Protein AF-A0A3D0P9I2-F1 (afdb_monomer)

pLDDT: mean 80.91, std 19.73, range [24.67, 98.31]

Solvent-accessible surface area (backbone atoms only — not comparable to full-atom values): 21149 Å² total; per-residue (Å²): 130,90,84,83,91,82,82,90,79,90,80,93,87,80,91,86,85,80,89,82,80,82,95,82,76,71,72,69,61,54,58,53,51,51,50,51,51,51,54,51,46,54,50,51,49,45,48,48,54,32,52,50,42,41,46,64,68,50,71,85,48,56,64,69,56,24,52,49,47,60,69,68,30,41,63,66,38,44,52,51,21,33,55,40,34,55,48,25,49,47,40,50,15,54,37,50,45,62,65,33,51,90,80,37,84,75,59,61,66,56,36,33,52,31,47,30,36,18,48,22,33,16,32,68,57,0,63,71,16,57,57,47,30,24,62,45,38,30,77,74,40,80,75,44,52,46,66,60,40,44,44,44,52,50,51,50,49,55,50,51,55,44,52,50,36,49,54,35,36,56,44,54,75,75,57,77,66,62,90,95,40,56,67,65,47,48,53,51,44,51,52,35,48,52,49,37,51,51,46,54,51,50,52,50,51,51,54,50,42,61,74,42,37,70,62,52,50,49,55,53,50,55,58,46,70,77,43,99,58,57,68,67,59,51,51,50,54,52,48,50,51,53,48,49,42,58,53,46,51,50,59,71,41,62,67,53,39,49,51,50,50,49,38,46,52,53,30,49,49,33,49,47,52,31,50,32,33,42,43,48,19,62,72,44,97,69,53,67,64,55,32,42,54,33,48,48,44,25,53,64,27,50,70,46,69,21,42,52,52,7,39,37,44,26,30,50,33,28,19,49,42,41,41,69,74,40,70,86,58,53,72,37,53,31,41,37,50,25,50,49,48,52,44,42,66,43,49,62,22,38,53,49,26,51,53,43,51,74,72,63,75,62,57,65,70,66,53,50,52,56,67,34,74,63,44,60,46,46,56,59,54,63,68,36,81,69,47,65,57,57,65,72,75,111

Nearest PDB structures (foldseek):
  6iww-assembly1_C  TM=2.921E-01  e=7.509E-01  Salmonella enterica subsp. enterica serovar Typhimurium
  8vy7-assembly1_R  TM=2.2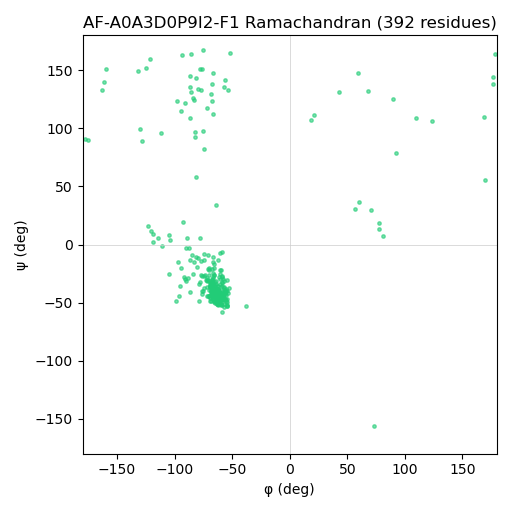87E-01  e=1.553E+00  Homo sapiens
  8xzg-assembly1_R  TM=1.519E-01  e=5.369E+00  Homo sapiens

Radius of gyration: 27.9 Å; Cα contacts (8 Å, |Δi|>4): 386; chains: 1; bounding box: 100×79×66 Å

Mean predicted aligned error: 11.05 Å

Sequence (394 aa):
MRGSQLGGYYCILIVSSFRRSGPAFAGFYDGQALNYFRRNLNFFILLAVAVLILWFFGKDLDWQQVRTAFRAADPLLLIVSVLIICLGYFLRAVRWQVLLAPITRTDLKELFATTTVGFAAIFLVGRAGEIVRPMWLPMRDKRVRPSAALVTLGLERIFDLAALVVLFAANLVWFTPPAGREEQFANVSLAGYLMLVGVVIGFALLFVYQHVAEWAIEVVGDLTDRRFIPGRIRKIILSLMRQLAAALAILKDWKQAALASFWTLALWFAISIPTWFVLLAFDMPITFSDSLFIMGFAVVSSVVPTPGGAAGAFHTATAASLLFLKPDIRNEEAAAMAIAMHLVYFAPALFFGIYYFVHGDINLQRFRSLLSSEHAVDEIESESPNSEERVRQE

Secondary structure (DSSP, 8-state):
------------------------SSHHHHHHHHHHHHHHHHHHHHHHHHHHHHHHHHTT--HHHHHHHHHHS-HHHHHHHHHHHHHHHHHHHHHHHHHHTTT----HHHHHHHHHHHHHHHHHHGGGGGGHHHHHHHHH-TTS-HHHHHHHHHHHHHHHHHHHHHHHHHHHHH--PPTT-HHHHHHHHHHHHHHHHHHHHHHHHHHHHHHHHHHHHHHHHHHHHTS---HHHHHHHHHHHHHHHHHHHGGGSHHHHHHHHHHHHHHHHHHHHHHHHHHHHTT----HHHHHHHHHHHHHHTTS--TTTTHHHHHHHHHHHHHHH-TTS-HHHHHHHHHHHHHHHHHHHHHHHHHHHHTT---HHHHHHHTSTTHHHHHHHHTSTHHHHHHT--

Structure (mmCIF, N/CA/C/O backbone):
data_AF-A0A3D0P9I2-F1
#
_entry.id   AF-A0A3D0P9I2-F1
#
loop_
_atom_site.group_PDB
_atom_site.id
_atom_site.type_symbol
_atom_site.label_atom_id
_atom_site.label_alt_id
_atom_site.label_comp_id
_atom_site.label_asym_id
_atom_site.label_entity_id
_atom_site.label_seq_id
_atom_site.pdbx_PDB_ins_code
_atom_site.Cartn_x
_atom_site.Cartn_y
_atom_site.Cartn_z
_atom_site.occupancy
_atom_site.B_iso_or_equiv
_atom_site.auth_seq_id
_atom_site.auth_comp_id
_atom_site.auth_asym_id
_atom_site.auth_atom_id
_atom_site.pdbx_PDB_model_num
ATOM 1 N N . MET A 1 1 ? -70.722 44.541 -18.160 1.00 33.28 1 MET A N 1
ATOM 2 C CA . MET A 1 1 ? -71.150 45.943 -18.365 1.00 33.28 1 MET A CA 1
ATOM 3 C C . MET A 1 1 ? -70.443 46.806 -17.334 1.00 33.28 1 MET A C 1
ATOM 5 O O . MET A 1 1 ? -70.514 46.414 -16.185 1.00 33.28 1 MET A O 1
ATOM 9 N N . ARG A 1 2 ? -69.793 47.900 -17.781 1.00 31.08 2 ARG A N 1
ATOM 10 C CA . ARG A 1 2 ? -69.406 49.152 -17.073 1.00 31.08 2 ARG A CA 1
ATOM 11 C C . ARG A 1 2 ? -68.828 49.019 -15.643 1.00 31.08 2 ARG A C 1
ATOM 13 O O . ARG A 1 2 ? -69.436 48.431 -14.776 1.00 31.08 2 ARG A O 1
ATOM 20 N N . GLY A 1 3 ? -67.713 49.631 -15.281 1.00 30.86 3 GLY A N 1
ATOM 21 C CA . GLY A 1 3 ? -67.045 50.778 -15.862 1.00 30.86 3 GLY A CA 1
ATOM 22 C C . GLY A 1 3 ? -65.807 51.117 -15.037 1.00 30.86 3 GLY A C 1
ATOM 23 O O . GLY A 1 3 ? -65.596 50.633 -13.930 1.00 30.86 3 GLY A O 1
ATOM 24 N N . SER A 1 4 ? -64.974 51.907 -15.678 1.00 31.09 4 SER A N 1
ATOM 25 C CA . SER A 1 4 ? -63.612 52.273 -15.352 1.00 31.09 4 SER A CA 1
ATOM 26 C C . SER A 1 4 ? -63.511 53.578 -14.550 1.00 31.09 4 SER A C 1
ATOM 28 O O . SER A 1 4 ? -64.380 54.433 -14.685 1.00 31.09 4 SER A O 1
ATOM 30 N N . GLN A 1 5 ? -62.335 53.762 -13.939 1.00 32.81 5 GLN A N 1
ATOM 31 C CA . GLN A 1 5 ? -61.611 55.030 -13.711 1.00 32.81 5 GLN A CA 1
ATOM 32 C C . GLN A 1 5 ? -61.871 55.830 -12.429 1.00 32.81 5 GLN A C 1
ATOM 34 O O . GLN A 1 5 ? -62.987 56.258 -12.163 1.00 32.81 5 GLN A O 1
ATOM 39 N N . LEU A 1 6 ? -60.770 56.105 -11.709 1.00 32.69 6 LEU A N 1
ATOM 40 C CA . LEU A 1 6 ? -60.153 57.429 -11.438 1.00 32.69 6 LEU A CA 1
ATOM 41 C C . LEU A 1 6 ? -59.095 57.208 -10.329 1.00 32.69 6 LEU A C 1
ATOM 43 O O . LEU A 1 6 ? -59.437 56.707 -9.267 1.00 32.69 6 LEU A O 1
ATOM 47 N N . GLY A 1 7 ? -57.783 57.287 -10.592 1.00 28.84 7 GLY A N 1
ATOM 48 C CA . GLY A 1 7 ? -56.937 58.502 -10.593 1.00 28.84 7 GLY A CA 1
ATOM 49 C C . GLY A 1 7 ? -55.991 58.414 -9.371 1.00 28.84 7 GLY A C 1
ATOM 50 O O . GLY A 1 7 ? -56.484 58.272 -8.263 1.00 28.84 7 GLY A O 1
ATOM 51 N N . GLY A 1 8 ? -54.674 58.182 -9.499 1.00 29.00 8 GLY A N 1
ATOM 52 C CA . GLY A 1 8 ? -53.603 59.186 -9.683 1.00 29.00 8 GLY A CA 1
ATOM 53 C C . GLY A 1 8 ? -53.423 60.055 -8.419 1.00 29.00 8 GLY A C 1
ATOM 54 O O . GLY A 1 8 ? -54.411 60.571 -7.931 1.00 29.00 8 GLY A O 1
ATOM 55 N N . TYR A 1 9 ? -52.268 60.346 -7.813 1.00 28.78 9 TYR A N 1
ATOM 56 C CA . TYR A 1 9 ? -50.840 60.084 -8.016 1.00 28.78 9 TYR A CA 1
ATOM 57 C C . TYR A 1 9 ? -50.098 60.854 -6.884 1.00 28.78 9 TYR A C 1
ATOM 59 O O . TYR A 1 9 ? -50.443 62.010 -6.674 1.00 28.78 9 TYR A O 1
ATOM 67 N N . TYR A 1 10 ? -49.071 60.252 -6.249 1.00 28.81 10 TYR A N 1
ATOM 68 C CA . TYR A 1 10 ? -47.973 60.855 -5.435 1.00 28.81 10 TYR A CA 1
ATOM 69 C C . TYR A 1 10 ? -48.359 61.691 -4.175 1.00 28.81 10 TYR A C 1
ATOM 71 O O . TYR A 1 10 ? -49.382 62.344 -4.136 1.00 28.81 10 TYR A O 1
ATOM 79 N N . CYS A 1 11 ? -47.624 61.760 -3.056 1.00 26.84 11 CYS A N 1
ATOM 80 C CA . CYS A 1 11 ? -46.198 61.597 -2.792 1.00 26.84 11 CYS A CA 1
ATOM 81 C C . CYS A 1 11 ? -45.945 61.375 -1.274 1.00 26.84 11 CYS A C 1
ATOM 83 O O . CYS A 1 11 ? -46.489 62.091 -0.442 1.00 26.84 11 CYS A O 1
ATOM 85 N N . ILE A 1 12 ? -45.121 60.373 -0.952 1.00 27.05 12 ILE A N 1
ATOM 86 C CA . ILE A 1 12 ? -44.044 60.320 0.061 1.00 27.05 12 ILE A CA 1
ATOM 87 C C . ILE A 1 12 ? -44.090 61.349 1.218 1.00 27.05 12 ILE A C 1
ATOM 89 O O . ILE A 1 12 ? -43.733 62.501 1.001 1.00 27.05 12 ILE A O 1
ATOM 93 N N . LEU A 1 13 ? -44.350 60.893 2.459 1.00 24.67 13 LEU A N 1
ATOM 94 C CA . LEU A 1 13 ? -43.450 61.059 3.625 1.00 24.67 13 LEU A CA 1
ATOM 95 C C . LEU A 1 13 ? -44.032 60.505 4.947 1.00 24.67 13 LEU A C 1
ATOM 97 O O . LEU A 1 13 ? -45.206 60.667 5.250 1.00 24.67 13 LEU A O 1
ATOM 101 N N . ILE A 1 14 ? -43.114 59.950 5.751 1.00 30.58 14 ILE A N 1
ATOM 102 C CA . ILE A 1 14 ? -43.160 59.728 7.212 1.00 30.58 14 ILE A CA 1
ATOM 103 C C . ILE A 1 14 ? -43.702 58.368 7.693 1.00 30.58 14 ILE A C 1
ATOM 105 O O . ILE A 1 14 ? -44.817 58.197 8.168 1.00 30.58 14 ILE A O 1
ATOM 109 N N . VAL A 1 15 ? -42.803 57.380 7.601 1.00 29.12 15 VAL A N 1
ATOM 110 C CA . VAL A 1 15 ? -42.254 56.617 8.742 1.00 29.12 15 VAL A CA 1
ATOM 111 C C . VAL A 1 15 ? -43.076 56.695 10.036 1.00 29.12 15 VAL A C 1
ATOM 113 O O . VAL A 1 15 ? -42.995 57.693 10.742 1.00 29.12 15 VAL A O 1
ATOM 116 N N . SER A 1 16 ? -43.771 55.612 10.401 1.00 30.94 16 SER A N 1
ATOM 117 C CA . SER A 1 16 ? -43.902 55.132 11.799 1.00 30.94 16 SER A CA 1
ATOM 118 C C . SER A 1 16 ? -44.947 54.021 11.957 1.00 30.94 16 SER A C 1
ATOM 120 O O . SER A 1 16 ? -45.852 54.122 12.768 1.00 30.94 16 SER A O 1
ATOM 122 N N . SER A 1 17 ? -44.839 52.917 11.216 1.00 31.92 17 SER A N 1
ATOM 123 C CA . SER A 1 17 ? -45.518 51.667 11.596 1.00 31.92 17 SER A CA 1
ATOM 124 C C . SER A 1 17 ? -45.170 50.582 10.588 1.00 31.92 17 SER A C 1
ATOM 126 O O . SER A 1 17 ? -45.842 50.459 9.574 1.00 31.92 17 SER A O 1
ATOM 128 N N . PHE A 1 18 ? -44.103 49.828 10.841 1.00 30.86 18 PHE A N 1
ATOM 129 C CA . PHE A 1 18 ? -44.112 48.364 10.734 1.00 30.86 18 PHE A CA 1
ATOM 130 C C . PHE A 1 18 ? -42.758 47.839 11.215 1.00 30.86 18 PHE A C 1
ATOM 132 O O . PHE A 1 18 ? -41.775 47.720 10.488 1.00 30.86 18 PHE A O 1
ATOM 139 N N . ARG A 1 19 ? -42.712 47.576 12.518 1.00 32.97 19 ARG A N 1
ATOM 140 C CA . ARG A 1 19 ? -41.697 46.757 13.172 1.00 32.97 19 ARG A CA 1
ATOM 141 C C . ARG A 1 19 ? -42.249 45.327 13.160 1.00 32.97 19 ARG A C 1
ATOM 143 O O . ARG A 1 19 ? -43.329 45.137 13.713 1.00 32.97 19 ARG A O 1
ATOM 150 N N . ARG A 1 20 ? -41.505 44.388 12.550 1.00 33.72 20 ARG A N 1
ATOM 151 C CA . ARG A 1 20 ? -41.710 42.921 12.337 1.00 33.72 20 ARG A CA 1
ATOM 152 C C . ARG A 1 20 ? -41.627 42.675 10.821 1.00 33.72 20 ARG A C 1
ATOM 154 O O . ARG A 1 20 ? -42.490 43.144 10.100 1.00 33.72 20 ARG A O 1
ATOM 161 N N . SER A 1 21 ? -40.571 42.099 10.249 1.00 33.81 21 SER A N 1
ATOM 162 C CA . SER A 1 21 ? -39.917 40.824 10.576 1.00 33.81 21 SER A CA 1
ATOM 163 C C . SER A 1 21 ? -38.501 40.820 9.977 1.00 33.81 21 SER A C 1
ATOM 165 O O . SER A 1 21 ? -38.306 41.324 8.874 1.00 33.81 21 SER A O 1
ATOM 167 N N . GLY A 1 22 ? -37.511 40.299 10.706 1.00 30.78 22 GLY A N 1
ATOM 168 C CA . GLY A 1 22 ? -36.095 40.356 10.324 1.00 30.78 22 GLY A CA 1
ATOM 169 C C . GLY A 1 22 ? -35.670 39.394 9.196 1.00 30.78 22 GLY A C 1
ATOM 170 O O . GLY A 1 22 ? -36.401 38.461 8.858 1.00 30.78 22 GLY A O 1
ATOM 171 N N . PRO A 1 23 ? -34.458 39.588 8.640 1.00 36.62 23 PRO A N 1
ATOM 172 C CA . PRO A 1 23 ? -33.865 38.724 7.627 1.00 36.62 23 PRO A CA 1
ATOM 173 C C . PRO A 1 23 ? -33.204 37.512 8.302 1.00 36.62 23 PRO A C 1
ATOM 175 O O . PRO A 1 23 ? -32.050 37.575 8.711 1.00 36.62 23 PRO A O 1
ATOM 178 N N . ALA A 1 24 ? -33.932 36.404 8.450 1.00 34.59 24 ALA A N 1
ATOM 179 C CA . ALA A 1 24 ? -33.405 35.178 9.072 1.00 34.59 24 ALA A CA 1
ATOM 180 C C . ALA A 1 24 ? -33.425 33.942 8.153 1.00 34.59 24 ALA A C 1
ATOM 182 O O . ALA A 1 24 ? -33.195 32.834 8.621 1.00 34.59 24 ALA A O 1
ATOM 183 N N . PHE A 1 25 ? -33.669 34.108 6.848 1.00 35.72 25 PHE A N 1
ATOM 184 C CA . PHE A 1 25 ? -33.803 32.977 5.913 1.00 35.72 25 PHE A CA 1
ATOM 185 C C . PHE A 1 25 ? -32.777 32.930 4.769 1.00 35.72 25 PHE A C 1
ATOM 187 O O . PHE A 1 25 ? -32.820 32.010 3.957 1.00 35.72 25 PHE A O 1
ATOM 194 N N . ALA A 1 26 ? -31.818 33.862 4.713 1.00 33.75 26 ALA A N 1
ATOM 195 C CA . ALA A 1 26 ? -30.817 33.908 3.637 1.00 33.75 26 ALA A CA 1
ATOM 196 C C . ALA A 1 26 ? -29.490 33.185 3.964 1.00 33.75 26 ALA A C 1
ATOM 198 O O . ALA A 1 26 ? -28.768 32.797 3.054 1.00 33.75 26 ALA A O 1
ATOM 199 N N . GLY A 1 27 ? -29.166 32.951 5.243 1.00 34.31 27 GLY A N 1
ATOM 200 C CA . GLY A 1 27 ? -27.846 32.436 5.649 1.00 34.31 27 GLY A CA 1
ATOM 201 C C . GLY A 1 27 ? -27.674 30.910 5.640 1.00 34.31 27 GLY A C 1
ATOM 202 O O . GLY A 1 27 ? -26.549 30.427 5.725 1.00 34.31 27 GLY A O 1
ATOM 203 N N . PHE A 1 28 ? -28.760 30.132 5.547 1.00 38.44 28 PHE A N 1
ATOM 204 C CA . PHE A 1 28 ? -28.695 28.666 5.677 1.00 38.44 28 PHE A CA 1
ATOM 205 C C . PHE A 1 28 ? -28.519 27.939 4.331 1.00 38.44 28 PHE A C 1
ATOM 207 O O . PHE A 1 28 ? -27.899 26.877 4.274 1.00 38.44 28 PHE A O 1
ATOM 214 N N . TYR A 1 29 ? -29.000 28.532 3.233 1.00 42.06 29 TYR A N 1
ATOM 215 C CA . TYR A 1 29 ? -28.829 27.988 1.879 1.00 42.06 29 TYR A CA 1
ATOM 216 C C . TYR A 1 29 ? -27.426 28.244 1.314 1.00 42.06 29 TYR A C 1
ATOM 218 O O . TYR A 1 29 ? -26.885 27.394 0.604 1.00 42.06 29 TYR A O 1
ATOM 226 N N . ASP A 1 30 ? -26.804 29.364 1.689 1.00 47.25 30 ASP A N 1
ATOM 227 C CA . ASP A 1 30 ? -25.495 29.767 1.169 1.00 47.25 30 ASP A CA 1
ATOM 228 C C . ASP A 1 30 ? -24.380 28.812 1.634 1.00 47.25 30 ASP A C 1
ATOM 230 O O . ASP A 1 30 ? -23.550 28.371 0.844 1.00 47.25 30 ASP A O 1
ATOM 234 N N . GLY A 1 31 ? -24.419 28.367 2.897 1.00 44.09 31 GLY A N 1
ATOM 235 C CA . GLY A 1 31 ? -23.423 27.443 3.455 1.00 44.09 31 GLY A CA 1
ATOM 236 C C . GLY A 1 31 ? -23.469 26.025 2.868 1.00 44.09 31 GLY A C 1
ATOM 237 O O . GLY A 1 31 ? -22.422 25.396 2.690 1.00 44.09 31 GLY A O 1
ATOM 238 N N . GLN A 1 32 ? -24.657 25.510 2.527 1.00 46.94 32 GLN A N 1
ATOM 239 C CA . GLN A 1 32 ? -24.784 24.198 1.880 1.00 46.94 32 GLN A CA 1
ATOM 240 C C . GLN A 1 32 ? -24.378 24.249 0.405 1.00 46.94 32 GLN A C 1
ATOM 242 O O . GLN A 1 32 ? -23.678 23.346 -0.055 1.00 46.94 32 GLN A O 1
ATOM 247 N N . ALA A 1 33 ? -24.740 25.316 -0.315 1.00 45.72 33 ALA A N 1
ATOM 248 C CA . ALA A 1 33 ? -24.321 25.526 -1.698 1.00 45.72 33 ALA A CA 1
ATOM 249 C C . ALA A 1 33 ? -22.800 25.720 -1.806 1.00 45.72 33 ALA A C 1
ATOM 251 O O . ALA A 1 33 ? -22.168 25.085 -2.648 1.00 45.72 33 ALA A O 1
ATOM 252 N N . LEU A 1 34 ? -22.187 26.494 -0.902 1.00 49.84 34 LEU A N 1
ATOM 253 C CA . LEU A 1 34 ? -20.731 26.665 -0.817 1.00 49.84 34 LEU A CA 1
ATOM 254 C C . LEU A 1 34 ? -19.999 25.362 -0.478 1.00 49.84 34 LEU A C 1
ATOM 256 O O . LEU A 1 34 ? -18.955 25.088 -1.068 1.00 49.84 34 LEU A O 1
ATOM 260 N N . ASN A 1 35 ? -20.531 24.530 0.422 1.00 51.84 35 ASN A N 1
ATOM 261 C CA . ASN A 1 35 ? -19.937 23.227 0.738 1.00 51.84 35 ASN A CA 1
ATOM 262 C C . ASN A 1 35 ? -20.121 22.208 -0.394 1.00 51.84 35 ASN A C 1
ATOM 264 O O . ASN A 1 35 ? -19.206 21.432 -0.668 1.00 51.84 35 ASN A O 1
ATOM 268 N N . TYR A 1 36 ? -21.257 22.229 -1.093 1.00 53.25 36 TYR A N 1
ATOM 269 C CA . TYR A 1 36 ? -21.479 21.404 -2.280 1.00 53.25 36 TYR A CA 1
ATOM 270 C C . TYR A 1 36 ? -20.557 21.834 -3.430 1.00 53.25 36 TYR A C 1
ATOM 272 O O . TYR A 1 36 ? -19.904 20.996 -4.047 1.00 53.25 36 TYR A O 1
ATOM 280 N N . PHE A 1 37 ? -20.423 23.143 -3.653 1.00 51.12 37 PHE A N 1
ATOM 281 C CA . PHE A 1 37 ? -19.525 23.733 -4.642 1.00 51.12 37 PHE A CA 1
ATOM 282 C C . PHE A 1 37 ? -18.053 23.444 -4.323 1.00 51.12 37 PHE A C 1
ATOM 284 O O . PHE A 1 37 ? -17.339 22.959 -5.192 1.00 51.12 37 PHE A O 1
ATOM 291 N N . ARG A 1 38 ? -17.602 23.632 -3.073 1.00 59.16 38 ARG A N 1
ATOM 292 C CA . ARG A 1 38 ? -16.234 23.293 -2.629 1.00 59.16 38 ARG A CA 1
ATOM 293 C C . ARG A 1 38 ? -15.937 21.797 -2.717 1.00 59.16 38 ARG A C 1
ATOM 295 O O . ARG A 1 38 ? -14.848 21.422 -3.140 1.00 59.16 38 ARG A O 1
ATOM 302 N N . ARG A 1 39 ? -16.888 20.933 -2.346 1.00 59.47 39 ARG A N 1
ATOM 303 C CA . ARG A 1 39 ? -16.720 19.473 -2.439 1.00 59.47 39 ARG A CA 1
ATOM 304 C C . ARG A 1 39 ? -16.608 19.014 -3.891 1.00 59.47 39 ARG A C 1
ATOM 306 O O . ARG A 1 39 ? -15.744 18.198 -4.200 1.00 59.47 39 ARG A O 1
ATOM 313 N N . ASN A 1 40 ? -17.429 19.574 -4.775 1.00 69.44 40 ASN A N 1
ATOM 314 C CA . ASN A 1 40 ? -17.349 19.288 -6.203 1.00 69.44 40 ASN A CA 1
ATOM 315 C C . ASN A 1 40 ? -16.061 19.862 -6.804 1.00 69.44 40 ASN A C 1
ATOM 317 O O . ASN A 1 40 ? -15.400 19.175 -7.572 1.00 69.44 40 ASN A O 1
ATOM 321 N N . LEU A 1 41 ? -15.649 21.067 -6.400 1.00 79.12 41 LEU A N 1
ATOM 322 C CA . LEU A 1 41 ? -14.404 21.691 -6.843 1.00 79.12 41 LEU A CA 1
ATOM 323 C C . LEU A 1 41 ? -13.179 20.852 -6.461 1.00 79.12 41 LEU A C 1
ATOM 325 O O . LEU A 1 41 ? -12.344 20.594 -7.318 1.00 79.12 41 LEU A O 1
ATOM 329 N N . ASN A 1 42 ? -13.094 20.357 -5.223 1.00 71.00 42 ASN A N 1
ATOM 330 C CA . ASN A 1 42 ? -12.000 19.475 -4.800 1.00 71.00 42 ASN A CA 1
ATOM 331 C C . ASN A 1 42 ? -11.957 18.180 -5.622 1.00 71.00 42 ASN A C 1
ATOM 333 O O . ASN A 1 42 ? -10.881 17.753 -6.032 1.00 71.00 42 ASN A O 1
ATOM 337 N N . PHE A 1 43 ? -13.117 17.575 -5.896 1.00 72.00 43 PHE A N 1
ATOM 338 C CA . PHE A 1 43 ? -13.204 16.406 -6.771 1.00 72.00 43 PHE A CA 1
ATOM 339 C C . PHE A 1 43 ? -12.707 16.724 -8.188 1.00 72.00 43 PHE A C 1
ATOM 341 O O . PHE A 1 43 ? -11.870 15.994 -8.713 1.00 72.00 43 PHE A O 1
ATOM 348 N N . PHE A 1 44 ? -13.157 17.833 -8.785 1.00 78.00 44 PHE A N 1
ATOM 349 C CA . PHE A 1 44 ? -12.720 18.250 -10.119 1.00 78.00 44 PHE A CA 1
ATOM 350 C C . PHE A 1 44 ? -11.233 18.621 -10.167 1.00 78.00 44 PHE A C 1
ATOM 352 O O . PHE A 1 44 ? -10.581 18.309 -11.157 1.00 78.00 44 PHE A O 1
ATOM 359 N N . ILE A 1 45 ? -10.672 19.217 -9.110 1.00 81.56 45 ILE A N 1
ATOM 360 C CA . ILE A 1 45 ? -9.233 19.500 -9.003 1.00 81.56 45 ILE A CA 1
ATOM 361 C C . ILE A 1 45 ? -8.437 18.195 -8.947 1.00 81.56 45 ILE A C 1
ATOM 363 O O . ILE A 1 45 ? -7.501 18.027 -9.724 1.00 81.56 45 ILE A O 1
ATOM 367 N N . LEU A 1 46 ? -8.807 17.252 -8.073 1.00 71.88 46 LEU A N 1
ATOM 368 C CA . LEU A 1 46 ? -8.126 15.954 -7.976 1.00 71.88 46 LEU A CA 1
ATOM 369 C C . LEU A 1 46 ? -8.229 15.165 -9.286 1.00 71.88 46 LEU A C 1
ATOM 371 O O . LEU A 1 46 ? -7.249 14.559 -9.720 1.00 71.88 46 LEU A O 1
ATOM 375 N N . LEU A 1 47 ? -9.389 15.217 -9.945 1.00 74.75 47 LEU A N 1
ATOM 376 C CA . LEU A 1 47 ? -9.595 14.626 -11.262 1.00 74.75 47 LEU A CA 1
ATOM 377 C C . LEU A 1 47 ? -8.720 15.302 -12.326 1.00 74.75 47 LEU A C 1
ATOM 379 O O . LEU A 1 47 ? -8.070 14.605 -13.097 1.00 74.75 47 LEU A O 1
ATOM 383 N N . ALA A 1 48 ? -8.653 16.635 -12.352 1.00 81.00 48 ALA A N 1
ATOM 384 C CA . ALA A 1 48 ? -7.816 17.376 -13.291 1.00 81.00 48 ALA A CA 1
ATOM 385 C C . ALA A 1 48 ? -6.326 17.070 -13.087 1.00 81.00 48 ALA A C 1
ATOM 387 O O . ALA A 1 48 ? -5.634 16.780 -14.056 1.00 81.00 48 ALA A O 1
ATOM 388 N N . VAL A 1 49 ? -5.842 17.052 -11.840 1.00 78.44 49 VAL A N 1
ATOM 389 C CA . VAL A 1 49 ? -4.460 16.666 -11.506 1.00 78.44 49 VAL A CA 1
ATOM 390 C C . VAL A 1 49 ? -4.165 15.247 -11.988 1.00 78.44 49 VAL A C 1
ATOM 392 O O . VAL A 1 49 ? -3.124 15.001 -12.588 1.00 78.44 49 VAL A O 1
ATOM 395 N N . ALA A 1 50 ? -5.088 14.312 -11.785 1.00 70.56 50 ALA A N 1
ATOM 396 C CA . ALA A 1 50 ? -4.918 12.941 -12.239 1.00 70.56 50 ALA A CA 1
ATOM 397 C C . ALA A 1 50 ? -4.8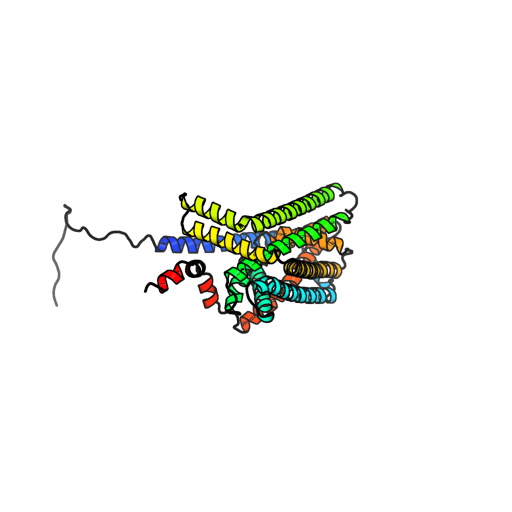86 12.800 -13.760 1.00 70.56 50 ALA A C 1
ATOM 399 O O . ALA A 1 50 ? -4.017 12.110 -14.288 1.00 70.56 50 ALA A O 1
ATOM 400 N N . VAL A 1 51 ? -5.803 13.474 -14.460 1.00 78.62 51 VAL A N 1
ATOM 401 C CA . VAL A 1 51 ? -5.824 13.526 -15.926 1.00 78.62 51 VAL A CA 1
ATOM 402 C C . VAL A 1 51 ? -4.533 14.150 -16.444 1.00 78.62 51 VAL A C 1
ATOM 404 O O . VAL A 1 51 ? -3.953 13.612 -17.378 1.00 78.62 51 VAL A O 1
ATOM 407 N N . LEU A 1 52 ? -4.037 15.219 -15.815 1.00 84.12 52 LEU A N 1
ATOM 408 C CA . LEU A 1 52 ? -2.768 15.850 -16.178 1.00 84.12 52 LEU A CA 1
ATOM 409 C C . LEU A 1 52 ? -1.575 14.911 -15.977 1.00 84.12 52 LEU A C 1
ATOM 411 O O . LEU A 1 52 ? -0.733 14.839 -16.865 1.00 84.12 52 LEU A O 1
ATOM 415 N N . ILE A 1 53 ? -1.501 14.167 -14.868 1.00 78.88 53 ILE A N 1
ATOM 416 C CA . ILE A 1 53 ? -0.407 13.211 -14.623 1.00 78.88 53 ILE A CA 1
ATOM 417 C C . ILE A 1 53 ? -0.475 12.041 -15.613 1.00 78.88 53 ILE A C 1
ATOM 419 O O . ILE A 1 53 ? 0.549 11.661 -16.171 1.00 78.88 53 ILE A O 1
ATOM 423 N N . LEU A 1 54 ? -1.664 11.485 -15.873 1.00 78.56 54 LEU A N 1
ATOM 424 C CA . LEU A 1 54 ? -1.838 10.403 -16.850 1.00 78.56 54 LEU A CA 1
ATOM 425 C C . LEU A 1 54 ? -1.543 10.867 -18.279 1.00 78.56 54 LEU A C 1
ATOM 427 O O . LEU A 1 54 ? -0.887 10.152 -19.033 1.00 78.56 54 LEU A O 1
ATOM 431 N N . TRP A 1 55 ? -1.989 12.071 -18.640 1.00 83.38 55 TRP A N 1
ATOM 432 C CA . TRP A 1 55 ? -1.654 12.693 -19.915 1.00 83.38 55 TRP A CA 1
ATOM 433 C C . TRP A 1 55 ? -0.148 12.923 -20.022 1.00 83.38 55 TRP A C 1
ATOM 435 O O . TRP A 1 55 ? 0.445 12.543 -21.021 1.00 83.38 55 TRP A O 1
ATOM 445 N N . PHE A 1 56 ? 0.493 13.463 -18.985 1.00 83.69 56 PHE A N 1
ATOM 446 C CA . PHE A 1 56 ? 1.938 13.678 -18.965 1.00 83.69 56 PHE A CA 1
ATOM 447 C C . PHE A 1 56 ? 2.724 12.367 -19.085 1.00 83.69 56 PHE A C 1
ATOM 449 O O . PHE A 1 56 ? 3.702 12.316 -19.821 1.00 83.69 56 PHE A O 1
ATOM 456 N N . PHE A 1 57 ? 2.273 11.301 -18.421 1.00 82.25 57 PHE A N 1
ATOM 457 C CA . PHE A 1 57 ? 2.858 9.966 -18.545 1.00 82.25 57 PHE A CA 1
ATOM 458 C C . PHE A 1 57 ? 2.708 9.394 -19.965 1.00 82.25 57 PHE A C 1
ATOM 460 O O . PHE A 1 57 ? 3.626 8.754 -20.463 1.00 82.25 57 PHE A O 1
ATOM 467 N N . GLY A 1 58 ? 1.563 9.617 -20.617 1.00 82.69 58 GLY A N 1
ATOM 468 C CA . GLY A 1 58 ? 1.224 8.990 -21.897 1.00 82.69 58 GLY A CA 1
ATOM 469 C C . GLY A 1 58 ? 1.499 9.807 -23.163 1.00 82.69 58 GLY A C 1
ATOM 470 O O . GLY A 1 58 ? 1.457 9.238 -24.253 1.00 82.69 58 GLY A O 1
ATOM 471 N N . LYS A 1 59 ? 1.727 11.124 -23.061 1.00 85.19 59 LYS A N 1
ATOM 472 C CA . LYS A 1 59 ? 1.760 12.035 -24.223 1.00 85.19 59 LYS A CA 1
ATOM 473 C C . LYS A 1 59 ? 2.940 11.804 -25.168 1.00 85.19 59 LYS A C 1
ATOM 475 O O . LYS A 1 59 ? 2.793 12.047 -26.359 1.00 85.19 59 LYS A O 1
ATOM 480 N N . ASP A 1 60 ? 4.073 11.342 -24.641 1.00 86.19 60 ASP A N 1
ATOM 481 C CA . ASP A 1 60 ? 5.309 11.146 -25.410 1.00 86.19 60 ASP A CA 1
ATOM 482 C C . ASP A 1 60 ? 5.567 9.662 -25.733 1.00 86.19 60 ASP A C 1
ATOM 484 O O . ASP A 1 60 ? 6.607 9.330 -26.294 1.00 86.19 60 ASP A O 1
ATOM 488 N N . LEU A 1 61 ? 4.645 8.761 -25.368 1.00 90.12 61 LEU A N 1
ATOM 489 C CA . LEU A 1 61 ? 4.798 7.325 -25.596 1.00 90.12 61 LEU A CA 1
ATOM 490 C C . LEU A 1 61 ? 4.297 6.921 -26.983 1.00 90.12 61 LEU A C 1
ATOM 492 O O . LEU A 1 61 ? 3.178 7.253 -27.383 1.00 90.12 61 LEU A O 1
ATOM 496 N N . ASP A 1 62 ? 5.077 6.090 -27.672 1.00 92.88 62 ASP A N 1
ATOM 497 C CA . ASP A 1 62 ? 4.586 5.356 -28.831 1.00 92.88 62 ASP A CA 1
ATOM 498 C C . ASP A 1 62 ? 3.697 4.184 -28.376 1.00 92.88 62 ASP A C 1
ATOM 500 O O . ASP A 1 62 ? 4.152 3.089 -28.026 1.00 92.88 62 ASP A O 1
ATOM 504 N N . TRP A 1 63 ? 2.383 4.407 -28.402 1.00 93.00 63 TRP A N 1
ATOM 505 C CA . TRP A 1 63 ? 1.385 3.409 -28.014 1.00 93.00 63 TRP A CA 1
ATOM 506 C C . TRP A 1 63 ? 1.413 2.134 -28.871 1.00 93.00 63 TRP A C 1
ATOM 508 O O . TRP A 1 63 ? 0.966 1.079 -28.408 1.00 93.00 63 TRP A O 1
ATOM 518 N N . GLN A 1 64 ? 1.950 2.184 -30.095 1.00 94.62 64 GLN A N 1
ATOM 519 C CA . GLN A 1 64 ? 2.136 0.988 -30.915 1.00 94.62 64 GLN A CA 1
ATOM 520 C C . GLN A 1 64 ? 3.242 0.100 -30.338 1.00 94.62 64 GLN A C 1
ATOM 522 O O . GLN A 1 64 ? 3.086 -1.125 -30.296 1.00 94.62 64 GLN A O 1
ATOM 527 N N . GLN A 1 65 ? 4.322 0.696 -29.837 1.00 93.69 65 GLN A N 1
ATOM 528 C CA . GLN A 1 65 ? 5.393 -0.036 -29.163 1.00 93.69 65 GLN A CA 1
ATOM 529 C C . GLN A 1 65 ? 4.938 -0.585 -27.812 1.00 93.69 65 GLN A C 1
ATOM 531 O O . GLN A 1 65 ? 5.150 -1.766 -27.553 1.00 93.69 65 GLN A O 1
ATOM 536 N N . VAL A 1 66 ? 4.209 0.202 -27.009 1.00 92.69 66 VAL A N 1
ATOM 537 C CA . VAL A 1 66 ? 3.610 -0.277 -25.745 1.00 92.69 66 VAL A CA 1
ATOM 538 C C . VAL A 1 66 ? 2.737 -1.510 -26.001 1.00 92.69 66 VAL A C 1
ATOM 540 O O . VAL A 1 66 ? 2.878 -2.538 -25.340 1.00 92.69 66 VAL A O 1
ATOM 543 N N . ARG A 1 67 ? 1.865 -1.460 -27.018 1.00 94.50 67 ARG A N 1
ATOM 544 C CA . ARG A 1 67 ? 1.032 -2.607 -27.412 1.00 94.50 67 ARG A CA 1
ATOM 545 C C . ARG A 1 67 ? 1.863 -3.803 -27.882 1.00 94.50 67 ARG A C 1
ATOM 547 O O . ARG A 1 67 ? 1.461 -4.943 -27.658 1.00 94.50 67 ARG A O 1
ATOM 554 N N . THR A 1 68 ? 2.977 -3.556 -28.562 1.00 95.00 68 THR A N 1
ATOM 555 C CA . THR A 1 68 ? 3.889 -4.609 -29.023 1.00 95.00 68 THR A CA 1
ATOM 556 C C . THR A 1 68 ? 4.569 -5.293 -27.838 1.00 95.00 68 THR A C 1
ATOM 558 O O . THR A 1 68 ? 4.556 -6.518 -27.786 1.00 95.00 68 THR A O 1
ATOM 561 N N . ALA A 1 69 ? 5.027 -4.532 -26.840 1.00 93.38 69 ALA A N 1
ATOM 562 C CA . ALA A 1 69 ? 5.570 -5.071 -25.593 1.00 93.38 69 ALA A CA 1
ATOM 563 C C . ALA A 1 69 ? 4.542 -5.951 -24.859 1.00 93.38 69 ALA A C 1
ATOM 565 O O . ALA A 1 69 ? 4.845 -7.079 -24.489 1.00 93.38 69 ALA A O 1
ATOM 566 N N . PHE A 1 70 ? 3.284 -5.504 -24.747 1.00 93.69 70 PHE A N 1
ATOM 567 C CA . PHE A 1 70 ? 2.207 -6.322 -24.165 1.00 93.69 70 PHE A CA 1
ATOM 568 C C . PHE A 1 70 ? 1.942 -7.631 -24.919 1.00 93.69 70 PHE A C 1
ATOM 570 O O . PHE A 1 70 ? 1.567 -8.622 -24.304 1.00 93.69 70 PHE A O 1
ATOM 577 N N . ARG A 1 71 ? 2.091 -7.641 -26.249 1.00 94.38 71 ARG A N 1
ATOM 578 C CA . ARG A 1 71 ? 1.916 -8.856 -27.063 1.00 94.38 71 ARG A CA 1
ATOM 579 C C . ARG A 1 71 ? 3.078 -9.833 -26.927 1.00 94.38 71 ARG A C 1
ATOM 581 O O . ARG A 1 71 ? 2.871 -11.017 -27.161 1.00 94.38 71 ARG A O 1
ATOM 588 N N . ALA A 1 72 ? 4.267 -9.329 -26.613 1.00 94.38 72 ALA A N 1
ATOM 589 C CA . ALA A 1 72 ? 5.446 -10.144 -26.365 1.00 94.38 72 ALA A CA 1
ATOM 590 C C . ALA A 1 72 ? 5.462 -10.733 -24.945 1.00 94.38 72 ALA A C 1
ATOM 592 O O . ALA A 1 72 ? 6.171 -11.706 -24.713 1.00 94.38 72 ALA A O 1
ATOM 593 N N . ALA A 1 73 ? 4.683 -10.167 -24.016 1.00 96.38 73 ALA A N 1
ATOM 594 C CA . ALA A 1 73 ? 4.678 -10.598 -22.627 1.00 96.38 73 ALA A CA 1
ATOM 595 C C . ALA A 1 73 ? 4.104 -12.015 -22.443 1.00 96.38 73 ALA A C 1
ATOM 597 O O . ALA A 1 73 ? 3.069 -12.353 -23.022 1.00 96.38 73 ALA A O 1
ATOM 598 N N . ASP A 1 74 ? 4.736 -12.818 -21.584 1.00 97.50 74 ASP A N 1
ATOM 599 C CA . ASP A 1 74 ? 4.291 -14.173 -21.254 1.00 97.50 74 ASP A CA 1
ATOM 600 C C . ASP A 1 74 ? 2.948 -14.141 -20.491 1.00 97.50 74 ASP A C 1
ATOM 602 O O . ASP A 1 74 ? 2.887 -13.706 -19.330 1.00 97.50 74 ASP A O 1
ATOM 606 N N . PRO A 1 75 ? 1.848 -14.633 -21.095 1.00 96.81 75 PRO A N 1
ATOM 607 C CA . PRO A 1 75 ? 0.538 -14.617 -20.460 1.00 96.81 75 PRO A CA 1
ATOM 608 C C . PRO A 1 75 ? 0.464 -15.523 -19.225 1.00 96.81 75 PRO A C 1
ATOM 610 O O . PRO A 1 75 ? -0.321 -15.237 -18.319 1.00 96.81 75 PRO A O 1
ATOM 613 N N . LEU A 1 76 ? 1.259 -16.597 -19.154 1.00 97.75 76 LEU A N 1
ATOM 614 C CA . LEU A 1 76 ? 1.245 -17.516 -18.019 1.00 97.75 76 LEU A CA 1
ATOM 615 C C . LEU A 1 76 ? 1.755 -16.817 -16.758 1.00 97.75 76 LEU A C 1
ATOM 617 O O . LEU A 1 76 ? 1.098 -16.877 -15.719 1.00 97.75 76 LEU A O 1
ATOM 621 N N . LEU A 1 77 ? 2.877 -16.100 -16.856 1.00 97.81 77 LEU A N 1
ATOM 622 C CA . LEU A 1 77 ? 3.437 -15.341 -15.736 1.00 97.81 77 LEU A CA 1
ATOM 623 C C . LEU A 1 77 ? 2.488 -14.231 -15.266 1.00 97.81 77 LEU A C 1
ATOM 625 O O . LEU A 1 77 ? 2.320 -14.040 -14.058 1.00 97.81 77 LEU A O 1
ATOM 629 N N . LEU A 1 78 ? 1.793 -13.554 -16.186 1.00 98.00 78 LEU A N 1
ATOM 630 C CA . LEU A 1 78 ? 0.770 -12.563 -15.832 1.00 98.00 78 LEU A CA 1
ATOM 631 C C . LEU A 1 78 ? -0.433 -13.193 -15.110 1.00 98.00 78 LEU A C 1
ATOM 633 O O . LEU A 1 78 ? -0.885 -12.659 -14.095 1.00 98.00 78 LEU A O 1
ATOM 637 N N . ILE A 1 79 ? -0.929 -14.345 -15.576 1.00 97.88 79 ILE A N 1
ATOM 638 C CA . ILE A 1 79 ? -2.031 -15.070 -14.921 1.00 97.88 79 ILE A CA 1
ATOM 639 C C . ILE A 1 79 ? -1.616 -15.535 -13.523 1.00 97.88 79 ILE A C 1
ATOM 641 O O . ILE A 1 79 ? -2.359 -15.330 -12.563 1.00 97.88 79 ILE A O 1
ATOM 645 N N . VAL A 1 80 ? -0.422 -16.115 -13.377 1.00 98.31 80 VAL A N 1
ATOM 646 C CA . VAL A 1 80 ? 0.106 -16.529 -12.070 1.00 98.31 80 VAL A CA 1
ATOM 647 C C . VAL A 1 80 ? 0.233 -15.324 -11.134 1.00 98.31 80 VAL A C 1
ATOM 649 O O . VAL A 1 80 ? -0.169 -15.409 -9.974 1.00 98.31 80 VAL A O 1
ATOM 652 N N . SER A 1 81 ? 0.697 -14.179 -11.640 1.00 98.31 81 SER A N 1
ATOM 653 C CA . SER A 1 81 ? 0.778 -12.933 -10.868 1.00 98.31 81 SER A CA 1
ATOM 654 C C . SER A 1 81 ? -0.599 -12.489 -10.360 1.00 98.31 81 SER A C 1
ATOM 656 O O . SER A 1 81 ? -0.749 -12.172 -9.181 1.00 98.31 81 SER A O 1
ATOM 658 N N . VAL A 1 82 ? -1.629 -12.544 -11.211 1.00 98.25 82 VAL A N 1
ATOM 659 C CA . VAL A 1 82 ? -3.023 -12.256 -10.832 1.00 98.25 82 VAL A CA 1
ATOM 660 C C . VAL A 1 82 ? -3.528 -13.208 -9.744 1.00 98.25 82 VAL A C 1
ATOM 662 O O . VAL A 1 82 ? -4.132 -12.761 -8.769 1.00 98.25 82 VAL A O 1
ATOM 665 N N . LEU A 1 83 ? -3.270 -14.512 -9.871 1.00 98.12 83 LEU A N 1
ATOM 666 C CA . LEU A 1 83 ? -3.694 -15.504 -8.877 1.00 98.12 83 LEU A CA 1
ATOM 667 C C . LEU A 1 83 ? -3.028 -15.272 -7.515 1.00 98.12 83 LEU A C 1
ATOM 669 O O . LEU A 1 83 ? -3.689 -15.372 -6.479 1.00 98.12 83 LEU A O 1
ATOM 673 N N . ILE A 1 84 ? -1.745 -14.911 -7.504 1.00 98.25 84 ILE A N 1
ATOM 674 C CA . ILE A 1 84 ? -1.030 -14.580 -6.269 1.00 98.25 84 ILE A CA 1
ATOM 675 C C . ILE A 1 84 ? -1.568 -13.274 -5.659 1.00 98.25 84 ILE A C 1
ATOM 677 O O . ILE A 1 84 ? -1.713 -13.201 -4.442 1.00 98.25 84 ILE A O 1
ATOM 681 N N . ILE A 1 85 ? -1.967 -12.275 -6.456 1.00 97.94 85 ILE A N 1
ATOM 682 C CA . ILE A 1 85 ? -2.641 -11.072 -5.932 1.00 97.94 85 ILE A CA 1
ATOM 683 C C . ILE A 1 85 ? -4.014 -11.397 -5.331 1.00 97.94 85 ILE A C 1
ATOM 685 O O . ILE A 1 85 ? -4.357 -10.869 -4.271 1.00 97.94 85 ILE A O 1
ATOM 689 N N . CYS A 1 86 ? -4.787 -12.304 -5.936 1.00 97.81 86 CYS A N 1
ATOM 690 C CA . CYS A 1 86 ? -6.021 -12.809 -5.327 1.00 97.81 86 CYS A CA 1
ATOM 691 C C . CYS A 1 86 ? -5.751 -13.465 -3.965 1.00 97.81 86 CYS A C 1
ATOM 693 O O . CYS A 1 86 ? -6.474 -13.200 -2.999 1.00 97.81 86 CYS A O 1
ATOM 695 N N . LEU A 1 87 ? -4.684 -14.266 -3.865 1.00 97.94 87 LEU A N 1
ATOM 696 C CA . LEU A 1 87 ? -4.211 -14.794 -2.586 1.00 97.94 87 LEU A CA 1
ATOM 697 C C . LEU A 1 87 ? -3.812 -13.654 -1.636 1.00 97.94 87 LEU A C 1
ATOM 699 O O . LEU A 1 87 ? -4.194 -13.686 -0.474 1.00 97.94 87 LEU A O 1
ATOM 703 N N . GLY A 1 88 ? -3.139 -12.609 -2.116 1.00 97.88 88 GLY A N 1
ATOM 704 C CA . GLY A 1 88 ? -2.827 -11.404 -1.344 1.00 97.88 88 GLY A CA 1
ATOM 705 C C . GLY A 1 88 ? -4.070 -10.745 -0.733 1.00 97.88 88 GLY A C 1
ATOM 706 O O . GLY A 1 88 ? -4.073 -10.413 0.453 1.00 97.88 88 GLY A O 1
ATOM 707 N N . TYR A 1 89 ? -5.172 -10.629 -1.480 1.00 97.38 89 TYR A N 1
ATOM 708 C CA . TYR A 1 89 ? -6.440 -10.135 -0.926 1.00 97.38 89 TYR A CA 1
ATOM 709 C C . TYR A 1 89 ? -7.009 -11.043 0.164 1.00 97.38 89 TYR A C 1
ATOM 711 O O . TYR A 1 89 ? -7.513 -10.546 1.174 1.00 97.38 89 TYR A O 1
ATOM 719 N N . PHE A 1 90 ? -6.885 -12.358 -0.002 1.00 97.69 90 PHE A N 1
ATOM 720 C CA . PHE A 1 90 ? -7.263 -13.323 1.025 1.00 97.69 90 PHE A CA 1
ATOM 721 C C . PHE A 1 90 ? -6.393 -13.194 2.282 1.00 97.69 90 PHE A C 1
ATOM 723 O O . PHE A 1 90 ? -6.928 -13.057 3.381 1.00 97.69 90 PHE A O 1
ATOM 730 N N . LEU A 1 91 ? -5.067 -13.134 2.132 1.00 98.00 91 LEU A N 1
ATOM 731 C CA . LEU A 1 91 ? -4.127 -12.920 3.236 1.00 98.00 91 LEU A CA 1
ATOM 732 C C . LEU A 1 91 ? -4.424 -11.620 3.983 1.00 98.00 91 LEU A C 1
ATOM 734 O O . LEU A 1 91 ? -4.379 -11.583 5.212 1.00 98.00 91 LEU A O 1
ATOM 738 N N . ARG A 1 92 ? -4.789 -10.558 3.257 1.00 97.06 92 ARG A N 1
ATOM 739 C CA . ARG A 1 92 ? -5.173 -9.283 3.864 1.00 97.06 92 ARG A CA 1
ATOM 740 C C . ARG A 1 92 ? -6.464 -9.403 4.675 1.00 97.06 92 ARG A C 1
ATOM 742 O O . ARG A 1 92 ? -6.530 -8.835 5.761 1.00 97.06 92 ARG A O 1
ATOM 749 N N . ALA A 1 93 ? -7.445 -10.176 4.208 1.00 97.06 93 ALA A N 1
ATOM 750 C CA . ALA A 1 93 ? -8.663 -10.461 4.966 1.00 97.06 93 ALA A CA 1
ATOM 751 C C . ALA A 1 93 ? -8.381 -11.287 6.235 1.00 97.06 93 ALA A C 1
ATOM 753 O O . ALA A 1 93 ? -8.881 -10.939 7.304 1.00 97.06 93 ALA A O 1
ATOM 754 N N . VAL A 1 94 ? -7.528 -12.317 6.150 1.00 97.44 94 VAL A N 1
ATOM 755 C CA . VAL A 1 94 ? -7.096 -13.116 7.314 1.00 97.44 94 VAL A CA 1
ATOM 756 C C . VAL A 1 94 ? -6.362 -12.242 8.327 1.00 97.44 94 VAL A C 1
ATOM 758 O O . VAL A 1 94 ? -6.661 -12.272 9.520 1.00 97.44 94 VAL A O 1
ATOM 761 N N . ARG A 1 95 ? -5.440 -11.395 7.860 1.00 96.44 95 ARG A N 1
ATOM 762 C CA . ARG A 1 95 ? -4.743 -10.442 8.725 1.00 96.44 95 ARG A CA 1
ATOM 763 C C . ARG A 1 95 ? -5.715 -9.490 9.411 1.00 96.44 95 ARG A C 1
ATOM 765 O O . ARG A 1 95 ? -5.586 -9.243 10.607 1.00 96.44 95 ARG A O 1
ATOM 772 N N . TRP A 1 96 ? -6.684 -8.955 8.672 1.00 95.38 96 TRP A N 1
ATOM 773 C CA . TRP A 1 96 ? -7.672 -8.046 9.244 1.00 95.38 96 TRP A CA 1
ATOM 774 C C . TRP A 1 96 ? -8.519 -8.739 10.317 1.00 95.38 96 TRP A C 1
ATOM 776 O O . TRP A 1 96 ? -8.805 -8.139 11.351 1.00 95.38 96 TRP A O 1
ATOM 786 N N . GLN A 1 97 ? -8.832 -10.025 10.127 1.00 94.69 97 GLN A N 1
ATOM 787 C CA . GLN A 1 97 ? -9.500 -10.856 11.129 1.00 94.69 97 GLN A CA 1
ATOM 788 C C . GLN A 1 97 ? -8.684 -10.958 12.421 1.00 94.69 97 GLN A C 1
ATOM 790 O O . GLN A 1 97 ? -9.238 -10.792 13.504 1.00 94.69 97 GLN A O 1
ATOM 795 N N . VAL A 1 98 ? -7.369 -11.180 12.315 1.00 93.19 98 VAL A N 1
ATOM 796 C CA . VAL A 1 98 ? -6.452 -11.218 13.468 1.00 93.19 98 VAL A CA 1
ATOM 797 C C . VAL A 1 98 ? -6.455 -9.887 14.220 1.00 93.19 98 VAL A C 1
ATOM 799 O O . VAL A 1 98 ? -6.559 -9.878 15.442 1.00 93.19 98 VAL A O 1
ATOM 802 N N . LEU A 1 99 ? -6.404 -8.763 13.501 1.00 91.44 99 LEU A N 1
ATOM 803 C CA . LEU A 1 99 ? -6.440 -7.431 14.114 1.00 91.44 99 LEU A CA 1
ATOM 804 C C . LEU A 1 99 ? -7.795 -7.111 14.764 1.00 91.44 99 LEU A C 1
ATOM 806 O O . LEU A 1 99 ? -7.847 -6.358 15.731 1.00 91.44 99 LEU A O 1
ATOM 810 N N . LEU A 1 100 ? -8.893 -7.668 14.252 1.00 90.88 100 LEU A N 1
ATOM 811 C CA . LEU A 1 100 ? -10.227 -7.474 14.820 1.00 90.88 100 LEU A CA 1
ATOM 812 C C . LEU A 1 100 ? -10.535 -8.430 15.976 1.00 90.88 100 LEU A C 1
ATOM 814 O O . LEU A 1 100 ? -11.338 -8.069 16.832 1.00 90.88 100 LEU A O 1
ATOM 818 N N . ALA A 1 101 ? -9.898 -9.603 16.044 1.00 90.25 101 ALA A N 1
ATOM 819 C CA . ALA A 1 101 ? -10.213 -10.659 17.010 1.00 90.25 101 ALA A CA 1
ATOM 820 C C . ALA A 1 101 ? -10.233 -10.217 18.492 1.00 90.25 101 ALA A C 1
ATOM 822 O O . ALA A 1 101 ? -11.111 -10.691 19.216 1.00 90.25 101 ALA A O 1
ATOM 823 N N . PRO A 1 102 ? -9.350 -9.309 18.964 1.00 84.50 102 PRO A N 1
ATOM 824 C CA . PRO A 1 102 ? -9.404 -8.799 20.339 1.00 84.50 102 PRO A CA 1
ATOM 825 C C . PRO A 1 102 ? -10.601 -7.879 20.618 1.00 84.50 102 PRO A C 1
ATOM 827 O O . PRO A 1 102 ? -10.955 -7.674 21.774 1.00 84.50 102 PRO A O 1
ATOM 830 N N . ILE A 1 103 ? -11.208 -7.310 19.572 1.00 84.25 103 ILE A N 1
ATOM 831 C CA . ILE A 1 103 ? -12.322 -6.360 19.670 1.00 84.25 103 ILE A CA 1
ATOM 832 C C . ILE A 1 103 ? -13.656 -7.072 19.427 1.00 84.25 103 ILE A C 1
ATOM 834 O O . ILE A 1 103 ? -14.610 -6.886 20.177 1.00 84.25 103 ILE A O 1
ATOM 838 N N . THR A 1 104 ? -13.748 -7.864 18.357 1.00 87.12 104 THR A N 1
ATOM 839 C CA . THR A 1 104 ? -14.981 -8.545 17.950 1.00 87.12 104 THR A CA 1
ATOM 840 C C . THR A 1 104 ? -14.690 -9.737 17.038 1.00 87.12 104 THR A C 1
ATOM 842 O O . THR A 1 104 ? -13.713 -9.761 16.287 1.00 87.12 104 THR A O 1
ATOM 845 N N . ARG A 1 105 ? -15.560 -10.750 17.078 1.00 89.44 105 ARG A N 1
ATOM 846 C CA . ARG A 1 105 ? -15.463 -11.909 16.179 1.00 89.44 105 ARG A CA 1
ATOM 847 C C . ARG A 1 105 ? -16.042 -11.553 14.817 1.00 89.44 105 ARG A C 1
ATOM 849 O O . ARG A 1 105 ? -17.152 -11.035 14.743 1.00 89.44 105 ARG A O 1
ATOM 856 N N . THR A 1 106 ? -15.321 -11.899 13.757 1.00 93.12 106 THR A N 1
ATOM 857 C CA . THR A 1 106 ? -15.685 -11.566 12.376 1.00 93.12 106 THR A CA 1
ATOM 858 C C . THR A 1 106 ? -15.597 -12.772 11.457 1.00 93.12 106 THR A C 1
ATOM 860 O O . THR A 1 106 ? -14.792 -13.682 11.672 1.00 93.12 106 THR A O 1
ATOM 863 N N . ASP A 1 107 ? -16.447 -12.779 10.434 1.00 94.06 107 ASP A N 1
ATOM 864 C CA . ASP A 1 107 ? -16.438 -13.802 9.393 1.00 94.06 107 ASP A CA 1
ATOM 865 C C . ASP A 1 107 ? -15.437 -13.440 8.283 1.00 94.06 107 ASP A C 1
ATOM 867 O O . ASP A 1 107 ? -15.429 -12.319 7.768 1.00 94.06 107 ASP A O 1
ATOM 871 N N . LEU A 1 108 ? -14.591 -14.398 7.901 1.00 95.94 108 LEU A N 1
ATOM 872 C CA . LEU A 1 108 ? -13.557 -14.192 6.889 1.00 95.94 108 LEU A CA 1
ATOM 873 C C . LEU A 1 108 ? -14.143 -13.877 5.504 1.00 95.94 108 LEU A C 1
ATOM 875 O O . LEU A 1 108 ? -13.545 -13.109 4.750 1.00 95.94 108 LEU A O 1
ATOM 879 N N . LYS A 1 109 ? -15.321 -14.417 5.175 1.00 95.12 109 LYS A N 1
ATOM 880 C CA . LYS A 1 109 ? -16.022 -14.137 3.918 1.00 95.12 109 LYS A CA 1
ATOM 881 C C . LYS A 1 109 ? -16.393 -12.661 3.822 1.00 95.12 109 LYS A C 1
ATOM 883 O O . LYS A 1 109 ? -16.145 -12.032 2.794 1.00 95.12 109 LYS A O 1
ATOM 888 N N . GLU A 1 110 ? -16.930 -12.099 4.902 1.00 94.75 110 GLU A N 1
ATOM 889 C CA . GLU A 1 110 ? -17.338 -10.692 4.949 1.00 94.75 110 GLU A CA 1
ATOM 890 C C . GLU A 1 110 ? -16.123 -9.754 4.924 1.00 94.75 110 GLU A C 1
ATOM 892 O O . GLU A 1 110 ? -16.147 -8.713 4.261 1.00 94.75 110 GLU A O 1
ATOM 897 N N . LEU A 1 111 ? -15.016 -10.153 5.560 1.00 96.25 111 LEU A N 1
ATOM 898 C CA . LEU A 1 111 ? -13.744 -9.430 5.482 1.00 96.25 111 LEU A CA 1
ATOM 899 C C . LEU A 1 111 ? -13.135 -9.470 4.078 1.00 96.25 111 LEU A C 1
ATOM 901 O O . LEU A 1 111 ? -12.621 -8.451 3.613 1.00 96.25 111 LEU A O 1
ATOM 905 N N . PHE A 1 112 ? -13.199 -10.610 3.386 1.00 96.44 112 PHE A N 1
ATOM 906 C CA . PHE A 1 112 ? -12.708 -10.745 2.014 1.00 96.44 112 PHE A CA 1
ATOM 907 C C . PHE A 1 112 ? -13.536 -9.914 1.032 1.00 96.44 112 PHE A C 1
ATOM 909 O O . PHE A 1 112 ? -12.972 -9.141 0.249 1.00 96.44 112 PHE A O 1
ATOM 916 N N . ALA A 1 113 ? -14.868 -10.003 1.119 1.00 95.06 113 ALA A N 1
ATOM 917 C CA . ALA A 1 113 ? -15.778 -9.163 0.348 1.00 95.06 113 ALA A CA 1
ATOM 918 C C . ALA A 1 113 ? -15.458 -7.683 0.577 1.00 95.06 113 ALA A C 1
ATOM 920 O O . ALA A 1 113 ? -15.186 -6.938 -0.365 1.00 95.06 113 ALA A O 1
ATOM 921 N N . THR A 1 114 ? -15.381 -7.272 1.844 1.00 94.81 114 THR A N 1
ATOM 922 C CA . THR A 1 114 ? -15.115 -5.877 2.197 1.00 94.81 114 THR A CA 1
ATOM 923 C C . THR A 1 114 ? -13.745 -5.398 1.735 1.00 94.81 114 THR A C 1
ATOM 925 O O . THR A 1 114 ? -13.613 -4.276 1.246 1.00 94.81 114 THR A O 1
ATOM 928 N N . THR A 1 115 ? -12.722 -6.244 1.834 1.00 95.81 115 THR A N 1
ATOM 929 C CA . THR A 1 115 ? -11.368 -5.924 1.373 1.00 95.81 115 THR A CA 1
ATOM 930 C C . THR A 1 115 ? -11.344 -5.692 -0.133 1.00 95.81 115 THR A C 1
ATOM 932 O O . THR A 1 115 ? -10.867 -4.648 -0.574 1.00 95.81 115 THR A O 1
ATOM 935 N N . THR A 1 116 ? -11.898 -6.614 -0.919 1.00 95.88 116 THR A N 1
ATOM 936 C CA . THR A 1 116 ? -11.887 -6.528 -2.388 1.00 95.88 116 THR A CA 1
ATOM 937 C C . THR A 1 116 ? -12.716 -5.355 -2.916 1.00 95.88 116 THR A C 1
ATOM 939 O O . THR A 1 116 ? -12.220 -4.601 -3.752 1.00 95.88 116 THR A O 1
ATOM 942 N N . VAL A 1 117 ? -13.910 -5.101 -2.364 1.00 93.81 117 VAL A N 1
ATOM 943 C CA . VAL A 1 117 ? -14.706 -3.896 -2.686 1.00 93.81 117 VAL A CA 1
ATOM 944 C C . VAL A 1 117 ? -13.973 -2.618 -2.282 1.00 93.81 117 VAL A C 1
ATOM 946 O O . VAL A 1 117 ? -13.979 -1.638 -3.023 1.00 93.81 117 VAL A O 1
ATOM 949 N N . GLY A 1 118 ? -13.284 -2.630 -1.141 1.00 93.00 118 GLY A N 1
ATOM 950 C CA . GLY A 1 118 ? -12.428 -1.530 -0.713 1.00 93.00 118 GLY A CA 1
ATOM 951 C C . GLY A 1 118 ? -11.329 -1.205 -1.722 1.00 93.00 118 GLY A C 1
ATOM 952 O O . GLY A 1 118 ? -11.138 -0.045 -2.072 1.00 93.00 118 GLY A O 1
ATOM 953 N N . PHE A 1 119 ? -10.628 -2.215 -2.234 1.00 93.81 119 PHE A N 1
ATOM 954 C CA . PHE A 1 119 ? -9.616 -2.014 -3.273 1.00 93.81 119 PHE A CA 1
ATOM 955 C C . PHE A 1 119 ? -10.206 -1.604 -4.623 1.00 93.81 119 PHE A C 1
ATOM 957 O O . PHE A 1 119 ? -9.609 -0.769 -5.300 1.00 93.81 119 PHE A O 1
ATOM 964 N N . ALA A 1 120 ? -11.387 -2.107 -4.988 1.00 93.25 120 ALA A N 1
ATOM 965 C CA . ALA A 1 120 ? -12.114 -1.621 -6.159 1.00 93.25 120 ALA A CA 1
ATOM 966 C C . ALA A 1 120 ? -12.445 -0.127 -6.017 1.00 93.25 120 ALA A C 1
ATOM 968 O O . ALA A 1 120 ? -12.247 0.650 -6.948 1.00 93.25 120 ALA A O 1
ATOM 969 N N . ALA A 1 121 ? -12.874 0.307 -4.830 1.00 90.62 121 ALA A N 1
ATOM 970 C CA . ALA A 1 121 ? -13.100 1.718 -4.547 1.00 90.62 121 ALA A CA 1
ATOM 971 C C . ALA A 1 121 ? -11.799 2.531 -4.596 1.00 90.62 121 ALA A C 1
ATOM 973 O O . ALA A 1 121 ? -11.795 3.619 -5.164 1.00 90.62 121 ALA A O 1
ATOM 974 N N . ILE A 1 122 ? -10.687 2.006 -4.065 1.00 90.56 122 ILE A N 1
ATOM 975 C CA . ILE A 1 122 ? -9.371 2.656 -4.182 1.00 90.56 122 ILE A CA 1
ATOM 976 C C . ILE A 1 122 ? -8.992 2.847 -5.652 1.00 90.56 122 ILE A C 1
ATOM 978 O O . ILE A 1 122 ? -8.528 3.920 -6.035 1.00 90.56 122 ILE A O 1
ATOM 982 N N . PHE A 1 123 ? -9.229 1.839 -6.491 1.00 89.56 123 PHE A N 1
ATOM 983 C CA . PHE A 1 123 ? -9.010 1.960 -7.924 1.00 89.56 123 PHE A CA 1
ATOM 984 C C . PHE A 1 123 ? -9.888 3.063 -8.532 1.00 89.56 123 PHE A C 1
ATOM 986 O O . PHE A 1 123 ? -9.386 3.934 -9.226 1.00 89.56 123 PHE A O 1
ATOM 993 N N . LEU A 1 124 ? -11.185 3.104 -8.230 1.00 85.06 124 LEU A N 1
ATOM 994 C CA . LEU A 1 124 ? -12.102 4.056 -8.865 1.00 85.06 124 LEU A CA 1
ATOM 995 C C . LEU A 1 124 ? -11.909 5.509 -8.405 1.00 85.06 124 LEU A C 1
ATOM 997 O O . LEU A 1 124 ? -11.907 6.420 -9.230 1.00 85.06 124 LEU A O 1
ATOM 1001 N N . VAL A 1 125 ? -11.756 5.740 -7.098 1.00 81.69 125 VAL A N 1
ATOM 1002 C CA . VAL A 1 125 ? -11.765 7.091 -6.502 1.00 81.69 125 VAL A CA 1
ATOM 1003 C C . VAL A 1 125 ? -10.453 7.468 -5.803 1.00 81.69 125 VAL A C 1
ATOM 1005 O O . VAL A 1 125 ? -10.376 8.498 -5.134 1.00 81.69 125 VAL A O 1
ATOM 1008 N N . GLY A 1 126 ? -9.404 6.656 -5.952 1.00 84.94 126 GLY A N 1
ATOM 1009 C CA . GLY A 1 126 ? -8.103 6.880 -5.321 1.00 84.94 126 GLY A CA 1
ATOM 1010 C C . GLY A 1 126 ? -8.123 6.590 -3.818 1.00 84.94 126 GLY A C 1
ATOM 1011 O O . GLY A 1 126 ? -8.967 5.852 -3.311 1.00 84.94 126 GLY A O 1
ATOM 1012 N N . ARG A 1 127 ? -7.206 7.199 -3.057 1.00 82.38 127 ARG A N 1
ATOM 1013 C CA . ARG A 1 127 ? -7.067 6.950 -1.605 1.00 82.38 127 ARG A CA 1
ATOM 1014 C C . ARG A 1 127 ? -8.316 7.270 -0.779 1.00 82.38 127 ARG A C 1
ATOM 1016 O O . ARG A 1 127 ? -8.499 6.675 0.277 1.00 82.38 127 ARG A O 1
ATOM 1023 N N . ALA A 1 128 ? -9.219 8.116 -1.278 1.00 80.62 128 ALA A N 1
ATOM 1024 C CA . ALA A 1 128 ? -10.522 8.333 -0.649 1.00 80.62 128 ALA A CA 1
ATOM 1025 C C . ALA A 1 128 ? -11.349 7.036 -0.537 1.00 80.62 128 ALA A C 1
ATOM 1027 O O . ALA A 1 128 ? -12.143 6.897 0.387 1.00 80.62 128 ALA A O 1
ATOM 1028 N N . GLY A 1 129 ? -11.130 6.062 -1.428 1.00 84.94 129 GLY A N 1
ATOM 1029 C CA . GLY A 1 129 ? -11.801 4.761 -1.415 1.00 84.94 129 GLY A CA 1
ATOM 1030 C C . GLY A 1 129 ? -11.438 3.879 -0.219 1.00 84.94 129 GLY A C 1
ATOM 1031 O O . GLY A 1 129 ? -12.163 2.934 0.080 1.00 84.94 129 GLY A O 1
ATOM 1032 N N . GLU A 1 130 ? -10.371 4.196 0.523 1.00 87.94 130 GLU A N 1
ATOM 1033 C CA . GLU A 1 130 ? -9.995 3.438 1.723 1.00 87.94 130 GLU A CA 1
ATOM 1034 C C . GLU A 1 130 ? -11.072 3.477 2.809 1.00 87.94 130 GLU A C 1
ATOM 1036 O O . GLU A 1 130 ? -11.212 2.503 3.549 1.00 87.94 130 GLU A O 1
ATOM 1041 N N . ILE A 1 131 ? -11.880 4.545 2.851 1.00 87.50 131 ILE A N 1
ATOM 1042 C CA . ILE A 1 131 ? -12.991 4.687 3.799 1.00 87.50 131 ILE A CA 1
ATOM 1043 C C . ILE A 1 131 ? -14.102 3.658 3.561 1.00 87.50 131 ILE A C 1
ATOM 1045 O O . ILE A 1 131 ? -14.872 3.360 4.468 1.00 87.50 131 ILE A O 1
ATOM 1049 N N . VAL A 1 132 ? -14.187 3.065 2.365 1.00 90.19 132 VAL A N 1
ATOM 1050 C CA . VAL A 1 132 ? -15.241 2.095 2.042 1.00 90.19 132 VAL A CA 1
ATOM 1051 C C . VAL A 1 132 ? -15.144 0.860 2.933 1.00 90.19 132 VAL A C 1
ATOM 1053 O O . VAL A 1 132 ? -16.171 0.372 3.394 1.00 90.19 132 VAL A O 1
ATOM 1056 N N . ARG A 1 133 ? -13.930 0.387 3.248 1.00 91.00 133 ARG A N 1
ATOM 1057 C CA . ARG A 1 133 ? -13.730 -0.802 4.096 1.00 91.00 133 ARG A CA 1
ATOM 1058 C C . ARG A 1 133 ? -14.352 -0.646 5.493 1.00 91.00 133 ARG A C 1
ATOM 1060 O O . ARG A 1 133 ? -15.206 -1.461 5.840 1.00 91.00 133 ARG A O 1
ATOM 1067 N N . PRO A 1 134 ? -13.979 0.368 6.296 1.00 88.88 134 PRO A N 1
ATOM 1068 C CA . PRO A 1 134 ? -14.498 0.511 7.650 1.00 88.88 134 PRO A CA 1
ATOM 1069 C C . PRO A 1 134 ? -15.973 0.906 7.707 1.00 88.88 134 PRO A C 1
ATOM 1071 O O . PRO A 1 134 ? -16.624 0.614 8.704 1.00 88.88 134 PRO A O 1
ATOM 1074 N N . MET A 1 135 ? -16.518 1.510 6.646 1.00 87.56 135 MET A N 1
ATOM 1075 C CA . MET A 1 135 ? -17.934 1.889 6.600 1.00 87.56 135 MET A CA 1
ATOM 1076 C C . MET A 1 135 ? -18.842 0.770 6.075 1.00 87.56 135 MET A C 1
ATOM 1078 O O . MET A 1 135 ? -20.006 0.701 6.459 1.00 87.56 135 MET A O 1
ATOM 1082 N N . TRP A 1 136 ? -18.334 -0.120 5.216 1.00 90.19 136 TRP A N 1
ATOM 1083 C CA . TRP A 1 136 ? -19.131 -1.211 4.650 1.00 90.19 136 TRP A CA 1
ATOM 1084 C C . TRP A 1 136 ? -19.085 -2.492 5.493 1.00 90.19 136 TRP A C 1
ATOM 1086 O O . TRP A 1 136 ? -20.102 -3.181 5.572 1.00 90.19 136 TRP A O 1
ATOM 1096 N N . LEU A 1 137 ? -17.980 -2.782 6.198 1.00 91.94 137 LEU A N 1
ATOM 1097 C CA . LEU A 1 137 ? -17.888 -3.966 7.068 1.00 91.94 137 LEU A CA 1
ATOM 1098 C C . LEU A 1 137 ? -19.034 -4.041 8.104 1.00 91.94 137 LEU A C 1
ATOM 1100 O O . LEU A 1 137 ? -19.675 -5.087 8.168 1.00 91.94 137 LEU A O 1
ATOM 1104 N N . PRO A 1 138 ? -19.392 -2.966 8.839 1.00 89.12 138 PRO A N 1
ATOM 1105 C CA . PRO A 1 138 ? -20.523 -2.971 9.780 1.00 89.12 138 PRO A CA 1
ATOM 1106 C C . PRO A 1 138 ? -21.887 -3.259 9.134 1.00 89.12 138 PRO A C 1
ATOM 1108 O O . PRO A 1 138 ? -22.814 -3.748 9.781 1.00 89.12 138 PRO A O 1
ATOM 1111 N N . MET A 1 139 ? -22.038 -2.958 7.838 1.00 87.12 139 MET A N 1
ATOM 1112 C CA . MET A 1 139 ? -23.270 -3.246 7.095 1.00 87.12 139 MET A CA 1
ATOM 1113 C C . MET A 1 139 ? -23.413 -4.741 6.795 1.00 87.12 139 MET A C 1
ATOM 1115 O O . MET A 1 139 ? -24.538 -5.219 6.638 1.00 87.12 139 MET A O 1
ATOM 1119 N N . ARG A 1 140 ? -22.283 -5.449 6.719 1.00 88.00 140 ARG A N 1
ATOM 1120 C CA . ARG A 1 140 ? -22.184 -6.883 6.433 1.00 88.00 140 ARG A CA 1
ATOM 1121 C C . ARG A 1 140 ? -22.104 -7.726 7.702 1.00 88.00 140 ARG A C 1
ATOM 1123 O O . ARG A 1 140 ? -22.713 -8.787 7.776 1.00 88.00 140 ARG A O 1
ATOM 1130 N N . ASP A 1 141 ? -21.437 -7.208 8.728 1.00 89.88 141 ASP A N 1
ATOM 1131 C CA . ASP A 1 141 ? -21.328 -7.811 10.050 1.00 89.88 141 ASP A CA 1
ATOM 1132 C C . ASP A 1 141 ? -21.676 -6.783 11.135 1.00 89.88 141 ASP A C 1
ATOM 1134 O O . ASP A 1 141 ? -20.850 -5.967 11.545 1.00 89.88 141 ASP A O 1
ATOM 1138 N N . LYS A 1 142 ? -22.915 -6.853 11.641 1.00 86.81 142 LYS A N 1
ATOM 1139 C CA . LYS A 1 142 ? -23.445 -5.927 12.660 1.00 86.81 142 LYS A CA 1
ATOM 1140 C C . LYS A 1 142 ? -22.686 -5.968 13.994 1.00 86.81 142 LYS A C 1
ATOM 1142 O O . LYS A 1 142 ? -22.903 -5.100 14.832 1.00 86.81 142 LYS A O 1
ATOM 1147 N N . ARG A 1 143 ? -21.833 -6.975 14.223 1.00 87.81 143 ARG A N 1
ATOM 1148 C CA . ARG A 1 143 ? -20.990 -7.074 15.429 1.00 87.81 143 ARG A CA 1
ATOM 1149 C C . ARG A 1 143 ? -19.782 -6.142 15.367 1.00 87.81 143 ARG A C 1
ATOM 1151 O O . ARG A 1 143 ? -19.098 -5.963 16.376 1.00 87.81 143 ARG A O 1
ATOM 1158 N N . VAL A 1 144 ? -19.479 -5.599 14.188 1.00 87.50 144 VAL A N 1
ATOM 1159 C CA . VAL A 1 144 ? -18.340 -4.713 13.965 1.00 87.50 144 VAL A CA 1
ATOM 1160 C C . VAL A 1 144 ? -18.806 -3.269 14.004 1.00 87.50 144 VAL A C 1
ATOM 1162 O O . VAL A 1 144 ? -19.659 -2.861 13.223 1.00 87.50 144 VAL A O 1
ATOM 1165 N N . ARG A 1 145 ? -18.204 -2.475 14.889 1.00 84.31 145 ARG A N 1
ATOM 1166 C CA . ARG A 1 145 ? -18.419 -1.024 14.941 1.00 84.31 145 ARG A CA 1
ATOM 1167 C C . ARG A 1 145 ? -17.546 -0.323 13.888 1.00 84.31 145 ARG A C 1
ATOM 1169 O O . ARG A 1 145 ? -16.393 -0.738 13.716 1.00 84.31 145 ARG A O 1
ATOM 1176 N N . PRO A 1 146 ? -18.021 0.751 13.226 1.00 83.31 146 PRO A N 1
ATOM 1177 C CA . PRO A 1 146 ? -17.220 1.498 12.248 1.00 83.31 146 PRO A CA 1
ATOM 1178 C C . PRO A 1 146 ? -15.886 2.000 12.817 1.00 83.31 146 PRO A C 1
ATOM 1180 O O . PRO A 1 146 ? -14.853 1.915 12.154 1.00 83.31 146 PRO A O 1
ATOM 1183 N N . SER A 1 147 ? -15.885 2.449 14.077 1.00 80.00 147 SER A N 1
ATOM 1184 C CA . SER A 1 147 ? -14.686 2.898 14.796 1.00 80.00 147 SER A CA 1
ATOM 1185 C C . SER A 1 147 ? -13.637 1.790 14.928 1.00 80.00 147 SER A C 1
ATOM 1187 O O . SER A 1 147 ? -12.473 2.003 14.596 1.00 80.00 147 SER A O 1
ATOM 1189 N N . ALA A 1 148 ? -14.042 0.575 15.312 1.00 83.19 148 ALA A N 1
ATOM 1190 C CA . ALA A 1 148 ? -13.146 -0.580 15.391 1.00 83.19 148 ALA A CA 1
ATOM 1191 C C . ALA A 1 148 ? -12.531 -0.929 14.025 1.00 83.19 148 ALA A C 1
ATOM 1193 O O . ALA A 1 148 ? -11.331 -1.199 13.920 1.00 83.19 148 ALA A O 1
ATOM 1194 N N . ALA A 1 149 ? -13.334 -0.882 12.960 1.00 88.94 149 ALA A N 1
ATOM 1195 C CA . ALA A 1 149 ? -12.862 -1.141 11.606 1.00 88.94 149 ALA A CA 1
ATOM 1196 C C . ALA A 1 149 ? -11.893 -0.048 11.108 1.00 88.94 149 ALA A C 1
ATOM 1198 O O . ALA A 1 149 ? -10.894 -0.360 10.461 1.00 88.94 149 ALA A O 1
ATOM 1199 N N . LEU A 1 150 ? -12.146 1.224 11.435 1.00 85.75 150 LEU A N 1
ATOM 1200 C CA . LEU A 1 150 ? -11.287 2.354 11.063 1.00 85.75 150 LEU A CA 1
ATOM 1201 C C . LEU A 1 150 ? -9.933 2.298 11.778 1.00 85.75 150 LEU A C 1
ATOM 1203 O O . LEU A 1 150 ? -8.883 2.500 11.170 1.00 85.75 150 LEU A O 1
ATOM 1207 N N . VAL A 1 151 ? -9.955 1.989 13.069 1.00 83.44 151 VAL A N 1
ATOM 1208 C CA . VAL A 1 151 ? -8.764 1.896 13.912 1.00 83.44 151 VAL A CA 1
ATOM 1209 C C . VAL A 1 151 ? -7.877 0.723 13.498 1.00 83.44 151 VAL A C 1
ATOM 1211 O O . VAL A 1 151 ? -6.667 0.887 13.340 1.00 83.44 151 VAL A O 1
ATOM 1214 N N . THR A 1 152 ? -8.471 -0.449 13.257 1.00 88.75 152 THR A N 1
ATOM 1215 C CA . THR A 1 152 ? -7.730 -1.617 12.755 1.00 88.75 152 THR A CA 1
ATOM 1216 C C . THR A 1 152 ? -7.201 -1.394 11.341 1.00 88.75 152 THR A C 1
ATOM 1218 O O . THR A 1 152 ? -6.084 -1.817 11.054 1.00 88.75 152 THR A O 1
ATOM 1221 N N . LEU A 1 153 ? -7.921 -0.656 10.485 1.00 90.56 153 LEU A N 1
ATOM 1222 C CA . LEU A 1 153 ? -7.393 -0.201 9.196 1.00 90.56 153 LEU A CA 1
ATOM 1223 C C . LEU A 1 153 ? -6.166 0.705 9.378 1.00 90.56 153 LEU A C 1
ATOM 1225 O O . LEU A 1 153 ? -5.191 0.548 8.650 1.00 90.56 153 LEU A O 1
ATOM 1229 N N . GLY A 1 154 ? -6.184 1.629 10.343 1.00 87.88 154 GLY A N 1
ATOM 1230 C CA . GLY A 1 154 ? -5.020 2.453 10.681 1.00 87.88 154 GLY A CA 1
ATOM 1231 C C . GLY A 1 154 ? -3.820 1.607 11.115 1.00 87.88 154 GLY A C 1
ATOM 1232 O O . GLY A 1 154 ? -2.709 1.809 10.624 1.00 87.88 154 GLY A O 1
ATOM 1233 N N . LEU A 1 155 ? -4.056 0.599 11.959 1.00 89.06 155 LEU A N 1
ATOM 1234 C CA . LEU A 1 155 ? -3.024 -0.340 12.393 1.00 89.06 155 LEU A CA 1
ATOM 1235 C C . LEU A 1 155 ? -2.456 -1.150 11.216 1.00 89.06 155 LEU A C 1
ATOM 1237 O O . LEU A 1 155 ? -1.237 -1.274 11.108 1.00 89.06 155 LEU A O 1
ATOM 1241 N N . GLU A 1 156 ? -3.296 -1.608 10.278 1.00 92.62 156 GLU A N 1
ATOM 1242 C CA . GLU A 1 156 ? -2.822 -2.228 9.030 1.00 92.62 156 GLU A CA 1
ATOM 1243 C C . GLU A 1 156 ? -1.837 -1.323 8.283 1.00 92.62 156 GLU A C 1
ATOM 1245 O O . GLU A 1 156 ? -0.836 -1.822 7.781 1.00 92.62 156 GLU A O 1
ATOM 1250 N N . ARG A 1 157 ? -2.086 -0.005 8.214 1.00 91.00 157 ARG A N 1
ATOM 1251 C CA . ARG A 1 157 ? -1.196 0.937 7.510 1.00 91.00 157 ARG A CA 1
ATOM 1252 C C . ARG A 1 157 ? 0.135 1.131 8.200 1.00 91.00 157 ARG A C 1
ATOM 1254 O O . ARG A 1 157 ? 1.142 1.233 7.508 1.00 91.00 157 ARG A O 1
ATOM 1261 N N . ILE A 1 158 ? 0.145 1.140 9.529 1.00 91.19 158 ILE A N 1
ATOM 1262 C CA . ILE A 1 158 ? 1.383 1.194 10.308 1.00 91.19 158 ILE A CA 1
ATOM 1263 C C . ILE A 1 158 ? 2.228 -0.050 10.011 1.00 91.19 158 ILE A C 1
ATOM 1265 O O . ILE A 1 158 ? 3.397 0.080 9.657 1.00 91.19 158 ILE A O 1
ATOM 1269 N N . PHE A 1 159 ? 1.629 -1.243 10.076 1.00 93.31 159 PHE A N 1
ATOM 1270 C CA . PHE A 1 159 ? 2.315 -2.496 9.747 1.00 93.31 159 PHE A CA 1
ATOM 1271 C C . PHE A 1 159 ? 2.760 -2.562 8.284 1.00 93.31 159 PHE A C 1
ATOM 1273 O O . PHE A 1 159 ? 3.879 -2.987 8.005 1.00 93.31 159 PHE A O 1
ATOM 1280 N N . ASP A 1 160 ? 1.912 -2.122 7.355 1.00 93.88 160 ASP A N 1
ATOM 1281 C CA . ASP A 1 160 ? 2.215 -2.113 5.926 1.00 93.88 160 ASP A CA 1
ATOM 1282 C C . ASP A 1 160 ? 3.396 -1.198 5.608 1.00 93.88 160 ASP A C 1
ATOM 1284 O O . ASP A 1 160 ? 4.338 -1.630 4.948 1.00 93.88 160 ASP A O 1
ATOM 1288 N N . LEU A 1 161 ? 3.389 0.032 6.130 1.00 92.81 161 LEU A N 1
ATOM 1289 C CA . LEU A 1 161 ? 4.499 0.968 5.972 1.00 92.81 161 LEU A CA 1
ATOM 1290 C C . LEU A 1 161 ? 5.788 0.416 6.593 1.00 92.81 161 LEU A C 1
ATOM 1292 O O . LEU A 1 161 ? 6.852 0.519 5.988 1.00 92.81 161 LEU A O 1
ATOM 1296 N N . ALA A 1 162 ? 5.699 -0.194 7.776 1.00 94.00 162 ALA A N 1
ATOM 1297 C CA . ALA A 1 162 ? 6.855 -0.767 8.453 1.00 94.00 162 ALA A CA 1
ATOM 1298 C C . ALA A 1 162 ? 7.485 -1.902 7.645 1.00 94.00 162 ALA A C 1
ATOM 1300 O O . ALA A 1 162 ? 8.684 -1.878 7.381 1.00 94.00 162 ALA A O 1
ATOM 1301 N N . ALA A 1 163 ? 6.678 -2.876 7.222 1.00 95.00 163 ALA A N 1
ATOM 1302 C CA . ALA A 1 163 ? 7.158 -4.024 6.466 1.00 95.00 163 ALA A CA 1
ATOM 1303 C C . ALA A 1 163 ? 7.766 -3.602 5.129 1.00 95.00 163 ALA A C 1
ATOM 1305 O O . ALA A 1 163 ? 8.823 -4.099 4.761 1.00 95.00 163 ALA A O 1
ATOM 1306 N N . LEU A 1 164 ? 7.157 -2.633 4.449 1.00 92.94 164 LEU A N 1
ATOM 1307 C CA . LEU A 1 164 ? 7.706 -2.033 3.238 1.00 92.94 164 LEU A CA 1
ATOM 1308 C C . LEU A 1 164 ? 9.092 -1.440 3.436 1.00 92.94 164 LEU A C 1
ATOM 1310 O O . LEU A 1 164 ? 10.018 -1.772 2.701 1.00 92.94 164 LEU A O 1
ATOM 1314 N N . VAL A 1 165 ? 9.228 -0.561 4.426 1.00 94.00 165 VAL A N 1
ATOM 1315 C CA . VAL A 1 165 ? 10.492 0.117 4.712 1.00 94.00 165 VAL A CA 1
ATOM 1316 C C . VAL A 1 165 ? 11.551 -0.887 5.153 1.00 94.00 165 VAL A C 1
ATOM 1318 O O . VAL A 1 165 ? 12.690 -0.789 4.712 1.00 94.00 165 VAL A O 1
ATOM 1321 N N . VAL A 1 166 ? 11.182 -1.878 5.968 1.00 94.62 166 VAL A N 1
ATOM 1322 C CA . VAL A 1 166 ? 12.092 -2.946 6.398 1.00 94.62 166 VAL A CA 1
ATOM 1323 C C . VAL A 1 166 ? 12.541 -3.792 5.211 1.00 94.62 166 VAL A C 1
ATOM 1325 O O . VAL A 1 166 ? 13.737 -4.015 5.067 1.00 94.62 166 VAL A O 1
ATOM 1328 N N . LEU A 1 167 ? 11.628 -4.231 4.340 1.00 94.00 167 LEU A N 1
ATOM 1329 C CA . LEU A 1 167 ? 11.975 -5.015 3.151 1.00 94.00 167 LEU A CA 1
ATOM 1330 C C . LEU A 1 167 ? 12.851 -4.214 2.185 1.00 94.00 167 LEU A C 1
ATOM 1332 O O . LEU A 1 167 ? 13.832 -4.747 1.675 1.00 94.00 167 LEU A O 1
ATOM 1336 N N . PHE A 1 168 ? 12.534 -2.937 1.963 1.00 93.75 168 PHE A N 1
ATOM 1337 C CA . PHE A 1 168 ? 13.322 -2.060 1.102 1.00 93.75 168 PHE A CA 1
ATOM 1338 C C . PHE A 1 168 ? 14.717 -1.795 1.683 1.00 93.75 168 PHE A C 1
ATOM 1340 O O . PHE A 1 168 ? 15.712 -1.992 0.995 1.00 93.75 168 PHE A O 1
ATOM 1347 N N . ALA A 1 169 ? 14.819 -1.423 2.961 1.00 94.00 169 ALA A N 1
ATOM 1348 C CA . ALA A 1 169 ? 16.103 -1.184 3.617 1.00 94.00 169 ALA A CA 1
ATOM 1349 C C . ALA A 1 169 ? 16.947 -2.463 3.729 1.00 94.00 169 ALA A C 1
ATOM 1351 O O . ALA A 1 169 ? 18.153 -2.412 3.516 1.00 94.00 169 ALA A O 1
ATOM 1352 N N . ALA A 1 170 ? 16.326 -3.616 4.003 1.00 94.06 170 ALA A N 1
ATOM 1353 C CA . ALA A 1 170 ? 17.011 -4.905 3.993 1.00 94.06 170 ALA A CA 1
ATOM 1354 C C . ALA A 1 170 ? 17.531 -5.245 2.591 1.00 94.06 170 ALA A C 1
ATOM 1356 O O . ALA A 1 170 ? 18.672 -5.672 2.455 1.00 94.06 170 ALA A O 1
ATOM 1357 N N . ASN A 1 171 ? 16.738 -4.998 1.544 1.00 94.62 171 ASN A N 1
ATOM 1358 C CA . ASN A 1 171 ? 17.170 -5.193 0.162 1.00 94.62 171 ASN A CA 1
ATOM 1359 C C . ASN A 1 171 ? 18.440 -4.387 -0.157 1.00 94.62 171 ASN A C 1
ATOM 1361 O O . ASN A 1 171 ? 19.365 -4.921 -0.760 1.00 94.62 171 ASN A O 1
ATOM 1365 N N . LEU A 1 172 ? 18.519 -3.138 0.313 1.00 92.69 172 LEU A N 1
ATOM 1366 C CA . LEU A 1 172 ? 19.654 -2.236 0.081 1.00 92.69 172 LEU A CA 1
ATOM 1367 C C . LEU A 1 172 ? 20.975 -2.688 0.732 1.00 92.69 172 LEU A C 1
ATOM 1369 O O . LEU A 1 172 ? 22.030 -2.211 0.322 1.00 92.69 172 LEU A O 1
ATOM 1373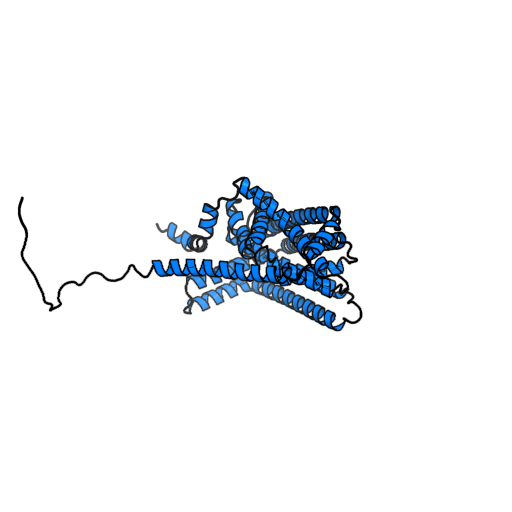 N N . VAL A 1 173 ? 20.951 -3.615 1.699 1.00 91.50 173 VAL A N 1
ATOM 1374 C CA . VAL A 1 173 ? 22.173 -4.162 2.326 1.00 91.50 173 VAL A CA 1
ATOM 1375 C C . VAL A 1 173 ? 22.976 -5.017 1.344 1.00 91.50 173 VAL A C 1
ATOM 1377 O O . VAL A 1 173 ? 24.204 -4.987 1.361 1.00 91.50 173 VAL A O 1
ATOM 1380 N N . TRP A 1 174 ? 22.288 -5.772 0.485 1.00 88.19 174 TRP A N 1
ATOM 1381 C CA . TRP A 1 174 ? 22.907 -6.673 -0.496 1.00 88.19 174 TRP A CA 1
ATOM 1382 C C . TRP A 1 174 ? 22.732 -6.200 -1.940 1.00 88.19 174 TRP A C 1
ATOM 1384 O O . TRP A 1 174 ? 23.207 -6.860 -2.863 1.00 88.19 174 TRP A O 1
ATOM 1394 N N . PHE A 1 175 ? 22.047 -5.074 -2.146 1.00 88.25 175 PHE A N 1
ATOM 1395 C CA . PHE A 1 175 ? 21.806 -4.520 -3.468 1.00 88.25 175 PHE A CA 1
ATOM 1396 C C . PHE A 1 175 ? 23.115 -4.023 -4.091 1.00 88.25 175 PHE A C 1
ATOM 1398 O O . PHE A 1 175 ? 23.798 -3.160 -3.538 1.00 88.25 175 PHE A O 1
ATOM 1405 N N . THR A 1 176 ? 23.453 -4.541 -5.270 1.00 85.25 176 THR A N 1
ATOM 1406 C CA . THR A 1 176 ? 24.644 -4.126 -6.015 1.00 85.25 176 THR A CA 1
ATOM 1407 C C . THR A 1 176 ? 24.280 -3.047 -7.035 1.00 85.25 176 THR A C 1
ATOM 1409 O O . THR A 1 176 ? 23.540 -3.347 -7.977 1.00 85.25 176 THR A O 1
ATOM 1412 N N . PRO A 1 177 ? 24.782 -1.807 -6.894 1.00 85.31 177 PRO A N 1
ATOM 1413 C CA . PRO A 1 177 ? 24.506 -0.758 -7.864 1.00 85.31 177 PRO A CA 1
ATOM 1414 C C . PRO A 1 177 ? 25.146 -1.073 -9.228 1.00 85.31 177 PRO A C 1
ATOM 1416 O O . PRO A 1 177 ? 26.229 -1.663 -9.275 1.00 85.31 177 PRO A O 1
ATOM 1419 N N . PRO A 1 178 ? 24.523 -0.655 -10.346 1.00 84.94 178 PRO A N 1
ATOM 1420 C CA . PRO A 1 178 ? 25.176 -0.649 -11.650 1.00 84.94 178 PRO A CA 1
ATOM 1421 C C . PRO A 1 178 ? 26.469 0.179 -11.619 1.00 84.94 178 PRO A C 1
ATOM 1423 O O . PRO A 1 178 ? 26.513 1.242 -10.992 1.00 84.94 178 PRO A O 1
ATOM 1426 N N . ALA A 1 179 ? 27.502 -0.290 -12.323 1.00 84.06 179 ALA A N 1
ATOM 1427 C CA . ALA A 1 179 ? 28.802 0.379 -12.380 1.00 84.06 179 ALA A CA 1
ATOM 1428 C C . ALA A 1 179 ? 28.678 1.831 -12.882 1.00 84.06 179 ALA A C 1
ATOM 1430 O O . ALA A 1 179 ? 27.975 2.101 -13.859 1.00 84.06 179 ALA A O 1
ATOM 1431 N N . GLY A 1 180 ? 29.366 2.763 -12.218 1.00 86.44 180 GLY A N 1
ATOM 1432 C CA . GLY A 1 180 ? 29.355 4.192 -12.546 1.00 86.44 180 GLY A CA 1
ATOM 1433 C C . GLY A 1 180 ? 28.152 4.974 -12.004 1.00 86.44 180 GLY A C 1
ATOM 1434 O O . GLY A 1 180 ? 27.979 6.141 -12.358 1.00 86.44 180 GLY A O 1
ATOM 1435 N N . ARG A 1 181 ? 27.298 4.359 -11.173 1.00 87.69 181 ARG A N 1
ATOM 1436 C CA . ARG A 1 181 ? 26.161 5.020 -10.496 1.00 87.69 181 ARG A CA 1
ATOM 1437 C C . ARG A 1 181 ? 26.203 4.897 -8.978 1.00 87.69 181 ARG A C 1
ATOM 1439 O O . ARG A 1 181 ? 25.199 5.135 -8.309 1.00 87.69 181 ARG A O 1
ATOM 1446 N N . GLU A 1 182 ? 27.348 4.539 -8.421 1.00 90.06 182 GLU A N 1
ATOM 1447 C CA . GLU A 1 182 ? 27.517 4.219 -7.007 1.00 90.06 182 GLU A CA 1
ATOM 1448 C C . GLU A 1 182 ? 27.034 5.365 -6.107 1.00 90.06 182 GLU A C 1
ATOM 1450 O O . GLU A 1 182 ? 26.338 5.120 -5.126 1.00 90.06 182 GLU A O 1
ATOM 1455 N N . GLU A 1 183 ? 27.308 6.619 -6.480 1.00 91.31 183 GLU A N 1
ATOM 1456 C CA . GLU A 1 183 ? 26.870 7.805 -5.731 1.00 91.31 183 GLU A CA 1
ATOM 1457 C C . GLU A 1 183 ? 25.339 7.972 -5.717 1.00 91.31 183 GLU A C 1
ATOM 1459 O O . GLU A 1 183 ? 24.738 8.222 -4.671 1.00 91.31 183 GLU A O 1
ATOM 1464 N N . GLN A 1 184 ? 24.676 7.791 -6.865 1.00 89.75 184 GLN A N 1
ATOM 1465 C CA . GLN A 1 184 ? 23.217 7.919 -6.962 1.00 89.75 184 GLN A CA 1
ATOM 1466 C C . GLN A 1 184 ? 22.524 6.859 -6.103 1.00 89.75 184 GLN A C 1
ATOM 1468 O O . GLN A 1 184 ? 21.583 7.163 -5.369 1.00 89.75 184 GLN A O 1
ATOM 1473 N N . PHE A 1 185 ? 23.022 5.623 -6.149 1.00 91.94 185 PHE A N 1
ATOM 1474 C CA . PHE A 1 185 ? 22.504 4.536 -5.327 1.00 91.94 185 PHE A CA 1
ATOM 1475 C C . PHE A 1 185 ? 22.876 4.694 -3.849 1.00 91.94 185 PHE A C 1
ATOM 1477 O O . PHE A 1 185 ? 22.066 4.336 -3.001 1.00 91.94 185 PHE A O 1
ATOM 1484 N N . ALA A 1 186 ? 24.020 5.299 -3.512 1.00 92.44 186 ALA A N 1
ATOM 1485 C CA . ALA A 1 186 ? 24.355 5.640 -2.130 1.00 92.44 186 ALA A CA 1
ATOM 1486 C C . ALA A 1 186 ? 23.342 6.628 -1.526 1.00 92.44 186 ALA A C 1
ATOM 1488 O O . ALA A 1 186 ? 22.917 6.443 -0.385 1.00 92.44 186 ALA A O 1
ATOM 1489 N N . ASN A 1 187 ? 22.883 7.617 -2.301 1.00 93.00 187 ASN A N 1
ATOM 1490 C CA . ASN A 1 187 ? 21.826 8.540 -1.873 1.00 93.00 187 ASN A CA 1
ATOM 1491 C C . ASN A 1 187 ? 20.482 7.825 -1.660 1.00 93.00 187 ASN A C 1
ATOM 1493 O O . ASN A 1 187 ? 19.790 8.094 -0.676 1.00 93.00 187 ASN A O 1
ATOM 1497 N N . VAL A 1 188 ? 20.124 6.884 -2.542 1.00 92.31 188 VAL A N 1
ATOM 1498 C CA . VAL A 1 188 ? 18.920 6.049 -2.374 1.00 92.31 188 VAL A CA 1
ATOM 1499 C C . VAL A 1 188 ? 19.034 5.174 -1.125 1.00 92.31 188 VAL A C 1
ATOM 1501 O O . VAL A 1 188 ? 18.087 5.103 -0.342 1.00 92.31 188 VAL A O 1
ATOM 1504 N N . SER A 1 189 ? 20.198 4.565 -0.893 1.00 94.00 189 SER A N 1
ATOM 1505 C CA . SER A 1 189 ? 20.467 3.763 0.300 1.00 94.00 189 SER A CA 1
ATOM 1506 C C . SER A 1 189 ? 20.362 4.593 1.574 1.00 94.00 189 SER A C 1
ATOM 1508 O O . SER A 1 189 ? 19.684 4.187 2.515 1.00 94.00 189 SER A O 1
ATOM 1510 N N . LEU A 1 190 ? 20.956 5.791 1.594 1.00 95.31 190 LEU A N 1
ATOM 1511 C CA . LEU A 1 190 ? 20.843 6.720 2.716 1.00 95.31 190 LEU A CA 1
ATOM 1512 C C . LEU A 1 190 ? 19.380 7.082 2.993 1.00 95.31 190 LEU A C 1
ATOM 1514 O O . LEU A 1 190 ? 18.942 6.995 4.138 1.00 95.31 190 LEU A O 1
ATOM 1518 N N . ALA A 1 191 ? 18.607 7.432 1.961 1.00 93.38 191 ALA A N 1
ATOM 1519 C CA . ALA A 1 191 ? 17.183 7.720 2.106 1.00 93.38 191 ALA A CA 1
ATOM 1520 C C . ALA A 1 191 ? 16.409 6.511 2.662 1.00 93.38 191 ALA A C 1
ATOM 1522 O O . ALA A 1 191 ? 15.622 6.666 3.596 1.00 93.38 191 ALA A O 1
ATOM 1523 N N . GLY A 1 192 ? 16.682 5.303 2.157 1.00 93.38 192 GLY A N 1
ATOM 1524 C CA . GLY A 1 192 ? 16.092 4.059 2.655 1.00 93.38 192 GLY A CA 1
ATOM 1525 C C . GLY A 1 192 ? 16.401 3.799 4.133 1.00 93.38 192 GLY A C 1
ATOM 1526 O O . GLY A 1 192 ? 15.494 3.491 4.909 1.00 93.38 192 GLY A O 1
ATOM 1527 N N . TYR A 1 193 ? 17.650 3.996 4.565 1.00 96.06 193 TYR A N 1
ATOM 1528 C CA . TYR A 1 193 ? 18.035 3.850 5.972 1.00 96.06 193 TYR A CA 1
ATOM 1529 C C . TYR A 1 193 ? 17.450 4.950 6.866 1.00 96.06 193 TYR A C 1
ATOM 1531 O O . TYR A 1 193 ? 17.036 4.662 7.988 1.00 96.06 193 TYR A O 1
ATOM 1539 N N . LEU A 1 194 ? 17.335 6.189 6.382 1.00 96.31 194 LEU A N 1
ATOM 1540 C CA . LEU A 1 194 ? 16.644 7.261 7.108 1.00 96.31 194 LEU A CA 1
ATOM 1541 C C . LEU A 1 194 ? 15.151 6.954 7.286 1.00 96.31 194 LEU A C 1
ATOM 1543 O O . LEU A 1 194 ? 14.607 7.174 8.369 1.00 96.31 194 LEU A O 1
ATOM 1547 N N . MET A 1 195 ? 14.494 6.390 6.266 1.00 93.94 195 MET A N 1
ATOM 1548 C CA . MET A 1 195 ? 13.117 5.901 6.386 1.00 93.94 195 MET A CA 1
ATOM 1549 C C . MET A 1 195 ? 13.016 4.792 7.440 1.00 93.94 195 MET A C 1
ATOM 1551 O O . MET A 1 195 ? 12.093 4.819 8.255 1.00 93.94 195 MET A O 1
ATOM 1555 N N . LEU A 1 196 ? 13.976 3.860 7.476 1.00 96.12 196 LEU A N 1
ATOM 1556 C CA . LEU A 1 196 ? 14.032 2.806 8.494 1.00 96.12 196 LEU A CA 1
ATOM 1557 C C . LEU A 1 196 ? 14.179 3.383 9.905 1.00 96.12 196 LEU A C 1
ATOM 1559 O O . LEU A 1 196 ? 13.430 2.991 10.798 1.00 96.12 196 LEU A O 1
ATOM 1563 N N . VAL A 1 197 ? 15.075 4.354 10.102 1.00 97.38 197 VAL A N 1
ATOM 1564 C CA . VAL A 1 197 ? 15.208 5.077 11.378 1.00 97.38 197 VAL A CA 1
ATOM 1565 C C . VAL A 1 197 ? 13.888 5.754 11.755 1.00 97.38 197 VAL A C 1
ATOM 1567 O O . VAL A 1 197 ? 13.450 5.640 12.898 1.00 97.38 197 VAL A O 1
ATOM 1570 N N . GLY A 1 198 ? 13.208 6.392 10.799 1.00 95.94 198 GLY A N 1
ATOM 1571 C CA . GLY A 1 198 ? 11.890 6.991 11.009 1.00 95.94 198 GLY A CA 1
ATOM 1572 C C . GLY A 1 198 ? 10.835 5.980 11.469 1.00 95.94 198 GLY A C 1
ATOM 1573 O O . GLY A 1 198 ? 10.091 6.260 12.408 1.00 95.94 198 GLY A O 1
ATOM 1574 N N . VAL A 1 199 ? 10.802 4.785 10.870 1.00 94.94 199 VAL A N 1
ATOM 1575 C CA . VAL A 1 199 ? 9.919 3.688 11.302 1.00 94.94 199 VAL A CA 1
ATOM 1576 C C . VAL A 1 199 ? 10.274 3.224 12.714 1.00 94.94 199 VAL A C 1
ATOM 1578 O O . VAL A 1 199 ? 9.377 3.111 13.546 1.00 94.94 199 VAL A O 1
ATOM 1581 N N . VAL A 1 200 ? 11.556 3.018 13.025 1.00 96.44 200 VAL A N 1
ATOM 1582 C CA . VAL A 1 200 ? 12.002 2.615 14.372 1.00 96.44 200 VAL A CA 1
ATOM 1583 C C . VAL A 1 200 ? 11.590 3.650 15.422 1.00 96.44 200 VAL A C 1
ATOM 1585 O O . VAL A 1 200 ? 11.020 3.282 16.449 1.00 96.44 200 VAL A O 1
ATOM 1588 N N . ILE A 1 201 ? 11.797 4.943 15.150 1.00 96.88 201 IL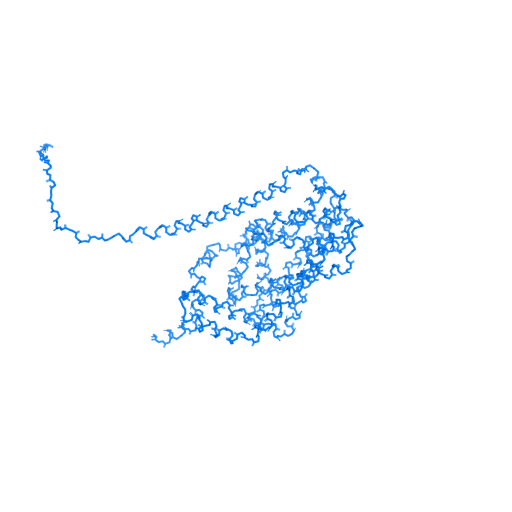E A N 1
ATOM 1589 C CA . ILE A 1 201 ? 11.352 6.036 16.026 1.00 96.88 201 ILE A CA 1
ATOM 1590 C C . ILE A 1 201 ? 9.825 6.027 16.160 1.00 96.88 201 ILE A C 1
ATOM 1592 O O . ILE A 1 201 ? 9.313 6.130 17.271 1.00 96.88 201 ILE A O 1
ATOM 1596 N N . GLY A 1 202 ? 9.087 5.861 15.061 1.00 94.31 202 GLY A N 1
ATOM 1597 C CA . GLY A 1 202 ? 7.627 5.782 15.074 1.00 94.31 202 GLY A CA 1
ATOM 1598 C C . GLY A 1 202 ? 7.107 4.656 15.970 1.00 94.31 202 GLY A C 1
ATOM 1599 O O . GLY A 1 202 ? 6.240 4.893 16.809 1.00 94.31 202 GLY A O 1
ATOM 1600 N N . PHE A 1 203 ? 7.676 3.452 15.865 1.00 92.19 203 PHE A N 1
ATOM 1601 C CA . PHE A 1 203 ? 7.329 2.332 16.746 1.00 92.19 203 PHE A CA 1
ATOM 1602 C C . PHE A 1 203 ? 7.747 2.575 18.197 1.00 92.19 203 PHE A C 1
ATOM 1604 O O . PHE A 1 203 ? 6.984 2.232 19.097 1.00 92.19 203 PHE A O 1
ATOM 1611 N N . ALA A 1 204 ? 8.896 3.209 18.446 1.00 93.56 204 ALA A N 1
ATOM 1612 C CA . ALA A 1 204 ? 9.301 3.596 19.796 1.00 93.56 204 ALA A CA 1
ATOM 1613 C C . ALA A 1 204 ? 8.313 4.599 20.419 1.00 93.56 204 ALA A C 1
ATOM 1615 O O . ALA A 1 204 ? 7.912 4.433 21.568 1.00 93.56 204 ALA A O 1
ATOM 1616 N N . LEU A 1 205 ? 7.852 5.597 19.657 1.00 93.06 205 LEU A N 1
ATOM 1617 C CA . LEU A 1 205 ? 6.835 6.555 20.103 1.00 93.06 205 LEU A CA 1
ATOM 1618 C C . LEU A 1 205 ? 5.489 5.879 20.369 1.00 93.06 205 LEU A C 1
ATOM 1620 O O . LEU A 1 205 ? 4.850 6.175 21.376 1.00 93.06 205 LEU A O 1
ATOM 1624 N N . LEU A 1 206 ? 5.070 4.953 19.504 1.00 91.25 206 LEU A N 1
ATOM 1625 C CA . LEU A 1 206 ? 3.862 4.152 19.706 1.00 91.25 206 LEU A CA 1
ATOM 1626 C C . LEU A 1 206 ? 3.969 3.282 20.965 1.00 91.25 206 LEU A C 1
ATOM 1628 O O . LEU A 1 206 ? 3.027 3.236 21.754 1.00 91.25 206 LEU A O 1
ATOM 1632 N N . PHE A 1 207 ? 5.122 2.651 21.190 1.00 90.44 207 PHE A N 1
ATOM 1633 C CA . PHE A 1 207 ? 5.402 1.864 22.388 1.00 90.44 207 PHE A CA 1
ATOM 1634 C C . PHE A 1 207 ? 5.362 2.724 23.656 1.00 90.44 207 PHE A C 1
ATOM 1636 O O . PHE A 1 207 ? 4.719 2.349 24.634 1.00 90.44 207 PHE A O 1
ATOM 1643 N N . VAL A 1 208 ? 5.983 3.908 23.645 1.00 91.81 208 VAL A N 1
ATOM 1644 C CA . VAL A 1 208 ? 5.901 4.857 24.767 1.00 91.81 208 VAL A CA 1
ATOM 1645 C C . VAL A 1 208 ? 4.451 5.282 24.992 1.00 91.81 208 VAL A C 1
ATOM 1647 O O . VAL A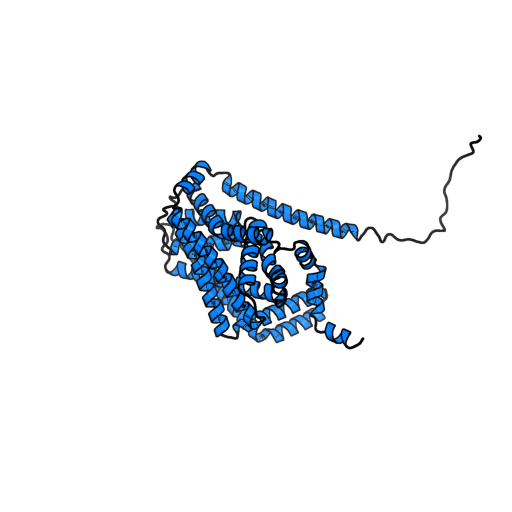 1 208 ? 3.951 5.168 26.110 1.00 91.81 208 VAL A O 1
ATOM 1650 N N . TYR A 1 209 ? 3.746 5.697 23.935 1.00 90.50 209 TYR A N 1
ATOM 1651 C CA . TYR A 1 209 ? 2.344 6.111 24.004 1.00 90.50 209 TYR A CA 1
ATOM 1652 C C . TYR A 1 209 ? 1.450 5.019 24.596 1.00 90.50 209 TYR A C 1
ATOM 1654 O O . TYR A 1 209 ? 0.621 5.309 25.447 1.00 90.50 209 TYR A O 1
ATOM 1662 N N . GLN A 1 210 ? 1.660 3.755 24.230 1.00 89.50 210 GLN A N 1
ATOM 1663 C CA . GLN A 1 210 ? 0.927 2.607 24.771 1.00 89.50 210 GLN A CA 1
ATOM 1664 C C . GLN A 1 210 ? 1.051 2.461 26.302 1.00 89.50 210 GLN A C 1
ATOM 1666 O O . GLN A 1 210 ? 0.138 1.918 26.931 1.00 89.50 210 GLN A O 1
ATOM 1671 N N . HIS A 1 211 ? 2.149 2.934 26.902 1.00 89.25 211 HIS A N 1
ATOM 1672 C CA . HIS A 1 211 ? 2.382 2.900 28.352 1.00 89.25 211 HIS A CA 1
ATOM 1673 C C . HIS A 1 211 ? 1.882 4.157 29.068 1.00 89.25 211 HIS A C 1
ATOM 1675 O O . HIS A 1 211 ? 1.478 4.074 30.223 1.00 89.25 211 HIS A O 1
ATOM 1681 N N . VAL A 1 212 ? 1.880 5.308 28.391 1.00 92.31 212 VAL A N 1
ATOM 1682 C CA . VAL A 1 212 ? 1.462 6.595 28.975 1.00 92.31 212 VAL A CA 1
ATOM 1683 C C . VAL A 1 212 ? 0.083 7.059 28.500 1.00 92.31 212 VAL A C 1
ATOM 1685 O O . VAL A 1 212 ? -0.298 8.192 28.772 1.00 92.31 212 VAL A O 1
ATOM 1688 N N . ALA A 1 213 ? -0.661 6.219 27.773 1.00 89.62 213 ALA A N 1
ATOM 1689 C CA . ALA A 1 213 ? -1.890 6.608 27.083 1.00 89.62 213 ALA A CA 1
ATOM 1690 C C . ALA A 1 213 ? -2.934 7.219 28.023 1.00 89.62 213 ALA A C 1
ATOM 1692 O O . ALA A 1 213 ? -3.476 8.271 27.700 1.00 89.62 213 ALA A O 1
ATOM 1693 N N . GLU A 1 214 ? -3.196 6.589 29.172 1.00 89.94 214 GLU A N 1
ATOM 1694 C CA . GLU A 1 214 ? -4.183 7.070 30.152 1.00 89.94 214 GLU A CA 1
ATOM 1695 C C . GLU A 1 214 ? -3.816 8.471 30.652 1.00 89.94 214 GLU A C 1
ATOM 1697 O O . GLU A 1 214 ? -4.592 9.410 30.480 1.00 89.94 214 GLU A O 1
ATOM 1702 N N . TRP A 1 215 ? -2.576 8.638 31.118 1.00 93.00 215 TRP A N 1
ATOM 1703 C CA . TRP A 1 215 ? -2.034 9.933 31.532 1.00 93.00 215 TRP A CA 1
ATOM 1704 C C . TRP A 1 215 ? -2.072 10.979 30.405 1.00 93.00 215 TRP A C 1
ATOM 1706 O O . TRP A 1 215 ? -2.486 12.117 30.614 1.00 93.00 215 TRP A O 1
ATOM 1716 N N . ALA A 1 216 ? -1.683 10.612 29.182 1.00 90.50 216 ALA A N 1
ATOM 1717 C CA . ALA A 1 216 ? -1.675 11.527 28.044 1.00 90.50 216 ALA A CA 1
ATOM 1718 C C . ALA A 1 216 ? -3.094 11.984 27.664 1.00 90.50 216 ALA A C 1
ATOM 1720 O O . ALA A 1 216 ? -3.297 13.147 27.315 1.00 90.50 216 ALA A O 1
ATOM 1721 N N . ILE A 1 217 ? -4.077 11.081 27.732 1.00 91.31 217 ILE A N 1
ATOM 1722 C CA . ILE A 1 217 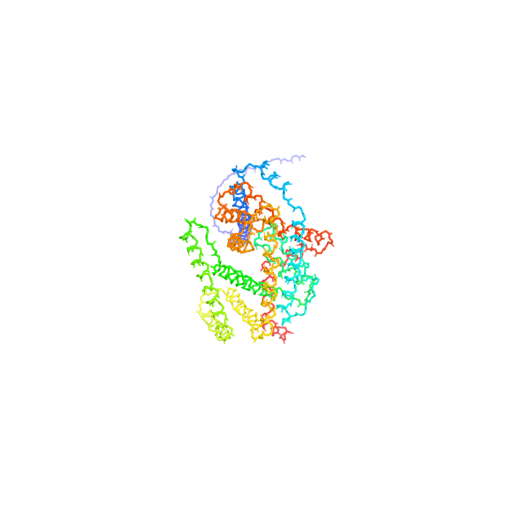? -5.491 11.382 27.475 1.00 91.31 217 ILE A CA 1
ATOM 1723 C C . ILE A 1 217 ? -6.037 12.338 28.540 1.00 91.31 217 ILE A C 1
ATOM 1725 O O . ILE A 1 217 ? -6.753 13.272 28.182 1.00 91.31 217 ILE A O 1
ATOM 1729 N N . GLU A 1 218 ? -5.689 12.144 29.813 1.00 90.81 218 GLU A N 1
ATOM 1730 C CA . GLU A 1 218 ? -6.070 13.045 30.909 1.00 90.81 218 GLU A CA 1
ATOM 1731 C C . GLU A 1 218 ? -5.466 14.440 30.731 1.00 90.81 218 GLU A C 1
ATOM 1733 O O . GLU A 1 218 ? -6.200 15.424 30.689 1.00 90.81 218 GLU A O 1
ATOM 1738 N N . VAL A 1 219 ? -4.151 14.535 30.504 1.00 89.38 219 VAL A N 1
ATOM 1739 C CA . VAL A 1 219 ? -3.457 15.820 30.309 1.00 89.38 219 VAL A CA 1
ATOM 1740 C C . VAL A 1 219 ? -4.023 16.592 29.117 1.00 89.38 219 VAL A C 1
ATOM 1742 O O . VAL A 1 219 ? -4.271 17.797 29.212 1.00 89.38 219 VAL A O 1
ATOM 1745 N N . VAL A 1 220 ? -4.252 15.918 27.985 1.00 87.94 220 VAL A N 1
ATOM 1746 C CA . VAL A 1 220 ? -4.899 16.547 26.825 1.00 87.94 220 VAL A CA 1
ATOM 1747 C C . VAL A 1 220 ? -6.336 16.930 27.170 1.00 87.94 220 VAL A C 1
ATOM 1749 O O . VAL A 1 220 ? -6.774 18.017 26.797 1.00 87.94 220 VAL A O 1
ATOM 1752 N N . GLY A 1 221 ? -7.059 16.090 27.909 1.00 87.50 221 GLY A N 1
ATOM 1753 C CA . GLY A 1 221 ? -8.411 16.358 28.390 1.00 87.50 221 GLY A CA 1
ATOM 1754 C C . GLY A 1 221 ? -8.507 17.658 29.182 1.00 87.50 221 GLY A C 1
ATOM 1755 O O . GLY A 1 221 ? -9.343 18.498 28.838 1.00 87.50 221 GLY A O 1
ATOM 1756 N N . ASP A 1 222 ? -7.613 17.841 30.150 1.00 86.31 222 ASP A N 1
ATOM 1757 C CA . ASP A 1 222 ? -7.538 19.000 31.042 1.00 86.31 222 ASP A CA 1
ATOM 1758 C C . ASP A 1 222 ? -7.076 20.267 30.317 1.00 86.31 222 ASP A C 1
ATOM 1760 O O . ASP A 1 222 ? -7.653 21.347 30.481 1.00 86.31 222 ASP A O 1
ATOM 1764 N N . LEU A 1 223 ? -6.047 20.154 29.471 1.00 83.62 223 LEU A N 1
ATOM 1765 C CA . LEU A 1 223 ? -5.518 21.287 28.710 1.00 83.62 223 LEU A CA 1
ATOM 1766 C C . LEU A 1 223 ? -6.546 21.814 27.702 1.00 83.62 223 LEU A C 1
ATOM 1768 O O . LEU A 1 223 ? -6.630 23.022 27.464 1.00 83.62 223 LEU A O 1
ATOM 1772 N N . THR A 1 224 ? -7.326 20.903 27.119 1.00 83.00 224 THR A N 1
ATOM 1773 C CA . THR A 1 224 ? -8.385 21.235 26.163 1.00 83.00 224 THR A CA 1
ATOM 1774 C C . THR A 1 224 ? -9.630 21.775 26.866 1.00 83.00 224 THR A C 1
ATOM 1776 O O . THR A 1 224 ? -10.344 22.571 26.266 1.00 83.00 224 THR A O 1
ATOM 1779 N N . ASP A 1 225 ? -9.875 21.410 28.131 1.00 74.88 225 ASP A N 1
ATOM 1780 C CA . ASP A 1 225 ? -10.960 21.984 28.945 1.00 74.88 225 ASP A CA 1
ATOM 1781 C C . ASP A 1 225 ? -10.720 23.462 29.276 1.00 74.88 225 ASP A C 1
ATOM 1783 O O . ASP A 1 225 ? -11.647 24.264 29.346 1.00 74.88 225 ASP A O 1
ATOM 1787 N N . ARG A 1 226 ? -9.450 23.846 29.449 1.00 68.44 226 ARG A N 1
ATOM 1788 C CA . ARG A 1 226 ? -9.051 25.206 29.847 1.00 68.44 226 ARG A CA 1
ATOM 1789 C C . ARG A 1 226 ? -8.868 26.185 28.678 1.00 68.44 226 ARG A C 1
ATOM 1791 O O . ARG A 1 226 ? -8.564 27.353 28.916 1.00 68.44 226 ARG A O 1
ATOM 1798 N N . ARG A 1 227 ? -9.013 25.750 27.420 1.00 64.31 227 ARG A N 1
ATOM 1799 C CA . ARG A 1 227 ? -8.761 26.566 26.211 1.00 64.31 227 ARG A CA 1
ATOM 1800 C C . ARG A 1 227 ? -9.995 26.682 25.313 1.00 64.31 227 ARG A 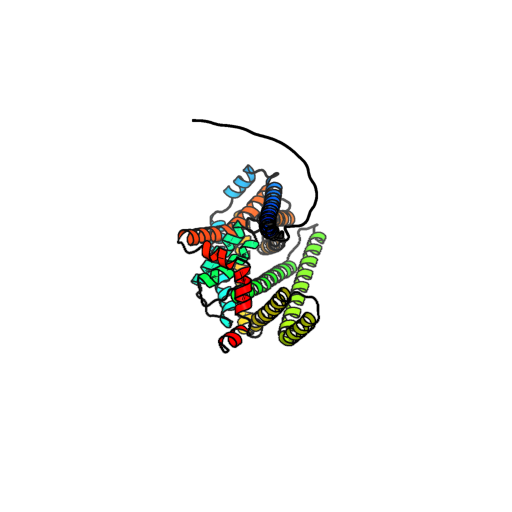C 1
ATOM 1802 O O . ARG A 1 227 ? -10.876 25.838 25.341 1.00 64.31 227 ARG A O 1
ATOM 1809 N N . PHE A 1 228 ? -10.000 27.703 24.447 1.00 71.94 228 PHE A N 1
ATOM 1810 C CA . PHE A 1 228 ? -11.006 27.999 23.405 1.00 71.94 228 PHE A CA 1
ATOM 1811 C C . PHE A 1 228 ? -11.112 26.930 22.284 1.00 71.94 228 PHE A C 1
ATOM 1813 O O . PHE A 1 228 ? -11.339 27.257 21.120 1.00 71.94 228 PHE A O 1
ATOM 1820 N N . ILE A 1 229 ? -10.920 25.643 22.583 1.00 77.50 229 ILE A N 1
ATOM 1821 C CA . ILE A 1 229 ? -11.072 24.571 21.597 1.00 77.50 229 ILE A CA 1
ATOM 1822 C C . ILE A 1 229 ? -12.559 24.189 21.522 1.00 77.50 229 ILE A C 1
ATOM 1824 O O . ILE A 1 229 ? -13.156 23.855 22.546 1.00 77.50 229 ILE A O 1
ATOM 1828 N N . PRO A 1 230 ? -13.184 24.201 20.328 1.00 82.94 230 PRO A N 1
ATOM 1829 C CA . PRO A 1 230 ? -14.570 23.777 20.165 1.00 82.94 230 PRO A CA 1
ATOM 1830 C C . PRO A 1 230 ? -14.800 22.373 20.736 1.00 82.94 230 PRO A C 1
ATOM 1832 O O . PRO A 1 230 ? -14.058 21.442 20.414 1.00 82.94 230 PRO A O 1
ATOM 1835 N N . GLY A 1 231 ? -15.869 22.190 21.518 1.00 79.88 231 GLY A N 1
ATOM 1836 C CA . GLY A 1 231 ? -16.161 20.916 22.192 1.00 79.88 231 GLY A CA 1
ATOM 1837 C C . GLY A 1 231 ? -16.214 19.704 21.251 1.00 79.88 231 GLY A C 1
ATOM 1838 O O . GLY A 1 231 ? -15.803 18.611 21.631 1.00 79.88 231 GLY A O 1
ATOM 1839 N N . ARG A 1 232 ? -16.625 19.902 19.989 1.00 76.56 232 ARG A N 1
ATOM 1840 C CA . ARG A 1 232 ? -16.576 18.863 18.945 1.00 76.56 232 ARG A CA 1
ATOM 1841 C C . ARG A 1 232 ? -15.147 18.399 18.641 1.00 76.56 232 ARG A C 1
ATOM 1843 O O . ARG A 1 232 ? -14.901 17.201 18.607 1.00 76.56 232 ARG A O 1
ATOM 1850 N N . ILE A 1 233 ? -14.201 19.326 18.473 1.00 77.56 233 ILE A N 1
ATOM 1851 C CA . ILE A 1 233 ? -12.794 19.003 18.177 1.00 77.56 233 ILE A CA 1
ATOM 1852 C C . ILE A 1 233 ? -12.156 18.286 19.369 1.00 77.56 233 ILE A C 1
ATOM 1854 O O . ILE A 1 233 ? -11.488 17.275 19.179 1.00 77.56 233 ILE A O 1
ATOM 1858 N N . ARG A 1 234 ? -12.429 18.748 20.598 1.00 82.94 234 ARG A N 1
ATOM 1859 C CA . ARG A 1 234 ? -11.986 18.071 21.828 1.00 82.94 234 ARG A CA 1
ATOM 1860 C C . ARG A 1 234 ? -12.442 16.615 21.861 1.00 82.94 234 ARG A C 1
ATOM 1862 O O . ARG A 1 234 ? -11.617 15.724 22.046 1.00 82.94 234 ARG A O 1
ATOM 1869 N N . LYS A 1 235 ? -13.745 16.377 21.673 1.00 80.06 235 LYS A N 1
ATOM 1870 C CA . LYS A 1 235 ? -14.318 15.023 21.661 1.00 80.06 235 LYS A CA 1
ATOM 1871 C C . LYS A 1 235 ? -13.658 14.153 20.594 1.00 80.06 235 LYS A C 1
ATOM 1873 O O . LYS A 1 235 ? -13.272 13.034 20.904 1.00 80.06 235 LYS A O 1
ATOM 1878 N N . ILE A 1 236 ? -13.470 14.679 19.380 1.00 76.31 236 ILE A N 1
ATOM 1879 C CA . ILE A 1 236 ? -12.799 13.958 18.289 1.00 76.31 236 ILE A CA 1
ATOM 1880 C C . ILE A 1 236 ? -11.366 13.582 18.686 1.00 76.31 236 ILE A C 1
ATOM 1882 O O . ILE A 1 236 ? -11.008 12.414 18.584 1.00 76.31 236 ILE A O 1
ATOM 1886 N N . ILE A 1 237 ? -10.561 14.526 19.187 1.00 81.38 237 ILE A N 1
ATOM 1887 C CA . ILE A 1 237 ? -9.166 14.265 19.583 1.00 81.38 237 ILE A CA 1
ATOM 1888 C C . ILE A 1 237 ? -9.101 13.201 20.683 1.00 81.38 237 ILE A C 1
ATOM 1890 O O . ILE A 1 237 ? -8.389 12.210 20.534 1.00 81.38 237 ILE A O 1
ATOM 1894 N N . LEU A 1 238 ? -9.870 13.365 21.764 1.00 85.25 238 LEU A N 1
ATOM 1895 C CA . LEU A 1 238 ? -9.873 12.410 22.877 1.00 85.25 238 LEU A CA 1
ATOM 1896 C C . LEU A 1 238 ? -10.390 11.034 22.449 1.00 85.25 238 LEU A C 1
ATOM 1898 O O . LEU A 1 238 ? -9.851 10.015 22.879 1.00 85.25 238 LEU A O 1
ATOM 1902 N N . SER A 1 239 ? -11.403 10.995 21.580 1.00 79.62 239 SER A N 1
ATOM 1903 C CA . SER A 1 239 ? -11.915 9.755 20.999 1.00 79.62 239 SER A CA 1
ATOM 1904 C C . SER A 1 239 ? -10.839 9.050 20.180 1.00 79.62 239 SER A C 1
ATOM 1906 O O . SER A 1 239 ? -10.604 7.864 20.390 1.00 79.62 239 SER A O 1
ATOM 1908 N N . LEU A 1 240 ? -10.138 9.768 19.298 1.00 75.19 240 LEU A N 1
ATOM 1909 C CA . LEU A 1 240 ? -9.050 9.210 18.494 1.00 75.19 240 LEU A CA 1
ATOM 1910 C C . LEU A 1 240 ? -7.898 8.700 19.365 1.00 75.19 240 LEU A C 1
ATOM 1912 O O . LEU A 1 240 ? -7.384 7.619 19.102 1.00 75.19 240 LEU A O 1
ATOM 1916 N N . MET A 1 241 ? -7.524 9.424 20.424 1.00 84.25 241 MET A N 1
ATOM 1917 C CA . MET A 1 241 ? -6.497 8.978 21.372 1.00 84.25 241 MET A CA 1
ATOM 1918 C C . MET A 1 241 ? -6.909 7.688 22.095 1.00 84.25 241 MET A C 1
ATOM 1920 O O . MET A 1 241 ? -6.157 6.717 22.100 1.00 84.25 241 MET A O 1
ATOM 1924 N N . ARG A 1 242 ? -8.127 7.629 22.651 1.00 84.56 242 ARG A N 1
ATOM 1925 C CA . ARG A 1 242 ? -8.652 6.417 23.313 1.00 84.56 242 ARG A CA 1
ATOM 1926 C C . ARG A 1 242 ? -8.718 5.231 22.356 1.00 84.56 242 ARG A C 1
ATOM 1928 O O . ARG A 1 242 ? -8.319 4.125 22.707 1.00 84.56 242 ARG A O 1
ATOM 1935 N N . GLN A 1 243 ? -9.195 5.470 21.139 1.00 77.06 243 GLN A N 1
ATOM 1936 C CA . GLN A 1 243 ? -9.284 4.466 20.087 1.00 77.06 243 GLN A CA 1
ATOM 1937 C C . GLN A 1 243 ? -7.902 3.958 19.657 1.00 77.06 243 GLN A C 1
ATOM 1939 O O . GLN A 1 243 ? -7.709 2.751 19.536 1.00 77.06 243 GLN A O 1
ATOM 1944 N N . LEU A 1 244 ? -6.926 4.854 19.486 1.00 80.75 244 LEU A N 1
ATOM 1945 C CA . LEU A 1 244 ? -5.542 4.497 19.183 1.00 80.75 244 LEU A CA 1
ATOM 1946 C C . LEU A 1 244 ? -4.937 3.663 20.321 1.00 80.75 244 LEU A C 1
ATOM 1948 O O . LEU A 1 244 ? -4.392 2.594 20.063 1.00 80.75 244 LEU A O 1
ATOM 1952 N N . ALA A 1 245 ? -5.099 4.087 21.576 1.00 84.81 245 ALA A N 1
ATOM 1953 C CA . ALA A 1 245 ? -4.645 3.333 22.744 1.00 84.81 245 ALA A CA 1
ATOM 1954 C C . ALA A 1 245 ? -5.267 1.924 22.810 1.00 84.81 245 ALA A C 1
ATOM 1956 O O . ALA A 1 245 ? -4.557 0.949 23.061 1.00 84.81 245 ALA A O 1
ATOM 1957 N N . ALA A 1 246 ? -6.565 1.797 22.511 1.00 79.00 246 ALA A N 1
ATOM 1958 C CA . ALA A 1 246 ? -7.247 0.507 22.417 1.00 79.00 246 ALA A CA 1
ATOM 1959 C C . ALA A 1 246 ? -6.695 -0.367 21.273 1.00 79.00 246 ALA A C 1
ATOM 1961 O O . ALA A 1 246 ? -6.504 -1.566 21.457 1.00 79.00 246 ALA A O 1
ATOM 1962 N N . ALA A 1 247 ? -6.364 0.223 20.120 1.00 75.88 247 ALA A N 1
ATOM 1963 C CA . ALA A 1 247 ? -5.704 -0.476 19.011 1.00 75.88 247 ALA A CA 1
ATOM 1964 C C . ALA A 1 247 ? -4.332 -1.022 19.414 1.00 75.88 247 ALA A C 1
ATOM 1966 O O . ALA A 1 247 ? -3.991 -2.172 19.149 1.00 75.88 247 ALA A O 1
ATOM 1967 N N . LEU A 1 248 ? -3.540 -0.178 20.075 1.00 83.81 248 LEU A N 1
ATOM 1968 C CA . LEU A 1 248 ? -2.210 -0.515 20.565 1.00 83.81 248 LEU A CA 1
ATOM 1969 C C . LEU A 1 248 ? -2.255 -1.544 21.689 1.00 83.81 248 LEU A C 1
ATOM 1971 O O . LEU A 1 248 ? -1.268 -2.244 21.892 1.00 83.81 248 LEU A O 1
ATOM 1975 N N . ALA A 1 249 ? -3.376 -1.707 22.393 1.00 80.94 249 ALA A N 1
ATOM 1976 C CA . ALA A 1 249 ? -3.524 -2.773 23.379 1.00 80.94 249 ALA A CA 1
ATOM 1977 C C . ALA A 1 249 ? -3.312 -4.167 22.759 1.00 80.94 249 ALA A C 1
ATOM 1979 O O . ALA A 1 249 ? -2.767 -5.042 23.425 1.00 80.94 249 ALA A O 1
ATOM 1980 N N . ILE A 1 250 ? -3.630 -4.348 21.470 1.00 74.81 250 ILE A N 1
ATOM 1981 C CA . ILE A 1 250 ? -3.368 -5.590 20.722 1.00 74.81 250 ILE A CA 1
ATOM 1982 C C . ILE A 1 250 ? -1.870 -5.918 20.708 1.00 74.81 250 ILE A C 1
ATOM 1984 O O . ILE A 1 250 ? -1.487 -7.078 20.821 1.00 74.81 250 ILE A O 1
ATOM 1988 N N . LEU A 1 251 ? -1.015 -4.893 20.634 1.00 80.38 251 LEU A N 1
ATOM 1989 C CA . LEU A 1 251 ? 0.438 -5.053 20.639 1.00 80.38 251 LEU A CA 1
ATOM 1990 C C . LEU A 1 251 ? 1.006 -5.406 22.023 1.00 80.38 251 LEU A C 1
ATOM 1992 O O . LEU A 1 251 ? 2.193 -5.705 22.114 1.00 80.38 251 LEU A O 1
ATOM 1996 N N . LYS A 1 252 ? 0.197 -5.381 23.098 1.00 83.62 252 LYS A N 1
ATOM 1997 C CA . LYS A 1 252 ? 0.626 -5.858 24.429 1.00 83.62 252 LYS A CA 1
ATOM 1998 C C . LYS A 1 252 ? 0.744 -7.380 24.464 1.00 83.62 252 LYS A C 1
ATOM 2000 O O . LYS A 1 252 ? 1.575 -7.910 25.196 1.00 83.62 252 LYS A O 1
ATOM 2005 N N . ASP A 1 253 ? -0.079 -8.080 23.684 1.00 86.88 253 ASP A N 1
ATOM 2006 C CA . ASP A 1 253 ? 0.025 -9.527 23.536 1.00 86.88 253 ASP A CA 1
ATOM 2007 C C . ASP A 1 253 ? 1.030 -9.849 22.428 1.00 86.88 253 ASP A C 1
ATOM 2009 O O . ASP A 1 253 ? 0.767 -9.665 21.236 1.00 86.88 253 ASP A O 1
ATOM 2013 N N . TRP A 1 254 ? 2.191 -10.367 22.829 1.00 88.56 254 TRP A N 1
ATOM 2014 C CA . TRP A 1 254 ? 3.250 -10.738 21.897 1.00 88.56 254 TRP A CA 1
ATOM 2015 C C . TRP A 1 254 ? 2.773 -11.748 20.845 1.00 88.56 254 TRP A C 1
ATOM 2017 O O . TRP A 1 254 ? 3.257 -11.703 19.716 1.00 88.56 254 TRP A O 1
ATOM 2027 N N . LYS A 1 255 ? 1.812 -12.631 21.168 1.00 90.06 255 LYS A N 1
ATOM 2028 C CA . LYS A 1 255 ? 1.276 -13.609 20.211 1.00 90.06 255 LYS A CA 1
ATOM 2029 C C . LYS A 1 255 ? 0.487 -12.910 19.114 1.00 90.06 255 LYS A C 1
ATOM 2031 O O . LYS A 1 255 ? 0.664 -13.234 17.943 1.00 90.06 255 LYS A O 1
ATOM 2036 N N . GLN A 1 256 ? -0.350 -11.940 19.480 1.00 88.44 256 GLN A N 1
ATOM 2037 C CA . GLN A 1 256 ? -1.128 -11.157 18.517 1.00 88.44 256 GLN A CA 1
ATOM 2038 C C . GLN A 1 256 ? -0.221 -10.260 17.675 1.00 88.44 256 GLN A C 1
ATOM 2040 O O . GLN A 1 256 ? -0.369 -10.212 16.455 1.00 88.44 256 GLN A O 1
ATOM 2045 N N . ALA A 1 257 ? 0.771 -9.616 18.298 1.00 89.06 257 ALA A N 1
ATOM 2046 C CA . ALA A 1 257 ? 1.773 -8.825 17.590 1.00 89.06 257 ALA A CA 1
ATOM 2047 C C . ALA A 1 257 ? 2.586 -9.679 16.598 1.00 89.06 257 ALA A C 1
ATOM 2049 O O . ALA A 1 257 ? 2.778 -9.277 15.447 1.00 89.06 257 ALA A O 1
ATOM 2050 N N . ALA A 1 258 ? 3.019 -10.877 17.005 1.00 92.00 258 ALA A N 1
ATOM 2051 C CA . ALA A 1 258 ? 3.735 -11.815 16.143 1.00 92.00 258 ALA A CA 1
ATOM 2052 C C . ALA A 1 258 ? 2.857 -12.313 14.989 1.00 92.00 258 ALA A C 1
ATOM 2054 O O . ALA A 1 258 ? 3.315 -12.350 13.850 1.00 92.00 258 ALA A O 1
ATOM 2055 N N . LEU A 1 259 ? 1.587 -12.633 15.250 1.00 93.69 259 LEU A N 1
ATOM 2056 C CA . LEU A 1 259 ? 0.649 -13.087 14.225 1.00 93.69 259 LEU A CA 1
ATOM 2057 C C . LEU A 1 259 ? 0.337 -11.975 13.209 1.00 93.69 259 LEU A C 1
ATOM 2059 O O . LEU A 1 259 ? 0.370 -12.216 12.003 1.00 93.69 259 LEU A O 1
ATOM 2063 N N . ALA A 1 260 ? 0.106 -10.744 13.675 1.00 92.31 260 ALA A N 1
ATOM 2064 C CA . ALA A 1 260 ? -0.070 -9.576 12.814 1.00 92.31 260 ALA A CA 1
ATOM 2065 C C . ALA A 1 260 ? 1.179 -9.298 11.959 1.00 92.31 260 ALA A C 1
ATOM 2067 O O . ALA A 1 260 ? 1.061 -9.016 10.763 1.00 92.31 260 ALA A O 1
ATOM 2068 N N . SER A 1 261 ? 2.372 -9.432 12.546 1.00 94.12 261 SER A N 1
ATOM 2069 C CA . SER A 1 261 ? 3.652 -9.267 11.844 1.00 94.12 261 SER A CA 1
ATOM 2070 C C . SER A 1 261 ? 3.870 -10.363 10.799 1.00 94.12 261 SER A C 1
ATOM 2072 O O . SER A 1 261 ? 4.222 -10.060 9.661 1.00 94.12 261 SER A O 1
ATOM 2074 N N . PHE A 1 262 ? 3.590 -11.622 11.144 1.00 95.94 262 PHE A N 1
ATOM 2075 C CA . PHE A 1 262 ? 3.683 -12.764 10.234 1.00 95.94 262 PHE A CA 1
ATOM 2076 C C . PHE A 1 262 ? 2.783 -12.584 9.010 1.00 95.94 262 PHE A C 1
ATOM 2078 O O . PHE A 1 262 ? 3.265 -12.649 7.880 1.00 95.94 262 PHE A O 1
ATOM 2085 N N . TRP A 1 263 ? 1.495 -12.291 9.214 1.00 96.56 263 TRP A N 1
ATOM 2086 C CA . TRP A 1 263 ? 0.573 -12.082 8.095 1.00 96.56 263 TRP A CA 1
ATOM 2087 C C . TRP A 1 263 ? 0.908 -10.833 7.282 1.00 96.56 263 TRP A C 1
ATOM 2089 O O . TRP A 1 263 ? 0.655 -10.806 6.082 1.00 96.56 263 TRP A O 1
ATOM 2099 N N . THR A 1 264 ? 1.497 -9.811 7.905 1.00 96.44 264 THR A N 1
ATOM 2100 C CA . THR A 1 264 ? 2.013 -8.642 7.184 1.00 96.44 264 THR A CA 1
ATOM 2101 C C . THR A 1 264 ? 3.175 -9.032 6.277 1.00 96.44 264 THR A C 1
ATOM 2103 O O . THR A 1 264 ? 3.140 -8.716 5.093 1.00 96.44 264 THR A O 1
ATOM 2106 N N . LEU A 1 265 ? 4.171 -9.763 6.782 1.00 95.25 265 LEU A N 1
ATOM 2107 C CA . LEU A 1 265 ? 5.290 -10.234 5.961 1.00 95.25 265 LEU A CA 1
ATOM 2108 C C . LEU A 1 265 ? 4.813 -11.156 4.833 1.00 95.25 265 LEU A C 1
ATOM 2110 O O . LEU A 1 265 ? 5.191 -10.950 3.684 1.00 95.25 265 LEU A O 1
ATOM 2114 N N . ALA A 1 266 ? 3.935 -12.117 5.134 1.00 96.56 266 ALA A N 1
ATOM 2115 C CA . ALA A 1 266 ? 3.355 -13.012 4.135 1.00 96.56 266 ALA A CA 1
ATOM 2116 C C . ALA A 1 266 ? 2.604 -12.239 3.037 1.00 96.56 266 ALA A C 1
ATOM 2118 O O . ALA A 1 266 ? 2.773 -12.530 1.854 1.00 96.56 266 ALA A O 1
ATOM 2119 N N . LEU A 1 267 ? 1.820 -11.222 3.417 1.00 96.31 267 LEU A N 1
ATOM 2120 C CA . LEU A 1 267 ? 1.138 -10.336 2.475 1.00 96.31 267 LEU A CA 1
ATOM 2121 C C . LEU A 1 267 ? 2.134 -9.593 1.580 1.00 96.31 267 LEU A C 1
ATOM 2123 O O . LEU A 1 267 ? 1.932 -9.540 0.372 1.00 96.31 267 LEU A O 1
ATOM 2127 N N . TRP A 1 268 ? 3.206 -9.038 2.146 1.00 94.75 268 TRP A N 1
ATOM 2128 C CA . TRP A 1 268 ? 4.194 -8.305 1.357 1.00 94.75 268 TRP A CA 1
ATOM 2129 C C . TRP A 1 268 ? 4.972 -9.204 0.403 1.00 94.75 268 TRP A C 1
ATOM 2131 O O . TRP A 1 268 ? 5.171 -8.811 -0.739 1.00 94.75 268 TRP A O 1
ATOM 2141 N N . PHE A 1 269 ? 5.303 -10.440 0.784 1.00 93.38 269 PHE A N 1
ATOM 2142 C CA . PHE A 1 269 ? 5.829 -11.419 -0.174 1.00 93.38 269 PHE A CA 1
ATOM 2143 C C . PHE A 1 269 ? 4.821 -11.745 -1.284 1.00 93.38 269 PHE A C 1
ATOM 2145 O O . PHE A 1 269 ? 5.201 -11.804 -2.453 1.00 93.38 269 PHE A O 1
ATOM 2152 N N . ALA A 1 270 ? 3.535 -11.880 -0.949 1.00 95.31 270 ALA A N 1
ATOM 2153 C CA . ALA A 1 270 ? 2.466 -12.068 -1.930 1.00 95.31 270 ALA A CA 1
ATOM 2154 C C . ALA A 1 270 ? 2.225 -10.839 -2.831 1.00 95.31 270 ALA A C 1
ATOM 2156 O O . ALA A 1 270 ? 1.518 -10.957 -3.826 1.00 95.31 270 ALA A O 1
ATOM 2157 N N . ILE A 1 271 ? 2.812 -9.679 -2.523 1.00 93.75 271 ILE A N 1
ATOM 2158 C CA . ILE A 1 271 ? 2.823 -8.496 -3.398 1.00 93.75 271 ILE A CA 1
ATOM 2159 C C . ILE A 1 271 ? 4.126 -8.444 -4.207 1.00 93.75 271 ILE A C 1
ATOM 2161 O O . ILE A 1 271 ? 4.083 -8.240 -5.416 1.00 93.75 271 ILE A O 1
ATOM 2165 N N . SER A 1 272 ? 5.277 -8.697 -3.577 1.00 94.38 272 SER A N 1
ATOM 2166 C CA . SER A 1 272 ? 6.592 -8.647 -4.227 1.00 94.38 272 SER A CA 1
ATOM 2167 C C . SER A 1 272 ? 6.783 -9.711 -5.308 1.00 94.38 272 SER A C 1
ATOM 2169 O O . SER A 1 272 ? 7.378 -9.428 -6.344 1.00 94.38 272 SER A O 1
ATOM 2171 N N . ILE A 1 273 ? 6.297 -10.938 -5.087 1.00 96.00 273 ILE A N 1
ATOM 2172 C CA . ILE A 1 273 ? 6.457 -12.042 -6.047 1.00 96.00 273 ILE A CA 1
ATOM 2173 C C . ILE A 1 273 ? 5.744 -11.732 -7.379 1.00 96.00 273 ILE A C 1
ATOM 2175 O O . ILE A 1 273 ? 6.394 -11.838 -8.418 1.00 96.00 273 ILE A O 1
ATOM 2179 N N . PRO A 1 274 ? 4.471 -11.283 -7.396 1.00 95.94 274 PRO A N 1
ATOM 2180 C CA . PRO A 1 274 ? 3.825 -10.782 -8.609 1.00 95.94 274 PRO A CA 1
ATOM 2181 C C . PRO A 1 274 ? 4.593 -9.659 -9.301 1.00 95.94 274 PRO A C 1
ATOM 2183 O O . PRO A 1 274 ? 4.685 -9.681 -10.523 1.00 95.94 274 PRO A O 1
ATOM 2186 N N . THR A 1 275 ? 5.181 -8.710 -8.558 1.00 94.56 275 THR A N 1
ATOM 2187 C CA . THR A 1 275 ? 6.034 -7.662 -9.152 1.00 94.56 275 THR A CA 1
ATOM 2188 C C . THR A 1 275 ? 7.146 -8.283 -9.988 1.00 94.56 275 THR A C 1
ATOM 2190 O O . THR A 1 275 ? 7.353 -7.909 -11.141 1.00 94.56 275 THR A O 1
ATOM 2193 N N . TRP A 1 276 ? 7.856 -9.253 -9.409 1.00 96.62 276 TRP A N 1
ATOM 2194 C CA . TRP A 1 276 ? 8.952 -9.944 -10.074 1.00 96.62 276 TRP A CA 1
ATOM 2195 C C . TRP A 1 276 ? 8.468 -10.750 -11.281 1.00 96.62 276 TRP A C 1
ATOM 2197 O O . TRP A 1 276 ? 9.064 -10.664 -12.350 1.00 96.62 276 TRP A O 1
ATOM 2207 N N . PHE A 1 277 ? 7.355 -11.470 -11.151 1.00 97.38 277 PHE A N 1
ATOM 2208 C CA . PHE A 1 277 ? 6.796 -12.273 -12.240 1.00 97.38 277 PHE A CA 1
ATOM 2209 C C . PHE A 1 277 ? 6.292 -11.422 -13.402 1.00 97.38 277 PHE A C 1
ATOM 2211 O O . PHE A 1 277 ? 6.485 -11.812 -14.548 1.00 97.38 277 PHE A O 1
ATOM 2218 N N . VAL A 1 278 ? 5.708 -10.249 -13.139 1.00 96.88 278 VAL A N 1
ATOM 2219 C CA . VAL A 1 278 ? 5.353 -9.304 -14.204 1.00 96.88 278 VAL A CA 1
ATOM 2220 C C . VAL A 1 278 ? 6.603 -8.861 -14.956 1.00 96.88 278 VAL A C 1
ATOM 2222 O O . VAL A 1 278 ? 6.582 -8.820 -16.174 1.00 96.88 278 VAL A O 1
ATOM 2225 N N . LEU A 1 279 ? 7.709 -8.581 -14.274 1.00 95.50 279 LEU A N 1
ATOM 2226 C CA . LEU A 1 279 ? 8.948 -8.157 -14.935 1.00 95.50 279 LEU A CA 1
ATOM 2227 C C . LEU A 1 279 ? 9.576 -9.284 -15.765 1.00 95.50 279 LEU A C 1
ATOM 2229 O O . LEU A 1 279 ? 10.012 -9.044 -16.889 1.00 95.50 279 LEU A O 1
ATOM 2233 N N . LEU A 1 280 ? 9.546 -10.518 -15.252 1.00 96.25 280 LEU A N 1
ATOM 2234 C CA . LEU A 1 280 ? 9.941 -11.708 -16.010 1.00 96.25 280 LEU A CA 1
ATOM 2235 C C . LEU A 1 280 ? 9.023 -11.960 -17.212 1.00 96.25 280 LEU A C 1
ATOM 2237 O O . LEU A 1 280 ? 9.498 -12.410 -18.249 1.00 96.25 280 LEU A O 1
ATOM 2241 N N . ALA A 1 281 ? 7.728 -11.641 -17.106 1.00 97.06 281 ALA A N 1
ATOM 2242 C CA . ALA A 1 281 ? 6.789 -11.803 -18.212 1.00 97.06 281 ALA A CA 1
ATOM 2243 C C . ALA A 1 281 ? 7.186 -10.960 -19.427 1.00 97.06 281 ALA A C 1
ATOM 2245 O O . ALA A 1 281 ? 6.915 -11.365 -20.547 1.00 97.06 281 ALA A O 1
ATOM 2246 N N . PHE A 1 282 ? 7.846 -9.820 -19.222 1.00 95.50 282 PHE A N 1
ATOM 2247 C CA . PHE A 1 282 ? 8.347 -8.950 -20.289 1.00 95.50 282 PHE A CA 1
ATOM 2248 C C . PHE A 1 282 ? 9.802 -9.265 -20.691 1.00 95.50 282 PHE A C 1
ATOM 2250 O O . PHE A 1 282 ? 10.460 -8.416 -21.283 1.00 95.50 282 PHE A O 1
ATOM 2257 N N . ASP A 1 283 ? 10.303 -10.465 -20.370 1.00 92.75 283 ASP A N 1
ATOM 2258 C CA . ASP A 1 283 ? 11.664 -10.939 -20.677 1.00 92.75 283 ASP A CA 1
ATOM 2259 C C . ASP A 1 283 ? 12.778 -10.027 -20.124 1.00 92.75 283 ASP A C 1
ATOM 2261 O O . ASP A 1 283 ? 13.868 -9.908 -20.685 1.00 92.75 283 ASP A O 1
ATOM 2265 N N . MET A 1 284 ? 12.519 -9.349 -18.998 1.00 86.75 284 MET A N 1
ATOM 2266 C CA . MET A 1 284 ? 13.531 -8.501 -18.375 1.00 86.75 284 MET A CA 1
ATOM 2267 C C . MET A 1 284 ? 14.470 -9.342 -17.496 1.00 86.75 284 MET A C 1
ATOM 2269 O O . MET A 1 284 ? 14.003 -9.976 -16.543 1.00 86.75 284 MET A O 1
ATOM 2273 N N . PRO A 1 285 ? 15.799 -9.303 -17.723 1.00 83.00 285 PRO A N 1
ATOM 2274 C CA . PRO A 1 285 ? 16.768 -10.008 -16.891 1.00 83.00 285 PRO A CA 1
ATOM 2275 C C . PRO A 1 285 ? 16.942 -9.279 -15.553 1.00 83.00 285 PRO A C 1
ATOM 2277 O O . PRO A 1 285 ? 17.862 -8.471 -15.363 1.00 83.00 285 PRO A O 1
ATOM 2280 N N . ILE A 1 286 ? 16.025 -9.552 -14.624 1.00 87.38 286 ILE A N 1
ATOM 2281 C CA . ILE A 1 286 ? 16.037 -8.984 -13.281 1.00 87.38 286 ILE A CA 1
ATOM 2282 C C . ILE A 1 286 ? 16.018 -10.027 -12.184 1.00 87.38 286 ILE A C 1
ATOM 2284 O O . ILE A 1 286 ? 15.440 -11.112 -12.287 1.00 87.38 286 ILE A O 1
ATOM 2288 N N . THR A 1 287 ? 16.605 -9.630 -11.070 1.00 92.38 287 THR A N 1
ATOM 2289 C CA . THR A 1 287 ? 16.563 -10.386 -9.834 1.00 92.38 287 THR A CA 1
ATOM 2290 C C . THR A 1 287 ? 15.303 -10.051 -9.037 1.00 92.38 287 THR A C 1
ATOM 2292 O O . THR A 1 287 ? 14.659 -9.017 -9.224 1.00 92.38 287 THR A O 1
ATOM 2295 N N . PHE A 1 288 ? 14.974 -10.902 -8.066 1.00 92.88 288 PHE A N 1
ATOM 2296 C CA . PHE A 1 288 ? 13.951 -10.569 -7.075 1.00 92.88 288 PHE A CA 1
ATOM 2297 C C . PHE A 1 288 ? 14.314 -9.293 -6.284 1.00 92.88 288 PHE A C 1
ATOM 2299 O O . PHE A 1 288 ? 13.431 -8.503 -5.951 1.00 92.88 288 PHE A O 1
ATOM 2306 N N . SER A 1 289 ? 15.609 -9.044 -6.050 1.00 92.69 289 SER A N 1
ATOM 2307 C CA . SER A 1 289 ? 16.110 -7.839 -5.372 1.00 92.69 289 SER A CA 1
ATOM 2308 C C . SER A 1 289 ? 15.783 -6.551 -6.141 1.00 92.69 289 SER A C 1
ATOM 2310 O O . SER A 1 289 ? 15.343 -5.567 -5.541 1.00 92.69 289 SER A O 1
ATOM 2312 N N . ASP A 1 290 ? 15.885 -6.577 -7.472 1.00 91.38 290 ASP A N 1
ATOM 2313 C CA . ASP A 1 290 ? 15.488 -5.454 -8.332 1.00 91.38 290 ASP A CA 1
ATOM 2314 C C . ASP A 1 290 ? 13.984 -5.159 -8.206 1.00 91.38 290 ASP A C 1
ATOM 2316 O O . ASP A 1 290 ? 13.569 -4.003 -8.121 1.00 91.38 290 ASP A O 1
ATOM 2320 N N . SER A 1 291 ? 13.150 -6.203 -8.111 1.00 92.88 291 SER A N 1
ATOM 2321 C CA . SER A 1 291 ? 11.700 -6.039 -7.929 1.00 92.88 291 SER A CA 1
ATOM 2322 C C . SER A 1 291 ? 11.341 -5.376 -6.592 1.00 92.88 291 SER A C 1
ATOM 2324 O O . SER A 1 291 ? 10.455 -4.521 -6.544 1.00 92.88 291 SER A O 1
ATOM 2326 N N . LEU A 1 292 ? 12.067 -5.702 -5.513 1.00 93.31 292 LEU A N 1
ATOM 2327 C CA . LEU A 1 292 ? 11.900 -5.058 -4.207 1.00 93.31 292 LEU A CA 1
ATOM 2328 C C . LEU A 1 292 ? 12.341 -3.592 -4.242 1.00 93.31 292 LEU A C 1
ATOM 2330 O O . LEU A 1 292 ? 11.697 -2.746 -3.618 1.00 93.31 292 LEU A O 1
ATOM 2334 N N . PHE A 1 293 ? 13.398 -3.279 -4.998 1.00 93.00 293 PHE A N 1
ATOM 2335 C CA . PHE A 1 293 ? 13.834 -1.903 -5.219 1.00 93.00 293 PHE A CA 1
ATOM 2336 C C . PHE A 1 293 ? 12.738 -1.080 -5.915 1.00 93.00 293 PHE A C 1
ATOM 2338 O O . PHE A 1 293 ? 12.337 -0.033 -5.408 1.00 93.00 293 PHE A O 1
ATOM 2345 N N . ILE A 1 294 ? 12.193 -1.587 -7.026 1.00 92.88 294 ILE A N 1
ATOM 2346 C CA . ILE A 1 294 ? 11.097 -0.953 -7.783 1.00 92.88 294 ILE A CA 1
ATOM 2347 C C . ILE A 1 294 ? 9.867 -0.751 -6.894 1.00 92.88 294 ILE A C 1
ATOM 2349 O O . ILE A 1 294 ? 9.260 0.323 -6.885 1.00 92.88 294 ILE A O 1
ATOM 2353 N N . MET A 1 295 ? 9.521 -1.763 -6.093 1.00 91.31 295 MET A N 1
ATOM 2354 C CA . MET A 1 295 ? 8.390 -1.693 -5.172 1.00 91.31 295 MET A CA 1
ATOM 2355 C C . MET A 1 295 ? 8.548 -0.558 -4.147 1.00 91.31 295 MET A C 1
ATOM 2357 O O . MET A 1 295 ? 7.563 0.114 -3.839 1.00 91.31 295 MET A O 1
ATOM 2361 N N . GLY A 1 296 ? 9.768 -0.283 -3.671 1.00 90.62 296 GLY A N 1
ATOM 2362 C CA . GLY A 1 296 ? 10.045 0.855 -2.788 1.00 90.62 296 GLY A CA 1
ATOM 2363 C C . GLY A 1 296 ? 9.618 2.197 -3.394 1.00 90.62 296 GLY A C 1
ATOM 2364 O O . GLY A 1 296 ? 8.896 2.967 -2.757 1.00 90.62 296 GLY A O 1
ATOM 2365 N N . PHE A 1 297 ? 9.970 2.449 -4.658 1.00 90.94 297 PHE A N 1
ATOM 2366 C CA . PHE A 1 297 ? 9.570 3.664 -5.383 1.00 90.94 297 PHE A CA 1
ATOM 2367 C C . PHE A 1 297 ? 8.063 3.707 -5.652 1.00 90.94 297 PHE A C 1
ATOM 2369 O O . PHE A 1 297 ? 7.410 4.733 -5.428 1.00 90.94 297 PHE A O 1
ATOM 2376 N N . ALA A 1 298 ? 7.495 2.580 -6.087 1.00 87.56 298 ALA A N 1
ATOM 2377 C CA . ALA A 1 298 ? 6.069 2.454 -6.359 1.00 87.56 298 ALA A CA 1
ATOM 2378 C C . ALA A 1 298 ? 5.218 2.795 -5.121 1.00 87.56 298 ALA A C 1
ATOM 2380 O O . ALA A 1 298 ? 4.195 3.476 -5.213 1.00 87.56 298 ALA A O 1
ATOM 2381 N N . VAL A 1 299 ? 5.673 2.410 -3.934 1.00 81.50 299 VAL A N 1
ATOM 2382 C CA . VAL A 1 299 ? 4.985 2.673 -2.666 1.00 81.50 299 VAL A CA 1
ATOM 2383 C C . VAL A 1 299 ? 5.044 4.141 -2.267 1.00 81.50 299 VAL A C 1
ATOM 2385 O O . VAL A 1 299 ? 4.010 4.692 -1.884 1.00 81.50 299 VAL A O 1
ATOM 2388 N N . VAL A 1 300 ? 6.205 4.793 -2.385 1.00 83.50 300 VAL A N 1
ATOM 2389 C CA . VAL A 1 300 ? 6.338 6.234 -2.099 1.00 83.50 300 VAL A CA 1
ATOM 2390 C C . VAL A 1 300 ? 5.387 7.037 -2.988 1.00 83.50 300 VAL A C 1
ATOM 2392 O O . VAL A 1 300 ? 4.687 7.932 -2.514 1.00 83.50 300 VAL A O 1
ATOM 2395 N N . SER A 1 301 ? 5.268 6.653 -4.260 1.00 83.38 301 SER A N 1
ATOM 2396 C CA . SER A 1 301 ? 4.342 7.292 -5.199 1.00 83.38 301 SER A CA 1
ATOM 2397 C C . SER A 1 301 ? 2.864 7.091 -4.837 1.00 83.38 301 SER A C 1
ATOM 2399 O O . SER A 1 301 ? 2.020 7.938 -5.128 1.00 83.38 301 SER A O 1
ATOM 2401 N N . SER A 1 302 ? 2.546 6.006 -4.127 1.00 77.94 302 SER A N 1
ATOM 2402 C CA . SER A 1 302 ? 1.179 5.641 -3.755 1.00 77.94 302 SER A CA 1
ATOM 2403 C C . SER A 1 302 ? 0.560 6.554 -2.683 1.00 77.94 302 SER A C 1
ATOM 2405 O O . SER A 1 302 ? -0.638 6.443 -2.399 1.00 77.94 302 SER A O 1
ATOM 2407 N N . VAL A 1 303 ? 1.363 7.443 -2.085 1.00 77.19 303 VAL A N 1
ATOM 2408 C CA . VAL A 1 303 ? 0.911 8.516 -1.183 1.00 77.19 303 VAL A CA 1
ATOM 2409 C C . VAL A 1 303 ? 0.146 9.593 -1.957 1.00 77.19 303 VAL A C 1
ATOM 2411 O O . VAL A 1 303 ? -0.727 10.254 -1.396 1.00 77.19 303 VAL A O 1
ATOM 2414 N N . VAL A 1 304 ? 0.419 9.749 -3.256 1.00 81.38 304 VAL A N 1
ATOM 2415 C CA . VAL A 1 304 ? -0.256 10.733 -4.105 1.00 81.38 304 VAL A CA 1
ATOM 2416 C C . VAL A 1 304 ? -1.705 10.280 -4.354 1.00 81.38 304 VAL A C 1
ATOM 2418 O O . VAL A 1 304 ? -1.921 9.236 -4.975 1.00 81.38 304 VAL A O 1
ATOM 2421 N N . PRO A 1 305 ? -2.729 11.040 -3.915 1.00 74.31 305 PRO A N 1
ATOM 2422 C CA . PRO A 1 305 ? -4.123 10.598 -3.930 1.00 74.31 305 PRO A CA 1
ATOM 2423 C C . PRO A 1 305 ? -4.775 10.784 -5.311 1.00 74.31 305 PRO A C 1
ATOM 2425 O O . PRO A 1 305 ? -5.784 11.474 -5.445 1.00 74.31 305 PRO A O 1
ATOM 2428 N N . THR A 1 306 ? -4.205 10.176 -6.354 1.00 80.38 306 THR A N 1
ATOM 2429 C CA . THR A 1 306 ? -4.805 10.179 -7.698 1.00 80.38 306 THR A CA 1
ATOM 2430 C C . THR A 1 306 ? -5.804 9.014 -7.864 1.00 80.38 306 THR A C 1
ATOM 2432 O O . THR A 1 306 ? -5.595 7.942 -7.285 1.00 80.38 306 THR A O 1
ATOM 2435 N N . PRO A 1 307 ? -6.916 9.192 -8.612 1.00 78.12 307 PRO A N 1
ATOM 2436 C CA . PRO A 1 307 ? -7.766 8.110 -9.110 1.00 78.12 307 PRO A CA 1
ATOM 2437 C C . PRO A 1 307 ? -6.972 7.029 -9.848 1.00 78.12 307 PRO A C 1
ATOM 2439 O O . PRO A 1 307 ? -5.814 7.223 -10.221 1.00 78.12 307 PRO A O 1
ATOM 2442 N N . GLY A 1 308 ? -7.602 5.878 -10.063 1.00 80.44 308 GLY A N 1
ATOM 2443 C CA . GLY A 1 308 ? -6.898 4.689 -10.531 1.00 80.44 308 GLY A CA 1
ATOM 2444 C C . GLY A 1 308 ? -5.993 4.114 -9.444 1.00 80.44 308 GLY A C 1
ATOM 2445 O O . GLY A 1 308 ? -4.936 3.621 -9.776 1.00 80.44 308 GLY A O 1
ATOM 2446 N N . GLY A 1 309 ? -6.303 4.266 -8.151 1.00 78.88 309 GLY A N 1
ATOM 2447 C CA . GLY A 1 309 ? -5.454 3.724 -7.081 1.00 78.88 309 GLY A CA 1
ATOM 2448 C C . GLY A 1 309 ? -4.023 4.274 -7.055 1.00 78.88 309 GLY A C 1
ATOM 2449 O O . GLY A 1 309 ? -3.098 3.542 -6.721 1.00 78.88 309 GLY A O 1
ATOM 2450 N N . ALA A 1 310 ? -3.856 5.560 -7.372 1.00 82.31 310 ALA A N 1
ATOM 2451 C CA . ALA A 1 310 ? -2.584 6.239 -7.614 1.00 82.31 310 ALA A CA 1
ATOM 2452 C C . ALA A 1 310 ? -1.931 5.986 -8.993 1.00 82.31 310 ALA A C 1
ATOM 2454 O O . ALA A 1 310 ? -0.747 6.279 -9.148 1.00 82.31 310 ALA A O 1
ATOM 2455 N N . ALA A 1 311 ? -2.684 5.502 -9.994 1.00 82.00 311 ALA A N 1
ATOM 2456 C CA . ALA A 1 311 ? -2.214 5.124 -11.336 1.00 82.00 311 ALA A CA 1
ATOM 2457 C C . ALA A 1 311 ? -1.132 6.038 -11.920 1.00 82.00 311 ALA A C 1
ATOM 2459 O O . ALA A 1 311 ? -0.083 5.558 -12.322 1.00 82.00 311 ALA A O 1
ATOM 2460 N N . GLY A 1 312 ? -1.368 7.352 -11.966 1.00 83.12 312 GLY A N 1
ATOM 2461 C CA . GLY A 1 312 ? -0.427 8.293 -12.573 1.00 83.12 312 GLY A CA 1
ATOM 2462 C C . GLY A 1 312 ? 0.922 8.317 -11.854 1.00 83.12 312 GLY A C 1
ATOM 2463 O O . GLY A 1 312 ? 1.961 8.107 -12.472 1.00 83.12 312 GLY A O 1
ATOM 2464 N N . ALA A 1 313 ? 0.902 8.506 -10.534 1.00 86.81 313 ALA A N 1
ATOM 2465 C CA . ALA A 1 313 ? 2.119 8.521 -9.726 1.00 86.81 313 ALA A CA 1
ATOM 2466 C C . ALA A 1 313 ? 2.812 7.148 -9.715 1.00 86.81 313 ALA A C 1
ATOM 2468 O O . ALA A 1 313 ? 4.031 7.077 -9.864 1.00 86.81 313 ALA A O 1
ATOM 2469 N N . PHE A 1 314 ? 2.029 6.070 -9.613 1.00 91.00 314 PHE A N 1
ATOM 2470 C CA . PHE A 1 314 ? 2.506 4.692 -9.653 1.00 91.00 314 PHE A CA 1
ATOM 2471 C C . PHE A 1 314 ? 3.190 4.368 -10.979 1.00 91.00 314 PHE A C 1
ATOM 2473 O O . PHE A 1 314 ? 4.316 3.875 -10.972 1.00 91.00 314 PHE A O 1
ATOM 2480 N N . HIS A 1 315 ? 2.552 4.672 -12.114 1.00 92.25 315 HIS A N 1
ATOM 2481 C CA . HIS A 1 315 ? 3.116 4.403 -13.432 1.00 92.25 315 HIS A CA 1
ATOM 2482 C C . HIS A 1 315 ? 4.425 5.169 -13.634 1.00 92.25 315 HIS A C 1
ATOM 2484 O O . HIS A 1 315 ? 5.424 4.573 -14.030 1.00 92.25 315 HIS A O 1
ATOM 2490 N N . THR A 1 316 ? 4.448 6.465 -13.303 1.00 90.44 316 THR A N 1
ATOM 2491 C CA . THR A 1 316 ? 5.648 7.297 -13.439 1.00 90.44 316 THR A CA 1
ATOM 2492 C C . THR A 1 316 ? 6.785 6.808 -12.545 1.00 90.44 316 THR A C 1
ATOM 2494 O O . THR A 1 316 ? 7.896 6.637 -13.034 1.00 90.44 316 THR A O 1
ATOM 2497 N N . ALA A 1 317 ? 6.539 6.545 -11.258 1.00 92.69 317 ALA A N 1
ATOM 2498 C CA . ALA A 1 317 ? 7.588 6.106 -10.335 1.00 92.69 317 ALA A CA 1
ATOM 2499 C C . ALA A 1 317 ? 8.103 4.693 -10.651 1.00 92.69 317 ALA A C 1
ATOM 2501 O O . ALA A 1 317 ? 9.300 4.425 -10.545 1.00 92.69 317 ALA A O 1
ATOM 2502 N N . THR A 1 318 ? 7.217 3.797 -11.084 1.00 94.50 318 THR A N 1
ATOM 2503 C CA . THR A 1 318 ? 7.589 2.434 -11.480 1.00 94.50 318 THR A CA 1
ATOM 2504 C C . THR A 1 318 ? 8.411 2.455 -12.767 1.00 94.50 318 THR A C 1
ATOM 2506 O O . THR A 1 318 ? 9.502 1.897 -12.796 1.00 94.50 318 THR A O 1
ATOM 2509 N N . ALA A 1 319 ? 7.965 3.174 -13.803 1.00 94.62 319 ALA A N 1
ATOM 2510 C CA . ALA A 1 319 ? 8.727 3.311 -15.044 1.00 94.62 319 ALA A CA 1
ATOM 2511 C C . ALA A 1 319 ? 10.073 4.024 -14.816 1.00 94.62 319 ALA A C 1
ATOM 2513 O O . ALA A 1 319 ? 11.099 3.584 -15.325 1.00 94.62 319 ALA A O 1
ATOM 2514 N N . ALA A 1 320 ? 10.100 5.081 -13.997 1.00 93.69 320 ALA A N 1
ATOM 2515 C CA . ALA A 1 320 ? 11.332 5.794 -13.669 1.00 93.69 320 ALA A CA 1
ATOM 2516 C C . ALA A 1 320 ? 12.320 4.925 -12.881 1.00 93.69 320 ALA A C 1
ATOM 2518 O O . ALA A 1 320 ? 13.511 4.955 -13.175 1.00 93.69 320 ALA A O 1
ATOM 2519 N N . SER A 1 321 ? 11.854 4.133 -11.910 1.00 93.81 321 SER A N 1
ATOM 2520 C CA . SER A 1 321 ? 12.738 3.219 -11.169 1.00 93.81 321 SER A CA 1
ATOM 2521 C C . SER A 1 321 ? 13.272 2.095 -12.059 1.00 93.81 321 SER A C 1
ATOM 2523 O O . SER A 1 321 ? 14.436 1.726 -11.928 1.00 93.81 321 SER A O 1
ATOM 2525 N N . LEU A 1 322 ? 12.479 1.624 -13.026 1.00 94.38 322 LEU A N 1
ATOM 2526 C CA . LEU A 1 322 ? 12.934 0.692 -14.055 1.00 94.38 322 LEU A CA 1
ATOM 2527 C C . LEU A 1 322 ? 14.033 1.277 -14.941 1.00 94.38 322 LEU A C 1
ATOM 2529 O O . LEU A 1 322 ? 15.085 0.663 -15.069 1.00 94.38 322 LEU A O 1
ATOM 2533 N N . LEU A 1 323 ? 13.836 2.479 -15.481 1.00 93.62 323 LEU A N 1
ATOM 2534 C CA . LEU A 1 323 ? 14.845 3.179 -16.288 1.00 93.62 323 LEU A CA 1
ATOM 2535 C C . LEU A 1 323 ? 16.094 3.539 -15.465 1.00 93.62 323 LEU A C 1
ATOM 2537 O O . LEU A 1 323 ? 17.219 3.555 -15.968 1.00 93.62 323 LEU A O 1
ATOM 2541 N N . PHE A 1 324 ? 15.914 3.810 -14.170 1.00 92.38 324 PHE A N 1
ATOM 2542 C CA . PHE A 1 324 ? 17.011 4.063 -13.243 1.00 92.38 324 PHE A CA 1
ATOM 2543 C C . PHE A 1 324 ? 17.858 2.807 -12.992 1.00 92.38 324 PHE A C 1
ATOM 2545 O O . PHE A 1 324 ? 19.086 2.901 -12.943 1.00 92.38 324 PHE A O 1
ATOM 2552 N N . LEU A 1 325 ? 17.224 1.638 -12.873 1.00 90.75 325 LEU A N 1
ATOM 2553 C CA . LEU A 1 325 ? 17.906 0.352 -12.715 1.00 90.75 325 LEU A CA 1
ATOM 2554 C C . LEU A 1 325 ? 18.513 -0.171 -14.021 1.00 90.75 325 LEU A C 1
ATOM 2556 O O . LEU A 1 325 ? 19.621 -0.706 -14.017 1.00 90.75 325 LEU A O 1
ATOM 2560 N N . LYS A 1 326 ? 17.776 -0.047 -15.127 1.00 89.94 326 LYS A N 1
ATOM 2561 C CA . LYS A 1 326 ? 18.087 -0.614 -16.441 1.00 89.94 326 LYS A CA 1
ATOM 2562 C C . LYS A 1 326 ? 17.999 0.495 -17.492 1.00 89.94 326 LYS A C 1
ATOM 2564 O O . LYS A 1 326 ? 16.945 0.709 -18.073 1.00 89.94 326 LYS A O 1
ATOM 2569 N N . PRO A 1 327 ? 19.097 1.216 -17.744 1.00 85.06 327 PRO A N 1
ATOM 2570 C CA . PRO A 1 327 ? 19.088 2.415 -18.590 1.00 85.06 327 PRO A CA 1
ATOM 2571 C C . PRO A 1 327 ? 18.885 2.110 -20.070 1.00 85.06 327 PRO A C 1
ATOM 2573 O O . PRO A 1 327 ? 18.498 2.990 -20.830 1.00 85.06 327 PRO A O 1
ATOM 2576 N N . ASP A 1 328 ? 19.184 0.872 -20.457 1.00 87.94 328 ASP A N 1
ATOM 2577 C CA . ASP A 1 328 ? 19.158 0.417 -21.842 1.00 87.94 328 ASP A CA 1
ATOM 2578 C C . ASP A 1 328 ? 17.742 0.053 -22.315 1.00 87.94 328 ASP A C 1
ATOM 2580 O O . ASP A 1 328 ? 17.535 -0.159 -23.509 1.00 87.94 328 ASP A O 1
ATOM 2584 N N . ILE A 1 329 ? 16.762 -0.023 -21.402 1.00 92.06 329 ILE A N 1
ATOM 2585 C CA . ILE A 1 329 ? 15.370 -0.305 -21.771 1.00 92.06 329 ILE A CA 1
ATOM 2586 C C . ILE A 1 329 ? 14.707 0.942 -22.343 1.00 92.06 329 ILE A C 1
ATOM 2588 O O . ILE A 1 329 ? 15.003 2.080 -21.967 1.00 92.06 329 ILE A O 1
ATOM 2592 N N . ARG A 1 330 ? 13.740 0.723 -23.228 1.00 93.00 330 ARG A N 1
ATOM 2593 C CA . ARG A 1 330 ? 12.976 1.815 -23.833 1.00 93.00 330 ARG A CA 1
ATOM 2594 C C . ARG A 1 330 ? 11.944 2.364 -22.846 1.00 93.00 330 ARG A C 1
ATOM 2596 O O . ARG A 1 330 ? 11.390 1.626 -22.028 1.00 93.00 330 ARG A O 1
ATOM 2603 N N . ASN A 1 331 ? 11.608 3.648 -22.974 1.00 93.19 331 ASN A N 1
ATOM 2604 C CA . ASN A 1 331 ? 10.556 4.276 -22.164 1.00 93.19 331 ASN A CA 1
ATOM 2605 C C . ASN A 1 331 ? 9.207 3.554 -22.321 1.00 93.19 331 ASN A C 1
ATOM 2607 O O . ASN A 1 331 ? 8.463 3.402 -21.355 1.00 93.19 331 ASN A O 1
ATOM 2611 N N . GLU A 1 332 ? 8.905 3.078 -23.528 1.00 94.56 332 GLU A N 1
ATOM 2612 C CA . GLU A 1 332 ? 7.673 2.363 -23.857 1.00 94.56 332 GLU A CA 1
ATOM 2613 C C . GLU A 1 332 ? 7.597 0.986 -23.187 1.00 94.56 332 GLU A C 1
ATOM 2615 O O . GLU A 1 332 ? 6.520 0.577 -22.754 1.00 94.56 332 GLU A O 1
ATOM 2620 N N . GLU A 1 333 ? 8.727 0.290 -23.044 1.00 94.25 333 GLU A N 1
ATOM 2621 C CA . GLU A 1 333 ? 8.811 -0.987 -22.326 1.00 94.25 333 GLU A CA 1
ATOM 2622 C C . GLU A 1 333 ? 8.604 -0.768 -20.824 1.00 94.25 333 GLU A C 1
ATOM 2624 O O . GLU A 1 333 ? 7.753 -1.418 -20.211 1.00 94.25 333 GLU A O 1
ATOM 2629 N N . ALA A 1 334 ? 9.313 0.206 -20.242 1.00 95.12 334 ALA A N 1
ATOM 2630 C CA . ALA A 1 334 ? 9.148 0.598 -18.842 1.00 95.12 334 ALA A CA 1
ATOM 2631 C C . ALA A 1 334 ? 7.694 0.992 -18.528 1.00 95.12 334 ALA A C 1
ATOM 2633 O O . ALA A 1 334 ? 7.130 0.571 -17.514 1.00 95.12 334 ALA A O 1
ATOM 2634 N N . ALA A 1 335 ? 7.061 1.752 -19.426 1.00 95.12 335 ALA A N 1
ATOM 2635 C CA . ALA A 1 335 ? 5.659 2.126 -19.316 1.00 95.12 335 ALA A CA 1
ATOM 2636 C C . ALA A 1 335 ? 4.721 0.914 -19.417 1.00 95.12 335 ALA A C 1
ATOM 2638 O O . ALA A 1 335 ? 3.799 0.795 -18.608 1.00 95.12 335 ALA A O 1
ATOM 2639 N N . ALA A 1 336 ? 4.955 -0.000 -20.365 1.00 95.88 336 ALA A N 1
ATOM 2640 C CA . ALA A 1 336 ? 4.147 -1.208 -20.525 1.00 95.88 336 ALA A CA 1
ATOM 2641 C C . ALA A 1 336 ? 4.169 -2.074 -19.257 1.00 95.88 336 ALA A C 1
ATOM 2643 O O . ALA A 1 336 ? 3.113 -2.476 -18.768 1.00 95.88 336 ALA A O 1
ATOM 2644 N N . MET A 1 337 ? 5.350 -2.285 -18.673 1.00 96.00 337 MET A N 1
ATOM 2645 C CA . MET A 1 337 ? 5.507 -3.040 -17.428 1.00 96.00 337 MET A CA 1
ATOM 2646 C C . MET A 1 337 ? 4.841 -2.349 -16.240 1.00 96.00 337 MET A C 1
ATOM 2648 O O . MET A 1 337 ? 4.146 -3.004 -15.464 1.00 96.00 337 MET A O 1
ATOM 2652 N N . ALA A 1 338 ? 4.976 -1.025 -16.121 1.00 95.44 338 ALA A N 1
ATOM 2653 C CA . ALA A 1 338 ? 4.312 -0.263 -15.068 1.00 95.44 338 ALA A CA 1
ATOM 2654 C C . ALA A 1 338 ? 2.776 -0.354 -15.164 1.00 95.44 338 ALA A C 1
ATOM 2656 O O . ALA A 1 338 ? 2.101 -0.551 -14.151 1.00 95.44 338 ALA A O 1
ATOM 2657 N N . ILE A 1 339 ? 2.216 -0.274 -16.378 1.00 94.94 339 ILE A N 1
ATOM 2658 C CA . ILE A 1 339 ? 0.777 -0.466 -16.618 1.00 94.94 339 ILE A CA 1
ATOM 2659 C C . ILE A 1 339 ? 0.370 -1.908 -16.286 1.00 94.94 339 ILE A C 1
ATOM 2661 O O . ILE A 1 339 ? -0.639 -2.120 -15.614 1.00 94.94 339 ILE A O 1
ATOM 2665 N N . ALA A 1 340 ? 1.146 -2.904 -16.723 1.00 96.31 340 ALA A N 1
ATOM 2666 C CA . ALA A 1 340 ? 0.854 -4.313 -16.479 1.00 96.31 340 ALA A CA 1
ATOM 2667 C C . ALA A 1 340 ? 0.817 -4.636 -14.981 1.00 96.31 340 ALA A C 1
ATOM 2669 O O . ALA A 1 340 ? -0.153 -5.229 -14.514 1.00 96.31 340 ALA A O 1
ATOM 2670 N N . MET A 1 341 ? 1.812 -4.181 -14.213 1.00 95.69 341 MET A N 1
ATOM 2671 C CA . MET A 1 341 ? 1.832 -4.332 -12.753 1.00 95.69 341 MET A CA 1
ATOM 2672 C C . MET A 1 341 ? 0.598 -3.718 -12.107 1.00 95.69 341 MET A C 1
ATOM 2674 O O . MET A 1 341 ? -0.057 -4.344 -11.276 1.00 95.69 341 MET A O 1
ATOM 2678 N N . HIS A 1 342 ? 0.259 -2.493 -12.506 1.00 94.31 342 HIS A N 1
ATOM 2679 C CA . HIS A 1 342 ? -0.880 -1.789 -11.945 1.00 94.31 342 HIS A CA 1
ATOM 2680 C C . HIS A 1 342 ? -2.200 -2.535 -12.210 1.00 94.31 342 HIS A C 1
ATOM 2682 O O . HIS A 1 342 ? -3.020 -2.705 -11.303 1.00 94.31 342 HIS A O 1
ATOM 2688 N N . LEU A 1 343 ? -2.379 -3.053 -13.429 1.00 94.44 343 LEU A N 1
ATOM 2689 C CA . LEU A 1 343 ? -3.528 -3.885 -13.786 1.00 94.44 343 LEU A CA 1
ATOM 2690 C C . LEU A 1 343 ? -3.550 -5.197 -12.997 1.00 94.44 343 LEU A C 1
ATOM 2692 O O . LEU A 1 343 ? -4.597 -5.556 -12.468 1.00 94.44 343 LEU A O 1
ATOM 2696 N N . VAL A 1 344 ? -2.415 -5.883 -12.864 1.00 96.44 344 VAL A N 1
ATOM 2697 C CA . VAL A 1 344 ? -2.297 -7.112 -12.063 1.00 96.44 344 VAL A CA 1
ATOM 2698 C C . VAL A 1 344 ? -2.716 -6.871 -10.612 1.00 96.44 344 VAL A C 1
ATOM 2700 O O . VAL A 1 344 ? -3.420 -7.702 -10.039 1.00 96.44 344 VAL A O 1
ATOM 2703 N N . TYR A 1 345 ? -2.360 -5.722 -10.031 1.00 94.44 345 TYR A N 1
ATOM 2704 C CA . TYR A 1 345 ? -2.748 -5.381 -8.662 1.00 94.44 345 TYR A CA 1
ATOM 2705 C C . TYR A 1 345 ? -4.247 -5.115 -8.526 1.00 94.44 345 TYR A C 1
ATOM 2707 O O . TYR A 1 345 ? -4.879 -5.648 -7.614 1.00 94.44 345 TYR A O 1
ATOM 2715 N N . PHE A 1 346 ? -4.855 -4.332 -9.419 1.00 93.56 346 PHE A N 1
ATOM 2716 C CA . PHE A 1 346 ? -6.213 -3.823 -9.187 1.00 93.56 346 PHE A CA 1
ATOM 2717 C C . PHE A 1 346 ? -7.325 -4.503 -9.986 1.00 93.56 346 PHE A C 1
ATOM 2719 O O . PHE A 1 346 ? -8.466 -4.516 -9.517 1.00 93.56 346 PHE A O 1
ATOM 2726 N N . ALA A 1 347 ? -7.038 -5.095 -11.147 1.00 93.75 347 ALA A N 1
ATOM 2727 C CA . ALA A 1 347 ? -8.054 -5.760 -11.963 1.00 93.75 347 ALA A CA 1
ATOM 2728 C C . ALA A 1 347 ? -8.821 -6.855 -11.195 1.00 93.75 347 ALA A C 1
ATOM 2730 O O . ALA A 1 347 ? -10.049 -6.892 -11.318 1.00 93.75 347 ALA A O 1
ATOM 2731 N N . PRO A 1 348 ? -8.184 -7.687 -10.340 1.00 96.00 348 PRO A N 1
ATOM 2732 C CA . PRO A 1 348 ? -8.927 -8.700 -9.597 1.00 96.00 348 PRO A CA 1
ATOM 2733 C C . PRO A 1 348 ? -9.881 -8.084 -8.569 1.00 96.00 348 PRO A C 1
ATOM 2735 O O . PRO A 1 348 ? -11.022 -8.523 -8.442 1.00 96.00 348 PRO A O 1
ATOM 2738 N N . ALA A 1 349 ? -9.469 -7.014 -7.879 1.00 94.50 349 ALA A N 1
ATOM 2739 C CA . ALA A 1 349 ? -10.359 -6.294 -6.971 1.00 94.50 349 ALA A CA 1
ATOM 2740 C C . ALA A 1 349 ? -11.530 -5.653 -7.716 1.00 94.50 349 ALA A C 1
ATOM 2742 O O . ALA A 1 349 ? -12.654 -5.733 -7.233 1.00 94.50 349 ALA A O 1
ATOM 2743 N N . LEU A 1 350 ? -11.300 -5.066 -8.895 1.00 92.94 350 LEU A N 1
ATOM 2744 C CA . LEU A 1 350 ? -12.374 -4.503 -9.713 1.00 92.94 350 LEU A CA 1
ATOM 2745 C C . LEU A 1 350 ? -13.385 -5.579 -10.134 1.00 92.94 350 LEU A C 1
ATOM 2747 O O . LEU A 1 350 ? -14.588 -5.347 -10.033 1.00 92.94 350 LEU A O 1
ATOM 2751 N N . PHE A 1 351 ? -12.911 -6.766 -10.525 1.00 93.62 351 PHE A N 1
ATOM 2752 C CA . PHE A 1 351 ? -13.768 -7.915 -10.823 1.00 93.62 351 PHE A CA 1
ATOM 2753 C C . PHE A 1 351 ? -14.653 -8.292 -9.625 1.00 93.62 351 PHE A C 1
ATOM 2755 O O . PHE A 1 351 ? -15.876 -8.352 -9.760 1.00 93.62 351 PHE A O 1
ATOM 2762 N N . PHE A 1 352 ? -14.068 -8.465 -8.435 1.00 93.31 352 PHE A N 1
ATOM 2763 C CA . PHE A 1 352 ? -14.838 -8.745 -7.217 1.00 93.31 352 PHE A CA 1
ATOM 2764 C C . PHE A 1 352 ? -15.782 -7.592 -6.844 1.00 93.31 352 PHE A C 1
ATOM 2766 O O . PHE A 1 352 ? -16.917 -7.827 -6.440 1.00 93.31 352 PHE A O 1
ATOM 2773 N N . GLY A 1 353 ? -15.348 -6.344 -7.015 1.00 88.19 353 GLY A N 1
ATOM 2774 C CA . GLY A 1 353 ? -16.159 -5.157 -6.764 1.00 88.19 353 GLY A CA 1
ATOM 2775 C C . GLY A 1 353 ? -17.423 -5.124 -7.619 1.00 88.19 353 GLY A C 1
ATOM 2776 O O . GLY A 1 353 ? -18.517 -4.918 -7.094 1.00 88.19 353 GLY A O 1
ATOM 2777 N N . ILE A 1 354 ? -17.283 -5.396 -8.920 1.00 87.50 354 ILE A N 1
ATOM 2778 C CA . ILE A 1 354 ? -18.411 -5.523 -9.851 1.00 87.50 354 ILE A CA 1
ATOM 2779 C C . ILE A 1 354 ? -19.298 -6.704 -9.451 1.00 87.50 354 ILE A C 1
ATOM 2781 O O . ILE A 1 354 ? -20.517 -6.555 -9.406 1.00 87.50 354 ILE A O 1
ATOM 2785 N N . TYR A 1 355 ? -18.704 -7.851 -9.110 1.00 92.44 355 TYR A N 1
ATOM 2786 C CA . TYR A 1 355 ? -19.442 -9.027 -8.653 1.00 92.44 355 TYR A CA 1
ATOM 2787 C C . TYR A 1 355 ? -20.358 -8.697 -7.461 1.00 92.44 355 TYR A C 1
ATOM 2789 O O . TYR A 1 355 ? -21.564 -8.922 -7.550 1.00 92.44 355 TYR A O 1
ATOM 2797 N N . TYR A 1 356 ? -19.836 -8.090 -6.389 1.00 88.69 356 TYR A N 1
ATOM 2798 C CA . TYR A 1 356 ? -20.644 -7.724 -5.215 1.00 88.69 356 TYR A CA 1
ATOM 2799 C C . TYR A 1 356 ? -21.651 -6.604 -5.509 1.00 88.69 356 TYR A C 1
ATOM 2801 O O . TYR A 1 356 ? -22.759 -6.603 -4.974 1.00 88.69 356 TYR A O 1
ATOM 2809 N N . PHE A 1 357 ? -21.315 -5.661 -6.391 1.00 82.00 357 PHE A N 1
ATOM 2810 C CA . PHE A 1 357 ? -22.263 -4.631 -6.810 1.00 82.00 357 PHE A CA 1
ATOM 2811 C C . PHE A 1 357 ? -23.486 -5.231 -7.522 1.00 82.00 357 PHE A C 1
ATOM 2813 O O . PHE A 1 357 ? -24.621 -4.902 -7.178 1.00 82.00 357 PHE A O 1
ATOM 2820 N N . VAL A 1 358 ? -23.266 -6.145 -8.473 1.00 83.12 358 VAL A N 1
ATOM 2821 C CA . VAL A 1 358 ? -24.334 -6.777 -9.270 1.00 83.12 358 VAL A CA 1
ATOM 2822 C C . VAL A 1 358 ? -25.219 -7.697 -8.426 1.00 83.12 358 VAL A C 1
ATOM 2824 O O . VAL A 1 358 ? -26.425 -7.750 -8.652 1.00 83.12 358 VAL A O 1
ATOM 2827 N N . HIS A 1 359 ? -24.664 -8.372 -7.417 1.00 84.31 359 HIS A N 1
ATOM 2828 C CA . HIS A 1 359 ? -25.431 -9.262 -6.533 1.00 84.31 359 HIS A CA 1
ATOM 2829 C C . HIS A 1 359 ? -26.256 -8.520 -5.464 1.00 84.31 359 HIS A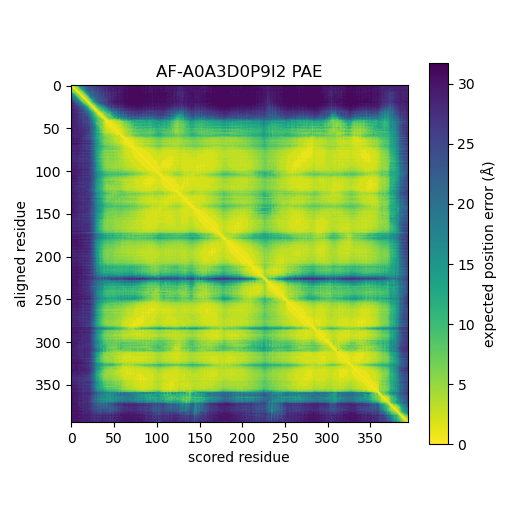 C 1
ATOM 2831 O O . HIS A 1 359 ? -26.890 -9.154 -4.623 1.00 84.31 359 HIS A O 1
ATOM 2837 N N . GLY A 1 360 ? -26.295 -7.182 -5.495 1.00 68.62 360 GLY A N 1
ATOM 2838 C CA . GLY A 1 360 ? -27.109 -6.379 -4.577 1.00 68.62 360 GLY A CA 1
ATOM 2839 C C . GLY A 1 360 ? -26.518 -6.241 -3.172 1.00 68.62 360 GLY A C 1
ATOM 2840 O O . GLY A 1 360 ? -27.194 -5.767 -2.260 1.00 68.62 360 GLY A O 1
ATOM 2841 N N . ASP A 1 361 ? -25.246 -6.600 -2.988 1.00 71.50 361 ASP A N 1
ATOM 2842 C CA . ASP A 1 361 ? -24.566 -6.551 -1.692 1.00 71.50 361 ASP A CA 1
ATOM 2843 C C . ASP A 1 361 ? -24.210 -5.117 -1.245 1.00 71.50 361 ASP A C 1
ATOM 2845 O O . ASP A 1 361 ? -23.887 -4.880 -0.075 1.00 71.50 361 ASP A O 1
ATOM 2849 N N . ILE A 1 362 ? -24.297 -4.140 -2.157 1.00 67.62 362 ILE A N 1
ATOM 2850 C CA . ILE A 1 362 ? -23.958 -2.732 -1.920 1.00 67.62 362 ILE A CA 1
ATOM 2851 C C . ILE A 1 362 ? -25.227 -1.865 -1.965 1.00 67.62 362 ILE A C 1
ATOM 2853 O O . ILE A 1 362 ? -25.656 -1.401 -3.020 1.00 67.62 362 ILE A O 1
ATOM 2857 N N . ASN A 1 363 ? -25.817 -1.578 -0.800 1.00 69.62 363 ASN A N 1
ATOM 2858 C CA . ASN A 1 363 ? -26.897 -0.592 -0.689 1.00 69.62 363 ASN A CA 1
ATOM 2859 C C . ASN A 1 363 ? -26.319 0.837 -0.600 1.00 69.62 363 ASN A C 1
ATOM 2861 O O . ASN A 1 363 ? -25.952 1.312 0.478 1.00 69.62 363 ASN A O 1
ATOM 2865 N N . LEU A 1 364 ? -26.269 1.530 -1.742 1.00 68.69 364 LEU A N 1
ATOM 2866 C CA . LEU A 1 364 ? -25.738 2.896 -1.881 1.00 68.69 364 LEU A CA 1
ATOM 2867 C C . LEU A 1 364 ? -26.451 3.940 -1.004 1.00 68.69 364 LEU A C 1
ATOM 2869 O O . LEU A 1 364 ? -25.812 4.890 -0.550 1.00 68.69 364 LEU A O 1
ATOM 2873 N N . GLN A 1 365 ? -27.754 3.786 -0.748 1.00 66.88 365 GLN A N 1
ATOM 2874 C CA . GLN A 1 365 ? -28.516 4.735 0.075 1.00 66.88 365 GLN A CA 1
ATOM 2875 C C . GLN A 1 365 ? -28.091 4.652 1.541 1.00 66.88 365 GLN A C 1
ATOM 2877 O O . GLN A 1 365 ? -27.812 5.675 2.165 1.00 66.88 365 GLN A O 1
ATOM 2882 N N . ARG A 1 366 ? -27.957 3.428 2.061 1.00 65.38 366 ARG A N 1
ATOM 2883 C CA . ARG A 1 366 ? -27.488 3.177 3.429 1.00 65.38 366 ARG A CA 1
ATOM 2884 C C . ARG A 1 366 ? -25.997 3.494 3.604 1.00 65.38 366 ARG A C 1
ATOM 2886 O O . ARG A 1 366 ? -25.580 3.944 4.662 1.00 65.38 366 ARG A O 1
ATOM 2893 N N . PHE A 1 367 ? -25.193 3.326 2.555 1.00 65.81 367 PHE A N 1
ATOM 2894 C CA . PHE A 1 367 ? -23.797 3.768 2.563 1.00 65.81 367 PHE A CA 1
ATOM 2895 C C . PHE A 1 367 ? -23.686 5.302 2.635 1.00 65.81 367 PHE A C 1
ATOM 2897 O O . PHE A 1 367 ? -22.897 5.847 3.405 1.00 65.81 367 PHE A O 1
ATOM 2904 N N . ARG A 1 368 ? -24.529 6.023 1.884 1.00 67.69 368 ARG A N 1
ATOM 2905 C CA . ARG A 1 368 ? -24.569 7.492 1.894 1.00 67.69 368 ARG A CA 1
ATOM 2906 C C . ARG A 1 368 ? -25.065 8.069 3.223 1.00 67.69 368 ARG A C 1
ATOM 2908 O O . ARG A 1 368 ? -24.600 9.144 3.593 1.00 67.69 368 ARG A O 1
ATOM 2915 N N . SER A 1 369 ? -25.965 7.385 3.937 1.00 63.97 369 SER A N 1
ATOM 2916 C CA . SER A 1 369 ? -26.422 7.831 5.262 1.00 63.97 369 SER A CA 1
ATOM 2917 C C . SER A 1 369 ? -25.324 7.739 6.324 1.00 63.97 369 SER A C 1
ATOM 2919 O O . SER A 1 369 ? -25.239 8.623 7.162 1.00 63.97 369 SER A O 1
ATOM 2921 N N . LEU A 1 370 ? -24.439 6.737 6.251 1.00 58.88 370 LEU A N 1
ATOM 2922 C CA . LEU A 1 370 ? -23.291 6.606 7.160 1.00 58.88 370 LEU A CA 1
ATOM 2923 C C . LEU A 1 370 ? -22.182 7.640 6.894 1.00 58.88 370 LEU A C 1
ATOM 2925 O O . LEU A 1 370 ? -21.449 8.017 7.801 1.00 58.88 370 LEU A O 1
ATOM 2929 N N . LEU A 1 371 ? -22.052 8.103 5.646 1.00 60.41 371 LEU A N 1
ATOM 2930 C CA . LEU A 1 371 ? -21.105 9.156 5.264 1.00 60.41 371 LEU A CA 1
ATOM 2931 C C . LEU A 1 371 ? -21.644 10.576 5.491 1.00 60.41 371 LEU A C 1
ATOM 2933 O O . LEU A 1 371 ? -20.889 11.539 5.325 1.00 60.41 371 LEU A O 1
ATOM 2937 N N . SER A 1 372 ? -22.930 10.744 5.824 1.00 57.81 372 SER A N 1
ATOM 2938 C CA . SER A 1 372 ? -23.413 12.056 6.243 1.00 57.81 372 SER A CA 1
ATOM 2939 C C . SER A 1 372 ? -22.770 12.372 7.595 1.00 57.81 372 SER A C 1
ATOM 2941 O O . SER A 1 372 ? -22.770 11.562 8.519 1.00 57.81 372 SER A O 1
ATOM 2943 N N . SER A 1 373 ? -22.172 13.556 7.703 1.00 46.72 373 SER A N 1
ATOM 2944 C CA . SER A 1 373 ? -21.461 14.030 8.898 1.00 46.72 373 SER A CA 1
ATOM 2945 C C . SER A 1 373 ? -22.323 14.083 10.167 1.00 46.72 373 SER A C 1
ATOM 2947 O O . SER A 1 373 ? -21.803 14.395 11.229 1.00 46.72 373 SER A O 1
ATOM 2949 N N . GLU A 1 374 ? -23.622 13.824 10.043 1.00 42.16 374 GLU A N 1
ATOM 2950 C CA . GLU A 1 374 ? -24.587 13.741 11.133 1.00 42.16 374 GLU A CA 1
ATOM 2951 C C . GLU A 1 374 ? -24.462 12.381 11.837 1.00 42.16 374 GLU A C 1
ATOM 2953 O O . GLU A 1 374 ? -24.188 12.352 13.024 1.00 42.16 374 GLU A O 1
ATOM 2958 N N . HIS A 1 375 ? -24.432 11.253 11.111 1.00 44.69 375 HIS A N 1
ATOM 2959 C CA . HIS A 1 375 ? -24.288 9.929 11.740 1.00 44.69 375 HIS A CA 1
ATOM 2960 C C . HIS A 1 375 ? -22.874 9.623 12.239 1.00 44.69 375 HIS A C 1
ATOM 2962 O O . HIS A 1 375 ? -22.737 9.033 13.299 1.00 44.69 375 HIS A O 1
ATOM 2968 N N . ALA A 1 376 ? -21.812 10.037 11.541 1.00 43.69 376 ALA A N 1
ATOM 2969 C CA . ALA A 1 376 ? -20.446 9.795 12.026 1.00 43.69 376 ALA A CA 1
ATOM 2970 C C . ALA A 1 376 ? -20.136 10.565 13.325 1.00 43.69 376 ALA A C 1
ATOM 2972 O O . ALA A 1 376 ? -19.277 10.148 14.096 1.00 43.69 376 ALA A O 1
ATOM 2973 N N . VAL A 1 377 ? -20.821 11.689 13.565 1.00 43.91 377 VAL A N 1
ATOM 2974 C CA . VAL A 1 377 ? -20.734 12.442 14.821 1.00 43.91 377 VAL A CA 1
ATOM 2975 C C . VAL A 1 377 ? -21.728 11.888 15.838 1.00 43.91 377 VAL A C 1
ATOM 2977 O O . VAL A 1 377 ? -21.326 11.705 16.977 1.00 43.91 377 VAL A O 1
ATOM 2980 N N . ASP A 1 378 ? -22.949 11.529 15.437 1.00 42.41 378 ASP A N 1
ATOM 2981 C CA . ASP A 1 378 ? -23.979 10.988 16.333 1.00 42.41 378 ASP A CA 1
ATOM 2982 C C . ASP A 1 378 ? -23.655 9.573 16.846 1.00 42.41 378 ASP A C 1
ATOM 2984 O O . ASP A 1 378 ? -23.939 9.267 17.999 1.00 42.41 378 ASP A O 1
ATOM 2988 N N . GLU A 1 379 ? -22.990 8.712 16.065 1.00 51.28 379 GLU A N 1
ATOM 2989 C CA . GLU A 1 379 ? -22.472 7.421 16.554 1.00 51.28 379 GLU A CA 1
ATOM 2990 C C . GLU A 1 379 ? -21.338 7.650 17.564 1.00 51.28 379 GLU A C 1
ATOM 2992 O O . GLU A 1 379 ? -21.327 7.024 18.619 1.00 51.28 379 GLU A O 1
ATOM 2997 N N . ILE A 1 380 ? -20.453 8.627 17.322 1.00 43.72 380 ILE A N 1
ATOM 2998 C CA . ILE A 1 380 ? -19.438 9.054 18.302 1.00 43.72 380 ILE A CA 1
ATOM 2999 C C . ILE A 1 380 ? -20.094 9.714 19.539 1.00 43.72 380 ILE A C 1
ATOM 3001 O O . ILE A 1 380 ? -19.578 9.585 20.649 1.00 43.72 380 ILE A O 1
ATOM 3005 N N . GLU A 1 381 ? -21.225 10.415 19.387 1.00 40.38 381 GLU A N 1
ATOM 3006 C CA . GLU A 1 381 ? -21.962 11.063 20.483 1.00 40.38 381 GLU A CA 1
ATOM 3007 C C . GLU A 1 381 ? -22.772 10.065 21.322 1.00 40.38 381 GLU A C 1
ATOM 3009 O O . GLU A 1 381 ? -22.756 10.165 22.554 1.00 40.38 381 GLU A O 1
ATOM 3014 N N . SER A 1 382 ? -23.413 9.074 20.696 1.00 40.69 382 SER A N 1
ATOM 3015 C CA . SER A 1 382 ? -24.173 8.010 21.369 1.00 40.69 382 SER A CA 1
ATOM 3016 C C . SER A 1 382 ? -23.282 7.075 22.193 1.00 40.69 382 SER A C 1
ATOM 3018 O O . SER A 1 382 ? -23.733 6.520 23.192 1.00 40.69 382 SER A O 1
ATOM 3020 N N . GLU A 1 383 ? -22.000 6.979 21.829 1.00 43.97 383 GLU A N 1
ATOM 3021 C CA . GLU A 1 383 ? -20.966 6.186 22.500 1.00 43.97 383 GLU A CA 1
ATOM 3022 C C . GLU A 1 383 ? -20.225 6.960 23.612 1.00 43.97 383 GLU A C 1
ATOM 3024 O O . GLU A 1 383 ? -19.263 6.455 24.199 1.00 43.97 383 GLU A O 1
ATOM 3029 N N . SER A 1 384 ? -20.654 8.188 23.932 1.00 37.41 384 SER A N 1
ATOM 3030 C CA . SER A 1 384 ? -20.179 8.888 25.127 1.00 37.41 384 SER A CA 1
ATOM 3031 C C . SER A 1 384 ? -20.881 8.331 26.378 1.00 37.41 384 SER A C 1
ATOM 3033 O O . SER A 1 384 ? -22.103 8.225 26.377 1.00 37.41 384 SER A O 1
ATOM 3035 N N . PRO A 1 385 ? -20.161 8.016 27.475 1.00 43.94 385 PRO A N 1
ATOM 3036 C CA . PRO A 1 385 ? -20.739 7.378 28.671 1.00 43.94 385 PRO A CA 1
ATOM 3037 C C . PRO A 1 385 ? -21.850 8.192 29.366 1.00 43.94 385 PRO A C 1
ATOM 3039 O O . PRO A 1 385 ? -22.517 7.689 30.259 1.00 43.94 385 PRO A O 1
ATOM 3042 N N . ASN A 1 386 ? -22.086 9.432 28.930 1.00 42.44 386 ASN A N 1
ATOM 3043 C CA . ASN A 1 386 ? -23.148 10.302 29.428 1.00 42.44 386 ASN A CA 1
ATOM 3044 C C . ASN A 1 386 ? -24.540 9.995 28.832 1.00 42.44 386 ASN A C 1
ATOM 3046 O O . ASN A 1 386 ? -25.530 10.557 29.298 1.00 42.44 386 ASN A O 1
ATOM 3050 N N . SER A 1 387 ? -24.645 9.166 27.784 1.00 40.41 387 SER A N 1
ATOM 3051 C CA . SER A 1 387 ? -25.938 8.806 27.176 1.00 40.41 387 SER A CA 1
ATOM 3052 C C . SER A 1 387 ? -26.686 7.741 27.989 1.00 40.41 387 SER A C 1
ATOM 3054 O O . SER A 1 387 ? -27.908 7.817 28.108 1.00 40.41 387 SER A O 1
ATOM 3056 N N . GLU A 1 388 ? -25.970 6.810 28.628 1.00 37.41 388 GLU A N 1
ATOM 3057 C CA . GLU A 1 388 ? -26.569 5.792 29.505 1.00 37.41 388 GLU A CA 1
ATOM 3058 C C . GLU A 1 388 ? -27.093 6.378 30.826 1.00 37.41 388 GLU A C 1
ATOM 3060 O O . GLU A 1 388 ? -28.095 5.896 31.355 1.00 37.41 388 GLU A O 1
ATOM 3065 N N . GLU A 1 389 ? -26.480 7.449 31.342 1.00 39.06 389 GLU A N 1
ATOM 3066 C CA . GLU A 1 389 ? -26.982 8.144 32.538 1.00 39.06 389 GLU A CA 1
ATOM 3067 C C . GLU A 1 389 ? -28.251 8.954 32.259 1.00 39.06 389 GLU A C 1
ATOM 3069 O O . GLU A 1 389 ? -29.112 9.060 33.131 1.00 39.06 389 GLU A O 1
ATOM 3074 N N . ARG A 1 390 ? -28.420 9.470 31.036 1.00 41.09 390 ARG A N 1
ATOM 3075 C CA . ARG A 1 390 ? -29.594 10.276 30.678 1.00 41.09 390 ARG A CA 1
ATOM 3076 C C . ARG A 1 390 ? -30.855 9.429 30.457 1.00 41.09 390 ARG A C 1
ATOM 3078 O O . ARG A 1 390 ? -31.945 9.910 30.720 1.00 41.09 390 ARG A O 1
ATOM 3085 N N . VAL A 1 391 ? -30.705 8.162 30.062 1.00 42.69 391 VAL A N 1
ATOM 3086 C CA . VAL A 1 391 ? -31.824 7.206 29.905 1.00 42.69 391 VAL A CA 1
ATOM 3087 C C . VAL A 1 391 ? -32.219 6.542 31.234 1.00 42.69 391 VAL A C 1
ATOM 3089 O O . VAL A 1 391 ? -33.298 5.976 31.339 1.00 42.69 391 VAL A O 1
ATOM 3092 N N . ARG A 1 392 ? -31.383 6.619 32.281 1.00 40.94 392 ARG A N 1
ATOM 3093 C CA . ARG A 1 392 ? -31.749 6.162 33.639 1.00 40.94 392 ARG A CA 1
ATOM 3094 C C . ARG A 1 392 ? -32.394 7.244 34.510 1.00 40.94 392 ARG A C 1
ATOM 3096 O O . ARG A 1 392 ? -32.735 6.955 35.656 1.00 40.94 392 ARG A O 1
ATOM 3103 N N . GLN A 1 393 ? -32.512 8.472 34.007 1.00 43.59 393 GLN A N 1
ATOM 3104 C CA . GLN A 1 393 ? -33.108 9.609 34.721 1.00 43.59 393 GLN A CA 1
ATOM 3105 C C . GLN A 1 393 ? -34.412 10.123 34.084 1.00 43.59 393 GLN A C 1
ATOM 3107 O O . GLN A 1 393 ? -34.969 11.107 34.569 1.00 43.59 393 GLN A O 1
ATOM 3112 N N . GLU A 1 394 ? -34.912 9.438 33.055 1.00 40.44 394 GLU A N 1
ATOM 3113 C CA . GLU A 1 394 ? -36.289 9.534 32.550 1.00 40.44 394 GLU A CA 1
ATOM 3114 C C . GLU A 1 394 ? -37.012 8.216 32.839 1.00 40.44 394 GLU A C 1
ATOM 3116 O O . GLU A 1 394 ? -38.216 8.274 33.182 1.00 40.44 394 GLU A O 1
#

Foldseek 3Di:
DDDDDDDDDDDDDDDDDDDDDDDDPPPPVVVVVVVVVVVVVVQVVLAVVQVVLVCVLPVPADVVVLVVLVVLFAVVLLVVLLVLL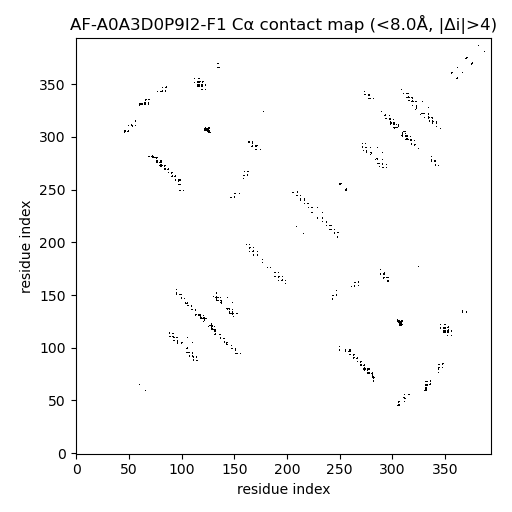LVLLLLVLVLLQLLCVVPFHDDSVLSSLLSLLLLLQCQAQNPVSVLSSLLQSCVVPVRRHSLSRVLSSVVLVLLLLQLLLVLQLVLLVPDDADPPCVVVSVVVNVVSVVSNVVSVVVVVVLVVCLVCLVVVLVVLLVVCVPDPDPPLVNLVVSVVSVSNSVSCVLVVPVVSVVSSNVSSNVSVCSLLSSLVSLCVSSVHPDDSSLSSNLVSQLVVQQVSRHHSSSLSSNLVSSLVSVCSRPVPDDSSSSNSSSVSSSCSNRVVSSVSSVVCVVVVSDDPVSSVVCVPPVNVSVVSVCPDPVVVVVVVVD